Protein AF-A0A8R2JQ03-F1 (afdb_monomer)

pLDDT: mean 80.96, std 21.11, range [25.02, 98.62]

Sequence (459 aa):
MFPRCHYIRSEADSEAFVEDYITTALVSTLKIIVQAIENNKMIFTTNGNIPYTIIDFVKLCIFKFLNKQKTGSTEKDIWKFKNQKKLWNEFMIYYSKLIIDRNAKFDHEYIYELELDVYAKCKYLLGEVKTYCPQHYIDGITNTWIIKPTSNCSGHGIMLSRDLHTIKRKITVADVFRKSCILQKYIERPLLIYTCKIDLRQWFLVTNMSPVVVWMYKEGYVRFCANSFSMKKMDESIHLSNVRLQTKYRKIRNPQVPEECMWNYSELQDHLRKIGQEYVWDELIFPGMCESVYVVLQAATDSTVHCDKTFQLFGADFLITENFIPYLIEINSTPGLNPSTSVIANLAPILLSDIVKVTVDYEKNSKADTGLFVMVVPEKCKPAAATVPVDSGKPIDSVVYAVGPPALTTGYNQRMASMQKNLAEMRVQMVAKKTERDARRYVGVNRDLLLGNRNRNLI

InterPro domains:
  IPR004344 Tubulin-tyrosine ligase/Tubulin polyglutamylase [PF03133] (94-365)
  IPR004344 Tubulin-tyrosine ligase/Tubulin polyglutamylase [PS51221] (15-370)
  IPR051437 Tubulin tyrosine ligase-like monoglycylase [PTHR45870] (1-414)

Radius of gyration: 26.22 Å; Cα contacts (8 Å, |Δi|>4): 595; chains: 1; bounding box: 57×94×74 Å

Mean predicted aligned error: 11.51 Å

Nearest PDB structures (foldseek):
  5vlq-assembly2_B  TM=9.228E-01  e=4.803E-23  Xenopus tropicalis
  5vlq-assembly1_A  TM=9.309E-01  e=3.080E-20  Xenopus tropicalis
  5nfz-assembly1_F  TM=8.007E-01  e=1.067E-12  Gallus gallus
  7dbd-assembly1_F  TM=8.164E-01  e=3.105E-12  Gallus gallus
  7xr0-assembly1_F  TM=7.642E-01  e=1.061E-11  Gallus gallus

Organism: Acyrthosiphon pisum (NCBI:txid7029)

Solvent-accessible surface area (backbone atoms only — not comparable to full-atom values): 26069 Å² total; per-residue (Å²): 72,67,64,62,68,44,68,67,84,48,71,66,43,49,50,53,45,49,54,52,53,49,52,46,46,45,54,16,51,39,48,52,53,41,53,28,58,77,66,76,40,88,46,65,34,68,86,30,80,32,68,47,67,55,56,56,50,39,54,52,52,51,51,52,52,51,48,35,71,72,69,66,55,78,74,74,66,90,69,48,52,89,82,44,47,67,61,54,52,51,50,51,52,49,52,52,37,62,66,70,41,89,81,52,20,28,28,56,69,85,70,96,69,50,73,67,54,55,40,52,52,38,48,50,54,53,56,62,44,44,79,81,37,82,62,60,74,35,40,55,58,62,53,41,32,33,37,37,48,75,90,52,70,82,67,55,77,55,43,79,45,61,46,70,66,64,52,51,53,50,51,56,52,28,55,77,68,72,44,60,48,37,41,29,54,38,68,65,43,49,32,60,60,88,54,11,33,46,34,35,43,38,39,34,36,37,62,39,68,85,69,75,38,44,28,42,38,78,59,45,34,35,26,32,16,33,29,62,52,51,99,86,55,91,49,59,49,27,75,43,43,39,67,81,60,31,62,78,37,46,90,75,30,45,88,83,54,50,77,80,33,54,40,42,50,68,59,51,49,52,50,30,44,74,73,73,44,54,61,45,47,77,71,34,30,53,52,35,46,52,52,37,53,51,55,53,52,62,72,44,43,90,77,55,85,88,61,86,99,46,70,48,58,31,24,36,33,29,39,36,26,67,81,51,49,33,28,50,74,52,76,36,77,73,53,84,63,68,62,85,40,72,64,41,50,63,46,40,64,55,52,58,56,28,47,48,24,48,73,51,46,26,72,76,33,88,82,46,68,32,71,58,47,41,74,69,67,65,81,89,68,60,76,81,80,78,83,75,79,89,81,81,88,83,87,84,78,93,76,85,84,76,88,66,84,68,74,67,58,62,56,49,52,52,48,49,50,49,51,52,47,51,51,50,52,50,47,52,53,48,51,51,55,48,53,49,51,51,50,53,50,54,52,48,55,51,50,51,58,59,56,64,64,69,75,75,83,84,129

Structure (mmCIF, N/CA/C/O backbone):
data_AF-A0A8R2JQ03-F1
#
_entry.id   AF-A0A8R2JQ03-F1
#
loop_
_atom_site.group_PDB
_atom_site.id
_atom_site.type_symbol
_atom_site.label_atom_id
_atom_site.label_alt_id
_atom_site.label_comp_id
_atom_site.label_asym_id
_atom_site.label_entity_id
_atom_site.label_seq_id
_atom_site.pdbx_PDB_ins_code
_atom_site.Cartn_x
_atom_site.Cartn_y
_atom_site.Cartn_z
_atom_site.occupancy
_atom_site.B_iso_or_equiv
_atom_site.auth_seq_id
_atom_site.auth_comp_id
_atom_site.auth_asym_id
_atom_site.auth_atom_id
_atom_site.pdbx_PDB_model_num
ATOM 1 N N . MET A 1 1 ? 4.312 1.765 9.872 1.00 79.12 1 MET A N 1
ATOM 2 C CA . MET A 1 1 ? 4.906 2.145 8.564 1.00 79.12 1 MET A CA 1
ATOM 3 C C . MET A 1 1 ? 3.951 3.029 7.775 1.00 79.12 1 MET A C 1
ATOM 5 O O . MET A 1 1 ? 2.756 2.780 7.829 1.00 79.12 1 MET A O 1
ATOM 9 N N . PHE A 1 2 ? 4.457 4.025 7.037 1.00 87.12 2 PHE A N 1
ATOM 10 C CA . PHE A 1 2 ? 3.649 4.949 6.222 1.00 87.12 2 PHE A CA 1
ATOM 11 C C . PHE A 1 2 ? 4.323 5.188 4.856 1.00 87.12 2 PHE A C 1
ATOM 13 O O . PHE A 1 2 ? 5.538 5.423 4.837 1.00 87.12 2 PHE A O 1
ATOM 20 N N . PRO A 1 3 ? 3.609 5.104 3.713 1.00 93.62 3 PRO A N 1
ATOM 21 C CA . PRO A 1 3 ? 4.209 5.365 2.408 1.00 93.62 3 PRO A CA 1
ATOM 22 C C . PRO A 1 3 ? 4.651 6.824 2.311 1.00 93.62 3 PRO A C 1
ATOM 24 O O . PRO A 1 3 ? 3.899 7.722 2.693 1.00 93.62 3 PRO A O 1
ATOM 27 N N . ARG A 1 4 ? 5.854 7.061 1.779 1.00 93.69 4 ARG A N 1
ATOM 28 C CA . ARG A 1 4 ? 6.398 8.415 1.625 1.00 93.69 4 ARG A CA 1
ATOM 29 C C . ARG A 1 4 ? 5.437 9.327 0.866 1.00 93.69 4 ARG A C 1
ATOM 31 O O . ARG A 1 4 ? 4.715 8.899 -0.040 1.00 93.69 4 ARG A O 1
ATOM 38 N N . CYS A 1 5 ? 5.415 10.577 1.295 1.00 92.56 5 CYS A N 1
ATOM 39 C CA . CYS A 1 5 ? 4.325 11.492 1.040 1.00 92.56 5 CYS A CA 1
ATOM 40 C C . CYS A 1 5 ? 4.864 12.918 0.931 1.00 92.56 5 CYS A C 1
ATOM 42 O O . CYS A 1 5 ? 5.685 13.321 1.748 1.00 92.56 5 CYS A O 1
ATOM 44 N N . HIS A 1 6 ? 4.368 13.673 -0.043 1.00 91.94 6 HIS A N 1
ATOM 45 C CA . HIS A 1 6 ? 4.704 15.071 -0.278 1.00 91.94 6 HIS A CA 1
ATOM 46 C C . HIS A 1 6 ? 3.434 15.905 -0.198 1.00 91.94 6 HIS A C 1
ATOM 48 O O . HIS A 1 6 ? 2.446 15.634 -0.889 1.00 91.94 6 HIS A O 1
ATOM 54 N N . TYR A 1 7 ? 3.462 16.918 0.661 1.00 87.69 7 TYR A N 1
ATOM 55 C CA . TYR A 1 7 ? 2.396 17.899 0.768 1.00 87.69 7 TYR A CA 1
ATOM 56 C C . TYR A 1 7 ? 2.896 19.208 0.174 1.00 87.69 7 TYR A C 1
ATOM 58 O O . TYR A 1 7 ? 3.714 19.894 0.779 1.00 87.69 7 TYR A O 1
ATOM 66 N N . ILE A 1 8 ? 2.455 19.509 -1.045 1.00 84.12 8 ILE A N 1
ATOM 67 C CA . ILE A 1 8 ? 3.025 20.603 -1.829 1.00 84.12 8 ILE A CA 1
ATOM 68 C C . ILE A 1 8 ? 2.430 21.931 -1.356 1.00 84.12 8 ILE A C 1
ATOM 70 O O . ILE A 1 8 ? 1.275 22.223 -1.660 1.00 84.12 8 ILE A O 1
ATOM 74 N N . ARG A 1 9 ? 3.206 22.712 -0.595 1.00 80.69 9 ARG A N 1
ATOM 75 C CA . ARG A 1 9 ? 2.845 24.067 -0.133 1.00 80.69 9 ARG A CA 1
ATOM 76 C C . ARG A 1 9 ? 3.728 25.153 -0.744 1.00 80.69 9 ARG A C 1
ATOM 78 O O . ARG A 1 9 ? 3.389 26.328 -0.669 1.00 80.69 9 ARG A O 1
ATOM 85 N N . SER A 1 10 ? 4.879 24.766 -1.282 1.00 82.94 10 SER A N 1
ATOM 86 C CA . SER A 1 10 ? 5.921 25.664 -1.768 1.00 82.94 10 SER A CA 1
ATOM 87 C C . SER A 1 10 ? 6.637 25.091 -2.994 1.00 82.94 10 SER A C 1
ATOM 89 O O . SER A 1 10 ? 6.526 23.901 -3.306 1.00 82.94 10 SER A O 1
ATOM 91 N N . GLU A 1 11 ? 7.419 25.930 -3.680 1.00 82.06 11 GLU A N 1
ATOM 92 C CA . GLU A 1 11 ? 8.301 25.478 -4.765 1.00 82.06 11 GLU A CA 1
ATOM 93 C C . GLU A 1 11 ? 9.321 24.445 -4.260 1.00 82.06 11 GLU A C 1
ATOM 95 O O . GLU A 1 11 ? 9.543 23.440 -4.930 1.00 82.06 11 GLU A O 1
ATOM 100 N N . ALA A 1 12 ? 9.850 24.621 -3.044 1.00 85.00 12 ALA A N 1
ATOM 101 C CA . ALA A 1 12 ? 10.781 23.679 -2.426 1.00 85.00 12 ALA A CA 1
ATOM 102 C C . ALA A 1 12 ? 10.157 22.285 -2.224 1.00 85.00 12 ALA A C 1
ATOM 104 O O . ALA A 1 12 ? 10.799 21.278 -2.522 1.00 85.00 12 ALA A O 1
ATOM 105 N N . ASP A 1 13 ? 8.889 22.210 -1.801 1.00 86.50 13 ASP A N 1
ATOM 106 C CA . ASP A 1 13 ? 8.173 20.928 -1.689 1.00 86.50 13 ASP A CA 1
ATOM 107 C C . ASP A 1 13 ? 7.993 20.275 -3.065 1.00 86.50 13 ASP A C 1
ATOM 109 O O . ASP A 1 13 ? 8.123 19.058 -3.221 1.00 86.50 13 ASP A O 1
ATOM 113 N N . SER A 1 14 ? 7.713 21.086 -4.092 1.00 85.81 14 SER A N 1
ATOM 114 C CA . SER A 1 14 ? 7.617 20.594 -5.465 1.00 85.81 14 SER A CA 1
ATOM 115 C C . SER A 1 14 ? 8.962 20.092 -5.992 1.00 85.81 14 SER A C 1
ATOM 117 O O . SER A 1 14 ? 8.978 19.110 -6.735 1.00 85.81 14 SER A O 1
ATOM 119 N N . GLU A 1 15 ? 10.074 20.750 -5.668 1.00 85.25 15 GLU A N 1
ATOM 120 C CA . GLU A 1 15 ? 11.418 20.303 -6.045 1.00 85.25 15 GLU A CA 1
ATOM 121 C C . GLU A 1 15 ? 11.782 18.992 -5.334 1.00 85.25 15 GLU A C 1
ATOM 123 O O . GLU A 1 15 ? 12.229 18.053 -5.996 1.00 85.25 15 GLU A O 1
ATOM 128 N N . ALA A 1 16 ? 11.485 18.874 -4.036 1.00 87.62 16 ALA A N 1
ATOM 129 C CA . ALA A 1 16 ? 11.698 17.652 -3.259 1.00 87.62 16 ALA A CA 1
ATOM 130 C C . ALA A 1 16 ? 10.898 16.459 -3.813 1.00 87.62 16 ALA A C 1
ATOM 132 O O . ALA A 1 16 ? 11.431 15.354 -3.949 1.00 87.62 16 ALA A O 1
ATOM 133 N N . PHE A 1 17 ? 9.639 16.678 -4.206 1.00 91.44 17 PHE A N 1
ATOM 134 C CA . PHE A 1 17 ? 8.839 15.656 -4.882 1.00 91.44 17 PHE A CA 1
ATOM 135 C C . PHE A 1 17 ? 9.467 15.218 -6.211 1.00 91.44 17 PHE A C 1
ATOM 137 O O . PHE A 1 17 ? 9.498 14.028 -6.524 1.00 91.44 17 PHE A O 1
ATOM 144 N N . VAL A 1 18 ? 9.967 16.165 -7.008 1.00 90.50 18 VAL A N 1
ATOM 145 C CA . VAL A 1 18 ? 10.600 15.862 -8.298 1.00 90.50 18 VAL A CA 1
ATOM 146 C C . VAL A 1 18 ? 11.875 15.042 -8.100 1.00 90.50 18 VAL A C 1
ATOM 148 O O . VAL A 1 18 ? 12.061 14.055 -8.810 1.00 90.50 18 VAL A O 1
ATOM 151 N N . GLU A 1 19 ? 12.710 15.392 -7.121 1.00 87.94 19 GLU A N 1
ATOM 152 C CA . GLU A 1 19 ? 13.904 14.623 -6.746 1.00 87.94 19 GLU A CA 1
ATOM 153 C C . GLU A 1 19 ? 13.552 13.175 -6.355 1.00 87.94 19 GLU A C 1
ATOM 155 O O . GLU A 1 19 ? 14.145 12.229 -6.884 1.00 87.94 19 GLU A O 1
ATOM 160 N N . ASP A 1 20 ? 12.540 12.973 -5.506 1.00 92.00 20 ASP A N 1
ATOM 161 C CA . ASP A 1 20 ? 12.062 11.636 -5.118 1.00 92.00 20 ASP A CA 1
ATOM 162 C C . ASP A 1 20 ? 11.523 10.854 -6.327 1.00 92.00 20 ASP A C 1
ATOM 164 O O . ASP A 1 20 ? 11.899 9.701 -6.574 1.00 92.00 20 ASP A O 1
ATOM 168 N N . TYR A 1 21 ? 10.696 11.505 -7.145 1.00 94.00 21 TYR A N 1
ATOM 169 C CA . TYR A 1 21 ? 10.134 10.911 -8.350 1.00 94.00 21 TYR A CA 1
ATOM 170 C C . TYR A 1 21 ? 11.237 10.384 -9.274 1.00 94.00 21 TYR A C 1
ATOM 172 O O . TYR A 1 21 ? 11.155 9.257 -9.767 1.00 94.00 21 TYR A O 1
ATOM 180 N N . ILE A 1 22 ? 12.285 11.166 -9.516 1.00 91.56 22 ILE A N 1
ATOM 181 C CA . ILE A 1 22 ? 13.325 10.778 -10.470 1.00 91.56 22 ILE A CA 1
ATOM 182 C C . ILE A 1 22 ? 14.274 9.755 -9.869 1.00 91.56 22 ILE A C 1
ATOM 184 O O . ILE A 1 22 ? 14.637 8.800 -10.554 1.00 91.56 22 ILE A O 1
ATOM 188 N N . THR A 1 23 ? 14.609 9.886 -8.585 1.00 91.88 23 THR A N 1
ATOM 189 C CA . THR A 1 23 ? 15.339 8.842 -7.855 1.00 91.88 23 THR A CA 1
ATOM 190 C C . THR A 1 23 ? 14.611 7.506 -7.998 1.00 91.88 23 THR A C 1
ATOM 192 O O . THR A 1 23 ? 15.212 6.495 -8.361 1.00 91.88 23 THR A O 1
ATOM 195 N N . THR A 1 24 ? 13.286 7.511 -7.834 1.00 95.31 24 THR A N 1
ATOM 196 C CA . THR A 1 24 ? 12.449 6.321 -8.002 1.00 95.31 24 THR A CA 1
ATOM 197 C C . THR A 1 24 ? 12.499 5.774 -9.436 1.00 95.31 24 THR A C 1
ATOM 199 O O . THR A 1 24 ? 12.564 4.556 -9.614 1.00 95.31 24 THR A O 1
ATOM 202 N N . ALA A 1 25 ? 12.521 6.628 -10.466 1.00 96.06 25 ALA A N 1
ATOM 203 C CA . ALA A 1 25 ? 12.639 6.214 -11.870 1.00 96.06 25 ALA A CA 1
ATOM 204 C C . ALA A 1 25 ? 14.015 5.599 -12.201 1.00 96.06 25 ALA A C 1
ATOM 206 O O . ALA A 1 25 ? 14.090 4.556 -12.856 1.00 96.06 25 ALA A O 1
ATOM 207 N N . LEU A 1 26 ? 15.104 6.197 -11.706 1.00 95.50 26 LEU A N 1
ATOM 208 C CA . LEU A 1 26 ? 16.468 5.677 -11.860 1.00 95.50 26 LEU A CA 1
ATOM 209 C C . LEU A 1 26 ? 16.590 4.283 -11.229 1.00 95.50 26 LEU A C 1
ATOM 211 O O . LEU A 1 26 ? 17.004 3.324 -11.880 1.00 95.50 26 LEU A O 1
ATOM 215 N N . VAL A 1 27 ? 16.134 4.145 -9.980 1.00 95.75 27 VAL A N 1
ATOM 216 C CA . VAL A 1 27 ? 16.122 2.863 -9.261 1.00 95.75 27 VAL A CA 1
ATOM 217 C C . VAL A 1 27 ? 15.219 1.846 -9.963 1.00 95.75 27 VAL A C 1
ATOM 219 O O . VAL A 1 27 ? 15.570 0.671 -10.064 1.00 95.75 27 VAL A O 1
ATOM 222 N N . SER A 1 28 ? 14.069 2.275 -10.486 1.00 96.62 28 SER A N 1
ATOM 223 C CA . SER A 1 28 ? 13.169 1.407 -11.254 1.00 96.62 28 SER A CA 1
ATOM 224 C C . SER A 1 28 ? 13.814 0.897 -12.539 1.00 96.62 28 SER A C 1
ATOM 226 O O . SER A 1 28 ? 13.622 -0.264 -12.880 1.00 96.62 28 SER A O 1
ATOM 228 N N . THR A 1 29 ? 14.631 1.708 -13.209 1.00 97.25 29 THR A N 1
ATOM 229 C CA . THR A 1 29 ? 15.368 1.280 -14.408 1.00 97.25 29 THR A CA 1
ATOM 230 C C . THR A 1 29 ? 16.357 0.162 -14.079 1.00 97.25 29 THR A C 1
ATOM 232 O O . THR A 1 29 ? 16.356 -0.869 -14.750 1.00 97.25 29 THR A O 1
ATOM 235 N N . LEU A 1 30 ? 17.116 0.293 -12.982 1.00 97.00 30 LEU A N 1
ATOM 236 C CA . LEU A 1 30 ? 17.984 -0.789 -12.503 1.00 97.00 30 LEU A CA 1
ATOM 237 C C . LEU A 1 30 ? 17.187 -2.066 -12.188 1.00 97.00 30 LEU A C 1
ATOM 239 O O . LEU A 1 30 ? 17.610 -3.162 -12.552 1.00 97.00 30 LEU A O 1
ATOM 243 N N . LYS A 1 31 ? 16.018 -1.938 -11.540 1.00 96.31 31 LYS A N 1
ATOM 244 C CA . LYS A 1 31 ? 15.137 -3.084 -11.250 1.00 96.31 31 LYS A CA 1
ATOM 245 C C . LYS A 1 31 ? 14.646 -3.763 -12.524 1.00 96.31 31 LYS A C 1
ATOM 247 O O . LYS A 1 31 ? 14.631 -4.985 -12.559 1.00 96.31 31 LYS A O 1
ATOM 252 N N . ILE A 1 32 ? 14.250 -2.998 -13.542 1.00 96.50 32 ILE A N 1
ATOM 253 C CA . ILE A 1 32 ? 13.764 -3.534 -14.821 1.00 96.50 32 ILE A CA 1
ATOM 254 C C . ILE A 1 32 ? 14.845 -4.393 -15.483 1.00 96.50 32 ILE A C 1
ATOM 256 O O . ILE A 1 32 ? 14.541 -5.503 -15.912 1.00 96.50 32 ILE A O 1
ATOM 260 N N . ILE A 1 33 ? 16.094 -3.918 -15.506 1.00 95.62 33 ILE A N 1
ATOM 261 C CA . ILE A 1 33 ? 17.235 -4.660 -16.064 1.00 95.62 33 ILE A CA 1
ATOM 262 C C . ILE A 1 33 ? 17.471 -5.949 -15.272 1.00 95.62 33 ILE A C 1
ATOM 264 O O . ILE A 1 33 ? 17.418 -7.038 -15.836 1.00 95.62 33 ILE A O 1
ATOM 268 N N . VAL A 1 34 ? 17.656 -5.842 -13.952 1.00 96.31 34 VAL A N 1
ATOM 269 C CA . VAL A 1 34 ? 17.950 -6.998 -13.087 1.00 96.31 34 VAL A CA 1
ATOM 270 C C . VAL A 1 34 ? 16.837 -8.044 -13.149 1.00 96.31 34 VAL A C 1
ATOM 272 O O . VAL A 1 34 ? 17.122 -9.224 -13.322 1.00 96.31 34 VAL A O 1
ATOM 275 N N . GLN A 1 35 ? 15.572 -7.622 -13.075 1.00 94.94 35 GLN A N 1
ATOM 276 C CA . GLN A 1 35 ? 14.427 -8.532 -13.146 1.00 94.94 35 GLN A CA 1
ATOM 277 C C . GLN A 1 35 ? 14.276 -9.174 -14.522 1.00 94.94 35 GLN A C 1
ATOM 279 O O . GLN A 1 35 ? 13.848 -10.321 -14.596 1.00 94.94 35 GLN A O 1
ATOM 284 N N . ALA A 1 36 ? 14.570 -8.467 -15.615 1.00 93.25 36 ALA A N 1
ATOM 285 C CA . ALA A 1 36 ? 14.496 -9.068 -16.941 1.00 93.25 36 ALA A CA 1
ATOM 286 C C . ALA A 1 36 ? 15.521 -10.199 -17.083 1.00 93.25 36 ALA A C 1
ATOM 288 O O . ALA A 1 36 ? 15.141 -11.304 -17.462 1.00 93.25 36 ALA A O 1
ATOM 289 N N . ILE A 1 37 ? 16.768 -9.947 -16.681 1.00 92.69 37 ILE A N 1
ATOM 290 C CA . ILE A 1 37 ? 17.861 -10.922 -16.761 1.00 92.69 37 ILE A CA 1
ATOM 291 C C . ILE A 1 37 ? 17.587 -12.122 -15.839 1.00 92.69 37 ILE A C 1
ATOM 293 O O . ILE A 1 37 ? 17.653 -13.262 -16.285 1.00 92.69 37 ILE A O 1
ATOM 297 N N . GLU A 1 38 ? 17.163 -11.894 -14.588 1.00 94.69 38 GLU A N 1
ATOM 298 C CA . GLU A 1 38 ? 16.816 -12.977 -13.642 1.00 94.69 38 GLU A CA 1
ATOM 299 C C . GLU A 1 38 ? 15.648 -13.854 -14.119 1.00 94.69 38 GLU A C 1
ATOM 301 O O . GLU A 1 38 ? 15.556 -15.018 -13.736 1.00 94.69 38 GLU A O 1
ATOM 306 N N . ASN A 1 39 ? 14.764 -13.313 -14.961 1.00 94.75 39 ASN A N 1
ATOM 307 C CA . ASN A 1 39 ? 13.630 -14.040 -15.531 1.00 94.75 39 ASN A CA 1
ATOM 308 C C . ASN A 1 39 ? 13.881 -14.516 -16.974 1.00 94.75 39 ASN A C 1
ATOM 310 O O . ASN A 1 39 ? 12.920 -14.841 -17.672 1.00 94.75 39 ASN A O 1
ATOM 314 N N . ASN A 1 40 ? 15.137 -14.543 -17.439 1.00 91.62 40 ASN A N 1
ATOM 315 C CA . ASN A 1 40 ? 15.518 -14.945 -18.801 1.00 91.62 40 ASN A CA 1
ATOM 316 C C . ASN A 1 40 ? 14.757 -14.183 -19.905 1.00 91.62 40 ASN A C 1
ATOM 318 O O . ASN A 1 40 ? 14.454 -14.720 -20.973 1.00 91.62 40 ASN A O 1
ATOM 322 N N . LYS A 1 41 ? 14.401 -12.921 -19.647 1.00 91.06 41 LYS A N 1
ATOM 323 C CA . LYS A 1 41 ? 13.738 -12.048 -20.613 1.00 91.06 41 LYS A CA 1
ATOM 324 C C . LYS A 1 41 ? 14.794 -11.253 -21.373 1.00 91.06 41 LYS A C 1
ATOM 326 O O . LYS A 1 41 ? 15.440 -10.380 -20.804 1.00 91.06 41 LYS A O 1
ATOM 331 N N . MET A 1 42 ? 14.868 -11.480 -22.683 1.00 89.31 42 MET A N 1
ATOM 332 C CA . MET A 1 42 ? 15.742 -10.723 -23.583 1.00 89.31 42 MET A CA 1
ATOM 333 C C . MET A 1 42 ? 15.423 -9.219 -23.532 1.00 89.31 42 MET A C 1
ATOM 335 O O . MET A 1 42 ? 14.365 -8.784 -24.004 1.00 89.31 42 MET A O 1
ATOM 339 N N . ILE A 1 43 ? 16.340 -8.441 -22.951 1.00 91.88 43 ILE A N 1
ATOM 340 C CA . ILE A 1 43 ? 16.227 -6.983 -22.786 1.00 91.88 43 ILE A CA 1
ATOM 341 C C . ILE A 1 43 ? 17.237 -6.202 -23.645 1.00 91.88 43 ILE A C 1
ATOM 343 O O . ILE A 1 43 ? 17.080 -4.996 -23.807 1.00 91.88 43 ILE A O 1
ATOM 347 N N . PHE A 1 44 ? 18.200 -6.892 -24.258 1.00 92.00 44 PHE A N 1
ATOM 348 C CA . PHE A 1 44 ? 19.210 -6.339 -25.161 1.00 92.00 44 PHE A CA 1
ATOM 349 C C . PHE A 1 44 ? 19.054 -6.915 -26.570 1.00 92.00 44 PHE A C 1
ATOM 351 O O . PHE A 1 44 ? 18.846 -8.119 -26.723 1.00 92.00 44 PHE A O 1
ATOM 358 N N . THR A 1 45 ? 19.141 -6.073 -27.601 1.00 90.00 45 THR A N 1
ATOM 359 C CA . THR A 1 45 ? 19.120 -6.488 -29.018 1.00 90.00 45 THR A CA 1
ATOM 360 C C . THR A 1 45 ? 19.913 -5.518 -29.884 1.00 90.00 45 THR A C 1
ATOM 362 O O . THR A 1 45 ? 19.946 -4.335 -29.572 1.00 90.00 45 THR A O 1
ATOM 365 N N . THR A 1 46 ? 20.459 -5.968 -31.017 1.00 86.25 46 THR A N 1
ATOM 366 C CA . THR A 1 46 ? 21.161 -5.092 -31.980 1.00 86.25 46 THR A CA 1
ATOM 367 C C . THR A 1 46 ? 20.297 -3.915 -32.438 1.00 86.25 46 THR A C 1
ATOM 369 O O . THR A 1 46 ? 20.730 -2.778 -32.358 1.00 86.25 46 THR A O 1
ATOM 372 N N . ASN A 1 47 ? 19.028 -4.166 -32.772 1.00 86.75 47 ASN A N 1
ATOM 373 C CA . ASN A 1 47 ? 18.061 -3.134 -33.174 1.00 86.75 47 ASN A CA 1
ATOM 374 C C . ASN A 1 47 ? 17.158 -2.697 -32.007 1.00 86.75 47 ASN A C 1
ATOM 376 O O . ASN A 1 47 ? 15.942 -2.541 -32.168 1.00 86.75 47 ASN A O 1
ATOM 380 N N . GLY A 1 48 ? 17.725 -2.600 -30.801 1.00 91.25 48 GLY A N 1
ATOM 381 C CA . GLY A 1 48 ? 16.997 -2.110 -29.635 1.00 91.25 48 GLY A CA 1
ATOM 382 C C . GLY A 1 48 ? 16.497 -0.684 -29.854 1.00 91.25 48 GLY A C 1
ATOM 383 O O . GLY A 1 48 ? 17.051 0.089 -30.626 1.00 91.25 48 GLY A O 1
ATOM 384 N N . ASN A 1 49 ? 15.395 -0.337 -29.202 1.00 93.81 49 ASN A N 1
ATOM 385 C CA . ASN A 1 49 ? 14.713 0.939 -29.410 1.00 93.81 49 ASN A CA 1
ATOM 386 C C . ASN A 1 49 ? 14.868 1.894 -28.213 1.00 93.81 49 ASN A C 1
ATOM 388 O O . ASN A 1 49 ? 14.089 2.850 -28.080 1.00 93.81 49 ASN A O 1
ATOM 392 N N . ILE A 1 50 ? 15.833 1.594 -27.340 1.00 94.69 50 ILE A N 1
ATOM 393 C CA . ILE A 1 50 ? 16.282 2.394 -26.204 1.00 94.69 50 ILE A CA 1
ATOM 394 C C . ILE A 1 50 ? 17.815 2.423 -26.232 1.00 94.69 50 ILE A C 1
ATOM 396 O O . ILE A 1 50 ? 18.412 1.357 -26.164 1.00 94.69 50 ILE A O 1
ATOM 400 N N . PRO A 1 51 ? 18.453 3.598 -26.249 1.00 93.19 51 PRO A N 1
ATOM 401 C CA . PRO A 1 51 ? 19.907 3.695 -26.230 1.00 93.19 51 PRO A CA 1
ATOM 402 C C . PRO A 1 51 ? 20.543 3.092 -24.976 1.00 93.19 51 PRO A C 1
ATOM 404 O O . PRO A 1 51 ? 20.104 3.368 -23.855 1.00 93.19 51 PRO A O 1
ATOM 407 N N . TYR A 1 52 ? 21.631 2.344 -25.138 1.00 91.06 52 TYR A N 1
ATOM 408 C CA . TYR A 1 52 ? 22.422 1.794 -24.041 1.00 91.06 52 TYR A CA 1
ATOM 409 C C . TYR A 1 52 ? 22.995 2.889 -23.142 1.00 91.06 52 TYR A C 1
ATOM 411 O O . TYR A 1 52 ? 23.112 2.707 -21.931 1.00 91.06 52 TYR A O 1
ATOM 419 N N . THR A 1 53 ? 23.271 4.069 -23.701 1.00 90.38 53 THR A N 1
ATOM 420 C CA . THR A 1 53 ? 23.738 5.251 -22.957 1.00 90.38 53 THR A CA 1
ATOM 421 C C . THR A 1 53 ? 22.818 5.625 -21.789 1.00 90.38 53 THR A C 1
ATOM 423 O O . THR A 1 53 ? 23.272 6.224 -20.813 1.00 90.38 53 THR A O 1
ATOM 426 N N . ILE A 1 54 ? 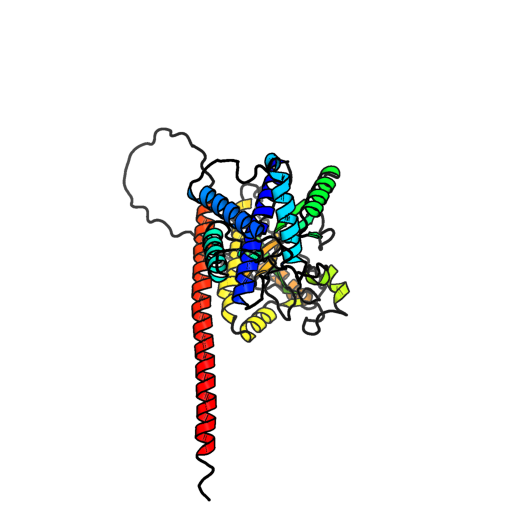21.543 5.216 -21.823 1.00 92.81 54 ILE A N 1
ATOM 427 C CA . ILE A 1 54 ? 20.608 5.355 -20.701 1.00 92.81 54 ILE A CA 1
ATOM 428 C C . ILE A 1 54 ? 21.038 4.524 -19.488 1.00 92.81 54 ILE A C 1
ATOM 430 O O . ILE A 1 54 ? 20.899 4.984 -18.356 1.00 92.81 54 ILE A O 1
ATOM 434 N N . ILE A 1 55 ? 21.596 3.331 -19.690 1.00 92.56 55 ILE A N 1
ATOM 435 C CA . ILE A 1 55 ? 22.121 2.493 -18.607 1.00 92.56 55 ILE A CA 1
ATOM 436 C C . ILE A 1 55 ? 23.318 3.183 -17.954 1.00 92.56 55 ILE A C 1
ATOM 438 O O . ILE A 1 55 ? 23.375 3.271 -1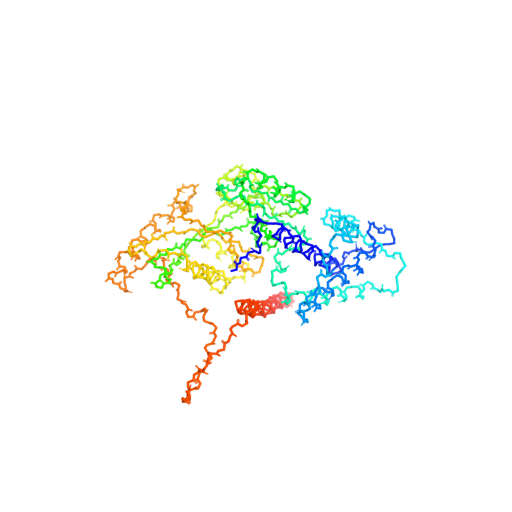6.727 1.00 92.56 55 ILE A O 1
ATOM 442 N N . ASP A 1 56 ? 24.248 3.717 -18.745 1.00 90.25 56 ASP A N 1
ATOM 443 C CA . ASP A 1 56 ? 25.407 4.451 -18.224 1.00 90.25 56 ASP A CA 1
ATOM 444 C C . ASP A 1 56 ? 24.994 5.709 -17.462 1.00 90.25 56 ASP A C 1
ATOM 446 O O . ASP A 1 56 ? 25.472 5.944 -16.348 1.00 90.25 56 ASP A O 1
ATOM 450 N N . PHE A 1 57 ? 24.033 6.460 -18.002 1.00 91.69 57 PHE A N 1
ATOM 451 C CA . PHE A 1 57 ? 23.435 7.605 -17.324 1.00 91.69 57 PHE A CA 1
ATOM 452 C C . PHE A 1 57 ? 22.833 7.209 -15.967 1.00 91.69 57 PHE A C 1
ATOM 454 O O . PHE A 1 57 ? 23.143 7.824 -14.946 1.00 91.69 57 PHE A O 1
ATOM 461 N N . VAL A 1 58 ? 22.031 6.140 -15.922 1.00 94.62 58 VAL A N 1
ATOM 462 C CA . VAL A 1 58 ? 21.407 5.653 -14.683 1.00 94.62 58 VAL A CA 1
ATOM 463 C C . VAL A 1 58 ? 22.459 5.208 -13.667 1.00 94.62 58 VAL A C 1
ATOM 465 O O . VAL A 1 58 ? 22.382 5.612 -12.503 1.00 94.62 58 VAL A O 1
ATOM 468 N N . LYS A 1 59 ? 23.455 4.413 -14.087 1.00 92.75 59 LYS A N 1
ATOM 469 C CA . LYS A 1 59 ? 24.558 3.954 -13.224 1.00 92.75 59 LYS A CA 1
ATOM 470 C C . LYS A 1 59 ? 25.295 5.151 -12.614 1.00 92.75 59 LYS A C 1
ATOM 472 O O . LYS A 1 59 ? 25.495 5.184 -11.400 1.00 92.75 59 LYS A O 1
ATOM 477 N N . LEU A 1 60 ? 25.626 6.158 -13.425 1.00 90.75 60 LEU A N 1
ATOM 478 C CA . LEU A 1 60 ? 26.303 7.376 -12.977 1.00 90.75 60 LEU A CA 1
ATOM 479 C C . LEU A 1 60 ? 25.460 8.172 -11.971 1.00 90.75 60 LEU A C 1
ATOM 481 O O . LEU A 1 60 ? 25.971 8.580 -10.926 1.00 90.75 60 LEU A O 1
ATOM 485 N N . CYS A 1 61 ? 24.175 8.390 -12.255 1.00 91.38 61 CYS A N 1
ATOM 486 C CA . CYS A 1 61 ? 23.278 9.125 -11.362 1.00 91.38 61 CYS A CA 1
ATOM 487 C C . CYS A 1 61 ? 23.100 8.417 -10.014 1.00 91.38 61 CYS A C 1
ATOM 489 O O . CYS A 1 61 ? 23.175 9.064 -8.969 1.00 91.38 61 CYS A O 1
ATOM 491 N N . ILE A 1 62 ? 22.914 7.094 -10.017 1.00 92.75 62 ILE A N 1
ATOM 492 C CA . ILE A 1 62 ? 22.784 6.312 -8.781 1.00 92.75 62 ILE A CA 1
ATOM 493 C C . ILE A 1 62 ? 24.095 6.305 -7.993 1.00 92.75 62 ILE A C 1
ATOM 495 O O . ILE A 1 62 ? 24.068 6.479 -6.778 1.00 92.75 62 ILE A O 1
ATOM 499 N N . PHE A 1 63 ? 25.245 6.180 -8.657 1.00 90.19 63 PHE A N 1
ATOM 500 C CA . PHE A 1 63 ? 26.544 6.280 -7.991 1.00 90.19 63 PHE A CA 1
ATOM 501 C C . PHE A 1 63 ? 26.727 7.637 -7.294 1.00 90.19 63 PHE A C 1
ATOM 503 O O . PHE A 1 63 ? 27.102 7.688 -6.124 1.00 90.19 63 PHE A O 1
ATOM 510 N N . LYS A 1 64 ? 26.378 8.741 -7.969 1.00 86.94 64 LYS A N 1
ATOM 511 C CA . LYS A 1 64 ? 26.390 10.085 -7.368 1.00 86.94 64 LYS A CA 1
ATOM 512 C C . LYS A 1 64 ? 25.440 10.196 -6.174 1.00 86.94 64 LYS A C 1
ATOM 514 O O . LYS A 1 64 ? 25.831 10.735 -5.141 1.00 86.94 64 LYS A O 1
ATOM 519 N N . PHE A 1 65 ? 24.221 9.663 -6.295 1.00 88.38 65 PHE A N 1
ATOM 520 C CA . PHE A 1 65 ? 23.258 9.606 -5.193 1.00 88.38 65 PHE A CA 1
ATOM 521 C C . PHE A 1 65 ? 23.843 8.874 -3.977 1.00 88.38 65 PHE A C 1
ATOM 523 O O . PHE A 1 65 ? 23.839 9.420 -2.877 1.00 88.38 65 PHE A O 1
ATOM 530 N N . LEU A 1 66 ? 24.406 7.681 -4.177 1.00 89.50 66 LEU A N 1
ATOM 531 C CA . LEU A 1 66 ? 25.011 6.886 -3.107 1.00 89.50 66 LEU A CA 1
ATOM 532 C C . LEU A 1 66 ? 26.195 7.605 -2.456 1.00 89.50 66 LEU A C 1
ATOM 534 O O . LEU A 1 66 ? 26.296 7.624 -1.232 1.00 89.50 66 LEU A O 1
ATOM 538 N N . ASN A 1 67 ? 27.063 8.238 -3.249 1.00 86.62 67 ASN A N 1
ATOM 539 C CA . ASN A 1 67 ? 28.192 8.996 -2.715 1.00 86.62 67 ASN A CA 1
ATOM 540 C C . ASN A 1 67 ? 27.732 10.157 -1.839 1.00 86.62 67 ASN A C 1
ATOM 542 O O . ASN A 1 67 ? 28.255 10.311 -0.741 1.00 86.62 67 ASN A O 1
ATOM 546 N N . LYS A 1 68 ? 26.719 10.921 -2.267 1.00 83.69 68 LYS A N 1
ATOM 547 C CA . LYS A 1 68 ? 26.134 11.994 -1.449 1.00 83.69 68 LYS A CA 1
ATOM 548 C C . LYS A 1 68 ? 25.617 11.468 -0.110 1.00 83.69 68 LYS A C 1
ATOM 550 O O . LYS A 1 68 ? 25.880 12.079 0.920 1.00 83.69 68 LYS A O 1
ATOM 555 N N . GLN A 1 69 ? 24.926 10.327 -0.113 1.00 85.75 69 GLN A N 1
ATOM 556 C CA . GLN A 1 69 ? 24.422 9.717 1.122 1.00 85.75 69 GLN A CA 1
ATOM 557 C C . GLN A 1 69 ? 25.549 9.213 2.042 1.00 85.75 69 GLN A C 1
ATOM 559 O O . GLN A 1 69 ? 25.418 9.283 3.260 1.00 85.75 69 GLN A O 1
ATOM 564 N N . LYS A 1 70 ? 26.661 8.722 1.478 1.00 86.00 70 LYS A N 1
ATOM 565 C CA . LYS A 1 70 ? 27.821 8.219 2.236 1.00 86.00 70 LYS A CA 1
ATOM 566 C C . LYS A 1 70 ? 28.688 9.330 2.826 1.00 86.00 70 LYS A C 1
ATOM 568 O O . LYS A 1 70 ? 29.156 9.194 3.949 1.00 86.00 70 LYS A O 1
ATOM 573 N N . THR A 1 71 ? 28.935 10.397 2.070 1.00 84.00 71 THR A N 1
ATOM 574 C CA . THR A 1 71 ? 29.884 11.454 2.456 1.00 84.00 71 THR A CA 1
ATOM 575 C C . THR A 1 71 ? 29.220 12.656 3.117 1.00 84.00 71 THR A C 1
ATOM 577 O O . THR A 1 71 ? 29.917 13.513 3.651 1.00 84.00 71 THR A O 1
ATOM 580 N N . GLY A 1 72 ? 27.888 12.760 3.056 1.00 72.69 72 GLY A N 1
ATOM 581 C CA . GLY A 1 72 ? 27.160 13.944 3.512 1.00 72.69 72 GLY A CA 1
ATOM 582 C C . GLY A 1 72 ? 27.427 15.189 2.659 1.00 72.69 72 GLY A C 1
ATOM 583 O O . GLY A 1 72 ? 27.091 16.293 3.086 1.00 72.69 72 GLY A O 1
ATOM 584 N N . SER A 1 73 ? 2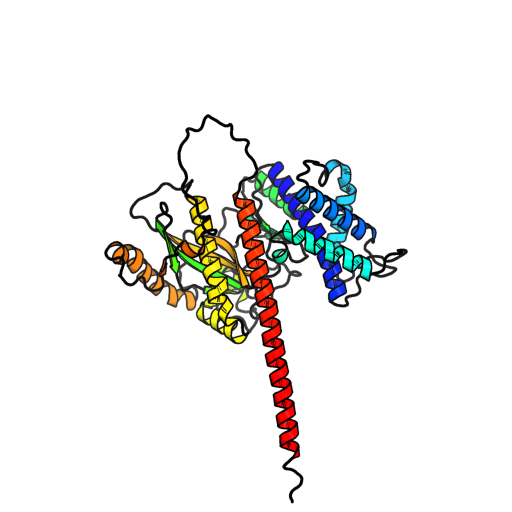8.034 15.032 1.473 1.00 68.25 73 SER A N 1
ATOM 585 C CA . SER A 1 73 ? 28.366 16.149 0.585 1.00 68.25 73 SER A CA 1
ATOM 586 C C . SER A 1 73 ? 27.133 17.004 0.285 1.00 68.25 73 SER A C 1
ATOM 588 O O . SER A 1 73 ? 26.076 16.512 -0.118 1.00 68.25 73 SER A O 1
ATOM 590 N N . THR A 1 74 ? 27.287 18.314 0.458 1.00 56.38 74 THR A N 1
ATOM 591 C CA . THR A 1 74 ? 26.270 19.325 0.156 1.00 56.38 74 THR A CA 1
ATOM 592 C C . THR A 1 74 ? 26.311 19.784 -1.297 1.00 56.38 74 THR A C 1
ATOM 594 O O . THR A 1 74 ? 25.605 20.737 -1.637 1.00 56.38 74 THR A O 1
ATOM 597 N N . GLU A 1 75 ? 27.085 19.125 -2.172 1.00 55.25 75 GLU A N 1
ATOM 598 C CA . GLU A 1 75 ? 27.055 19.409 -3.608 1.00 55.25 75 GLU A CA 1
ATOM 599 C C . GLU A 1 75 ? 25.610 19.313 -4.121 1.00 55.25 75 GLU A C 1
ATOM 601 O O . GLU A 1 75 ? 25.025 18.240 -4.298 1.00 55.25 75 GLU A O 1
ATOM 606 N N . LYS A 1 76 ? 25.021 20.487 -4.373 1.00 51.69 76 LYS A N 1
ATOM 607 C CA . LYS A 1 76 ? 23.662 20.690 -4.899 1.00 51.69 76 LYS A CA 1
ATOM 608 C C . LYS A 1 76 ? 23.498 20.189 -6.346 1.00 51.69 76 LYS A C 1
ATOM 610 O O . LYS A 1 76 ? 22.477 20.455 -6.974 1.00 51.69 76 LYS A O 1
ATOM 615 N N . ASP A 1 77 ? 24.487 19.490 -6.898 1.00 53.47 77 ASP A N 1
ATOM 616 C CA . ASP A 1 77 ? 24.637 19.282 -8.339 1.00 53.47 77 ASP A CA 1
ATOM 617 C C . ASP A 1 77 ? 23.993 18.010 -8.897 1.00 53.47 77 ASP A C 1
ATOM 619 O O . ASP A 1 77 ? 23.841 17.913 -10.113 1.00 53.47 77 ASP A O 1
ATOM 623 N N . ILE A 1 78 ? 23.528 17.068 -8.064 1.00 53.31 78 ILE A N 1
ATOM 624 C CA . ILE A 1 78 ? 22.851 15.852 -8.573 1.00 53.31 78 ILE A CA 1
ATOM 625 C C . ILE A 1 78 ? 21.575 16.213 -9.355 1.00 53.31 78 ILE A C 1
ATOM 627 O O . ILE A 1 78 ? 21.225 15.545 -10.327 1.00 53.31 78 ILE A O 1
ATOM 631 N N . TRP A 1 79 ? 20.920 17.312 -8.966 1.00 55.09 79 TRP A N 1
ATOM 632 C CA . TRP A 1 79 ? 19.574 17.670 -9.409 1.00 55.09 79 TRP A CA 1
ATOM 633 C C . TRP A 1 79 ? 19.458 19.081 -9.969 1.00 55.09 79 TRP A C 1
ATOM 635 O O . TRP A 1 79 ? 18.355 19.627 -9.970 1.00 55.09 79 TRP A O 1
ATOM 645 N N . LYS A 1 80 ? 20.537 19.694 -10.486 1.00 54.12 80 LYS A N 1
ATOM 646 C CA . LYS A 1 80 ? 20.420 20.952 -11.251 1.00 54.12 80 LYS A CA 1
ATOM 647 C C . LYS A 1 80 ? 19.710 20.703 -12.590 1.00 54.12 80 LYS A C 1
ATOM 649 O O . LYS A 1 80 ? 20.274 20.826 -13.676 1.00 54.12 80 LYS A O 1
ATOM 654 N N . PHE A 1 81 ? 18.417 20.399 -12.499 1.00 51.47 81 PHE A N 1
ATOM 655 C CA . PHE A 1 81 ? 17.454 20.200 -13.573 1.00 51.47 81 PHE A CA 1
ATOM 656 C C . PHE A 1 81 ? 17.486 21.342 -14.576 1.00 51.47 81 PHE A C 1
ATOM 658 O O . PHE A 1 81 ? 17.315 21.125 -15.772 1.00 51.47 81 PHE A O 1
ATOM 665 N N . LYS A 1 82 ? 17.742 22.558 -14.085 1.00 49.56 82 LYS A N 1
ATOM 666 C CA . LYS A 1 82 ? 17.793 23.775 -14.894 1.00 49.56 82 LYS A CA 1
ATOM 667 C C . LYS A 1 82 ? 18.938 23.749 -15.923 1.00 49.56 82 LYS A C 1
ATOM 669 O O . LYS A 1 82 ? 18.723 24.230 -17.029 1.00 49.56 82 LYS A O 1
ATOM 674 N N . ASN A 1 83 ? 20.067 23.086 -15.638 1.00 57.41 83 ASN A N 1
ATOM 675 C CA . ASN A 1 83 ? 21.237 23.060 -16.534 1.00 57.41 83 ASN A CA 1
ATOM 676 C C . ASN A 1 83 ? 21.330 21.790 -17.405 1.00 57.41 83 ASN A C 1
ATOM 678 O O . ASN A 1 83 ? 22.045 21.789 -18.400 1.00 57.41 83 ASN A O 1
ATOM 682 N N . GLN A 1 84 ? 20.602 20.716 -17.066 1.00 70.31 84 GLN A N 1
ATOM 683 C CA . GLN A 1 84 ? 20.617 19.432 -17.800 1.00 70.31 84 GLN A CA 1
ATOM 684 C C . GLN A 1 84 ? 19.216 18.936 -18.194 1.00 70.31 84 GLN A C 1
ATOM 686 O O . GLN A 1 84 ? 18.982 17.740 -18.366 1.00 70.31 84 GLN A O 1
ATOM 691 N N . LYS A 1 85 ? 18.261 19.857 -18.364 1.00 74.50 85 LYS A N 1
ATOM 692 C CA . LYS A 1 85 ? 16.851 19.548 -18.658 1.00 74.50 85 LYS A CA 1
ATOM 693 C C . LYS A 1 85 ? 16.671 18.598 -19.845 1.00 74.50 85 LYS A C 1
ATOM 695 O O . LYS A 1 85 ? 15.792 17.743 -19.813 1.00 74.50 85 LYS A O 1
ATOM 700 N N . LYS A 1 86 ? 17.506 18.736 -20.882 1.00 80.81 86 LYS A N 1
ATOM 701 C CA . LYS A 1 86 ? 17.449 17.897 -22.087 1.00 80.81 86 LYS A CA 1
ATOM 702 C C . LYS A 1 86 ? 17.719 16.422 -21.768 1.00 80.81 86 LYS A C 1
ATOM 704 O O . LYS A 1 86 ? 16.902 15.591 -22.147 1.00 80.81 86 LYS A O 1
ATOM 709 N N . LEU A 1 87 ? 18.786 16.122 -21.020 1.00 83.56 87 LEU A N 1
ATOM 710 C CA . LEU A 1 87 ? 19.147 14.747 -20.649 1.00 83.56 87 LEU A CA 1
ATOM 711 C C . LEU A 1 87 ? 18.067 14.107 -19.773 1.00 83.56 87 LEU A C 1
ATOM 713 O O . LEU A 1 87 ? 17.683 12.964 -19.988 1.00 83.56 87 LEU A O 1
ATOM 717 N N . TRP A 1 88 ? 17.533 14.856 -18.807 1.00 85.25 88 TRP A N 1
ATOM 718 C CA . TRP A 1 88 ? 16.467 14.348 -17.947 1.00 85.25 88 TRP A CA 1
ATOM 719 C C . TRP A 1 88 ? 15.174 14.076 -18.710 1.00 85.25 88 TRP A C 1
ATOM 721 O O . TRP A 1 88 ? 14.533 13.056 -18.475 1.00 85.25 88 TRP A O 1
ATOM 731 N N . ASN A 1 89 ? 14.795 14.958 -19.637 1.00 87.44 89 ASN A N 1
ATOM 732 C CA . ASN A 1 89 ? 13.635 14.732 -20.494 1.00 87.44 89 ASN A CA 1
ATOM 733 C C . ASN A 1 89 ? 13.827 13.488 -21.368 1.00 87.44 89 ASN A C 1
ATOM 735 O O . ASN A 1 89 ? 12.911 12.678 -21.479 1.00 87.44 89 ASN A O 1
ATOM 739 N N . GLU A 1 90 ? 15.015 13.318 -21.944 1.00 91.44 90 GLU A N 1
ATOM 740 C CA . GLU A 1 90 ? 15.369 12.143 -22.737 1.00 91.44 90 GLU A CA 1
ATOM 741 C C . GLU A 1 90 ? 15.296 10.853 -21.908 1.00 91.44 90 GLU A C 1
ATOM 743 O O . GLU A 1 90 ? 14.581 9.921 -22.280 1.00 91.44 90 GLU A O 1
ATOM 748 N N . PHE A 1 91 ? 15.929 10.829 -20.731 1.00 94.06 91 PHE A N 1
ATOM 749 C CA . PHE A 1 91 ? 15.820 9.716 -19.788 1.00 94.06 91 PHE A CA 1
ATOM 750 C C . PHE A 1 91 ? 14.358 9.394 -19.455 1.00 94.06 91 PHE A C 1
ATOM 752 O O . PHE A 1 91 ? 13.950 8.237 -19.505 1.00 94.06 91 PHE A O 1
ATOM 759 N N . MET A 1 92 ? 13.548 10.411 -19.156 1.00 93.12 92 MET A N 1
ATOM 760 C CA . MET A 1 92 ? 12.141 10.234 -18.798 1.00 93.12 92 MET A CA 1
ATOM 761 C C . MET A 1 92 ? 11.296 9.658 -19.941 1.00 93.12 92 MET A C 1
ATOM 763 O O . MET A 1 92 ? 10.380 8.874 -19.675 1.00 93.12 92 MET A O 1
ATOM 767 N N . ILE A 1 93 ? 11.606 9.996 -21.197 1.00 93.94 93 ILE A N 1
ATOM 768 C CA . ILE A 1 93 ? 10.963 9.408 -22.383 1.00 93.94 93 ILE A CA 1
ATOM 769 C C . ILE A 1 93 ? 11.277 7.911 -22.458 1.00 93.94 93 ILE A C 1
ATOM 771 O O . ILE A 1 93 ? 10.357 7.094 -22.544 1.00 93.94 93 ILE A O 1
ATOM 775 N N . TYR A 1 94 ? 12.553 7.530 -22.362 1.00 96.38 94 TYR A N 1
ATOM 776 C CA . TYR A 1 94 ? 12.953 6.123 -22.434 1.00 96.38 94 TYR A CA 1
ATOM 777 C C . TYR A 1 94 ? 12.500 5.311 -21.220 1.00 96.38 94 TYR A C 1
ATOM 779 O O . TYR A 1 94 ? 12.043 4.181 -21.383 1.00 96.38 94 TYR A O 1
ATOM 787 N N . TYR A 1 95 ? 12.524 5.890 -20.019 1.00 96.69 95 TYR A N 1
ATOM 788 C CA . TYR A 1 95 ? 11.949 5.268 -18.829 1.00 96.69 95 TYR A CA 1
ATOM 789 C C . TYR A 1 95 ? 10.451 5.003 -19.013 1.00 96.69 95 TYR A C 1
ATOM 791 O O . TYR A 1 95 ? 9.992 3.888 -18.775 1.00 96.69 95 TYR A O 1
ATOM 799 N N . SER A 1 96 ? 9.695 5.987 -19.516 1.00 94.69 96 SER A N 1
ATOM 800 C CA . SER A 1 96 ? 8.267 5.820 -19.821 1.00 94.69 96 SER A CA 1
ATOM 801 C C . SER A 1 96 ? 8.032 4.714 -20.854 1.00 94.69 96 SER A C 1
ATOM 803 O O . SER A 1 96 ? 7.093 3.926 -20.727 1.00 94.69 96 SER A O 1
ATOM 805 N N . LYS A 1 97 ? 8.916 4.604 -21.851 1.00 95.12 97 LYS A N 1
ATOM 806 C CA . LYS A 1 97 ? 8.888 3.522 -22.837 1.00 95.12 97 LYS A CA 1
ATOM 807 C C . LYS A 1 97 ? 9.135 2.158 -22.187 1.00 95.12 97 LYS A C 1
ATOM 809 O O . LYS A 1 97 ? 8.331 1.259 -22.404 1.00 95.12 97 LYS A O 1
ATOM 814 N N . LEU A 1 98 ? 10.145 2.024 -21.321 1.00 95.38 98 LEU A N 1
ATOM 815 C CA . LEU A 1 98 ? 10.450 0.785 -20.583 1.00 95.38 98 LEU A CA 1
ATOM 816 C C . LEU A 1 98 ? 9.261 0.250 -19.770 1.00 95.38 98 LEU A C 1
ATOM 818 O O . LEU A 1 98 ? 9.096 -0.964 -19.646 1.00 95.38 98 LEU A O 1
ATOM 822 N N . ILE A 1 99 ? 8.441 1.136 -19.199 1.00 93.94 99 ILE A N 1
ATOM 823 C CA . ILE A 1 99 ? 7.322 0.738 -18.330 1.00 93.94 99 ILE A CA 1
ATOM 824 C C . ILE A 1 99 ? 6.008 0.468 -19.083 1.00 93.94 99 ILE A C 1
ATOM 826 O O . ILE A 1 99 ? 5.143 -0.235 -18.554 1.00 93.94 99 ILE A O 1
ATOM 830 N N . ILE A 1 100 ? 5.822 1.033 -20.283 1.00 90.50 100 ILE A N 1
ATOM 831 C CA . ILE A 1 100 ? 4.566 0.948 -21.054 1.00 90.50 100 ILE A CA 1
ATOM 832 C C . ILE A 1 100 ? 4.701 0.011 -22.258 1.00 90.50 100 ILE A C 1
ATOM 834 O O . ILE A 1 100 ? 3.813 -0.813 -22.493 1.00 90.50 100 ILE A O 1
ATOM 838 N N . ASP A 1 101 ? 5.787 0.134 -23.020 1.00 91.88 101 ASP A N 1
ATOM 839 C CA . ASP A 1 101 ? 6.009 -0.614 -24.253 1.00 91.88 101 ASP A CA 1
ATOM 840 C C . ASP A 1 101 ? 6.621 -1.985 -23.944 1.00 91.88 101 ASP A C 1
ATOM 842 O O . ASP A 1 101 ? 7.706 -2.108 -23.380 1.00 91.88 101 ASP A O 1
ATOM 846 N N . ARG A 1 102 ? 5.930 -3.058 -24.341 1.00 88.06 102 ARG A N 1
ATOM 847 C CA . ARG A 1 102 ? 6.424 -4.429 -24.137 1.00 88.06 102 ARG A CA 1
ATOM 848 C C . ARG A 1 102 ? 7.616 -4.767 -25.031 1.00 88.06 102 ARG A C 1
ATOM 850 O O . ARG A 1 102 ? 8.348 -5.698 -24.699 1.00 88.06 102 ARG A O 1
ATOM 857 N N . ASN A 1 103 ? 7.789 -4.029 -26.125 1.00 90.81 103 ASN A N 1
ATOM 858 C CA . ASN A 1 103 ? 8.869 -4.189 -27.093 1.00 90.81 103 ASN A CA 1
ATOM 859 C C . ASN A 1 103 ? 10.078 -3.303 -26.773 1.00 90.81 103 ASN A C 1
ATOM 861 O O . ASN A 1 103 ? 11.054 -3.326 -27.518 1.00 90.81 103 ASN A O 1
ATOM 865 N N . ALA A 1 104 ? 10.021 -2.536 -25.680 1.00 94.62 104 ALA A N 1
ATOM 866 C CA . ALA A 1 104 ? 11.140 -1.767 -25.167 1.00 94.62 104 ALA A CA 1
ATOM 867 C C . ALA A 1 104 ? 12.346 -2.678 -24.888 1.00 94.62 104 ALA A C 1
ATOM 869 O O . ALA A 1 104 ? 12.279 -3.555 -24.020 1.00 94.62 104 ALA A O 1
ATOM 870 N N . LYS A 1 105 ? 13.435 -2.468 -25.631 1.00 94.56 105 LYS A N 1
ATOM 871 C CA . LYS A 1 105 ? 14.706 -3.190 -25.485 1.00 94.56 105 LYS A CA 1
ATOM 872 C C . LYS A 1 105 ? 15.856 -2.215 -25.654 1.00 94.56 105 LYS A C 1
ATOM 874 O O . LYS A 1 105 ? 15.773 -1.329 -26.506 1.00 94.56 105 LYS A O 1
ATOM 879 N N . PHE A 1 106 ? 16.900 -2.393 -24.858 1.00 93.62 106 PHE A N 1
ATOM 880 C CA . PHE A 1 106 ? 18.135 -1.646 -25.020 1.00 93.62 106 PHE A CA 1
ATOM 881 C C . PHE A 1 106 ? 18.815 -2.067 -26.318 1.00 93.62 106 PHE A C 1
ATOM 883 O O . PHE A 1 106 ? 18.843 -3.258 -26.652 1.00 93.62 106 PHE A O 1
ATOM 890 N N . ASP A 1 107 ? 19.313 -1.088 -27.064 1.00 89.81 107 ASP A N 1
ATOM 891 C CA . ASP A 1 107 ? 20.259 -1.377 -28.121 1.00 89.81 107 ASP A CA 1
ATOM 892 C C . ASP A 1 107 ? 21.531 -1.965 -27.505 1.00 89.81 107 ASP A C 1
ATOM 894 O O . ASP A 1 107 ? 21.888 -1.744 -26.345 1.00 89.81 107 ASP A O 1
ATOM 898 N N . HIS A 1 108 ? 22.128 -2.865 -28.265 1.00 75.19 108 HIS A N 1
ATOM 899 C CA . HIS A 1 108 ? 23.357 -3.554 -27.903 1.00 75.19 108 HIS A CA 1
ATOM 900 C C . HIS A 1 108 ? 24.321 -3.513 -29.093 1.00 75.19 108 HIS A C 1
ATOM 902 O O . HIS A 1 108 ? 25.133 -4.414 -29.316 1.00 75.19 108 HIS A O 1
ATOM 908 N N . GLU A 1 109 ? 24.186 -2.475 -29.915 1.00 57.66 109 GLU A N 1
ATOM 909 C CA . GLU A 1 109 ? 25.133 -2.182 -30.972 1.00 57.66 109 GLU A CA 1
ATOM 910 C C . GLU A 1 109 ? 26.384 -1.574 -30.311 1.00 57.66 109 GLU A C 1
ATOM 912 O O . GLU A 1 109 ? 26.361 -0.442 -29.840 1.00 57.66 109 GLU A O 1
ATOM 917 N N . TYR A 1 110 ? 27.473 -2.354 -30.272 1.00 55.34 110 TYR A N 1
ATOM 918 C CA . TYR A 1 110 ? 28.853 -1.916 -29.983 1.00 55.34 110 TYR A CA 1
ATOM 919 C C . TYR A 1 110 ? 29.266 -1.672 -28.520 1.00 55.34 110 TYR A C 1
ATOM 921 O O . TYR A 1 110 ? 29.623 -0.557 -28.143 1.00 55.34 110 TYR A O 1
ATOM 929 N N . ILE A 1 111 ? 29.348 -2.729 -27.699 1.00 57.28 111 ILE A N 1
ATOM 930 C CA . ILE A 1 111 ? 29.859 -2.615 -26.320 1.00 57.28 111 ILE A CA 1
ATOM 931 C C . ILE A 1 111 ? 30.783 -3.788 -25.983 1.00 57.28 111 ILE A C 1
ATOM 933 O O . ILE A 1 111 ? 30.480 -4.936 -26.292 1.00 57.28 111 ILE A O 1
ATOM 937 N N . TYR A 1 112 ? 31.905 -3.487 -25.325 1.00 56.47 112 TYR A N 1
ATOM 938 C CA . TYR A 1 112 ? 32.854 -4.459 -24.759 1.00 56.47 112 TYR A CA 1
ATOM 939 C C . TYR A 1 112 ? 32.333 -5.163 -23.490 1.00 56.47 112 TYR A C 1
ATOM 941 O O . TYR A 1 112 ? 32.995 -6.053 -22.966 1.00 56.47 112 TYR A O 1
ATOM 949 N N . GLU A 1 113 ? 31.192 -4.723 -22.956 1.00 69.50 113 GLU A N 1
ATOM 950 C CA . GLU A 1 113 ? 30.630 -5.160 -21.680 1.00 69.50 113 GLU A CA 1
ATOM 951 C C . GLU A 1 113 ? 29.636 -6.300 -21.922 1.00 69.50 113 GLU A C 1
ATOM 953 O O . GLU A 1 113 ? 28.719 -6.168 -22.733 1.00 69.50 113 GLU A O 1
ATOM 958 N N . LEU A 1 114 ? 29.819 -7.427 -21.232 1.00 79.75 114 LEU A N 1
ATOM 959 C CA . LEU A 1 114 ? 28.904 -8.559 -21.340 1.00 79.75 114 LEU A CA 1
ATOM 960 C C . LEU A 1 114 ? 27.598 -8.237 -20.600 1.00 79.75 114 LEU A C 1
ATOM 962 O O . LEU A 1 114 ? 27.602 -7.548 -19.581 1.00 79.75 114 LEU A O 1
ATOM 966 N N . GLU A 1 115 ? 26.471 -8.806 -21.039 1.00 85.25 115 GLU A N 1
ATOM 967 C CA . GLU A 1 115 ? 25.175 -8.681 -20.342 1.00 85.25 115 GLU A CA 1
ATOM 968 C C . GLU A 1 115 ? 25.285 -9.018 -18.839 1.00 85.25 115 GLU A C 1
ATOM 970 O O . GLU A 1 115 ? 24.667 -8.370 -17.989 1.00 85.25 115 GLU A O 1
ATOM 975 N N . LEU A 1 116 ? 26.140 -9.988 -18.500 1.00 86.44 116 LEU A N 1
ATOM 976 C CA . LEU A 1 116 ? 26.441 -10.381 -17.122 1.00 86.44 116 LEU A CA 1
ATOM 977 C C . LEU A 1 116 ? 27.142 -9.282 -16.308 1.00 86.44 116 LEU A C 1
ATOM 979 O O . LEU A 1 116 ? 26.877 -9.158 -15.110 1.00 86.44 116 LEU A O 1
ATOM 983 N N . ASP A 1 117 ? 27.986 -8.461 -16.929 1.00 89.56 117 ASP A N 1
ATOM 984 C CA . ASP A 1 117 ? 28.653 -7.340 -16.261 1.00 89.56 117 ASP A CA 1
ATOM 985 C C . ASP A 1 117 ? 27.647 -6.229 -15.942 1.00 89.56 117 ASP A C 1
ATOM 987 O O . ASP A 1 117 ? 27.623 -5.696 -14.825 1.00 89.56 117 ASP A O 1
ATOM 991 N N . VAL A 1 118 ? 26.752 -5.934 -16.894 1.00 91.25 118 VAL A N 1
ATOM 992 C CA . VAL A 1 118 ? 25.649 -4.982 -16.697 1.00 91.25 118 VAL A CA 1
ATOM 993 C C . VAL A 1 118 ? 24.757 -5.447 -15.554 1.00 91.25 118 VAL A C 1
ATOM 995 O O . VAL A 1 118 ? 24.467 -4.678 -14.633 1.00 91.25 118 VAL A O 1
ATOM 998 N N . TYR A 1 119 ? 24.375 -6.725 -15.570 1.00 93.69 119 TYR A N 1
ATOM 999 C CA . TYR A 1 119 ? 23.617 -7.355 -14.499 1.00 93.69 119 TYR A CA 1
ATOM 1000 C C . TYR A 1 119 ? 24.299 -7.194 -13.137 1.00 93.69 119 TYR A C 1
ATOM 1002 O O . TYR A 1 119 ? 23.672 -6.704 -12.192 1.00 93.69 119 TYR A O 1
ATOM 1010 N N . ALA A 1 120 ? 25.580 -7.563 -13.035 1.00 95.06 120 ALA A N 1
ATOM 1011 C CA . ALA A 1 120 ? 26.337 -7.508 -11.789 1.00 95.06 120 ALA A CA 1
ATOM 1012 C C . ALA A 1 120 ? 26.397 -6.080 -11.227 1.00 95.06 120 ALA A C 1
ATOM 1014 O O . ALA A 1 120 ? 26.099 -5.864 -10.048 1.00 95.06 120 ALA A O 1
ATOM 1015 N N . LYS A 1 121 ? 26.688 -5.083 -12.075 1.00 94.88 121 LYS A N 1
ATOM 1016 C CA . LYS A 1 121 ? 26.734 -3.667 -11.679 1.00 94.88 121 LYS A CA 1
ATOM 1017 C C . LYS A 1 121 ? 25.365 -3.147 -11.247 1.00 94.88 121 LYS A C 1
ATOM 1019 O O . LYS A 1 121 ? 25.255 -2.521 -10.192 1.00 94.88 121 LYS A O 1
ATOM 1024 N N . CYS A 1 122 ? 24.306 -3.422 -12.012 1.00 95.75 122 CYS A N 1
ATOM 1025 C CA . CYS A 1 122 ? 22.951 -3.003 -11.650 1.00 95.75 122 CYS A CA 1
ATOM 1026 C C . CYS A 1 122 ? 22.489 -3.649 -10.336 1.00 95.75 122 CYS A C 1
ATOM 1028 O O . CYS A 1 122 ? 21.907 -2.968 -9.489 1.00 95.75 122 CYS A O 1
ATOM 1030 N N . LYS A 1 123 ? 22.777 -4.939 -10.131 1.00 95.94 123 LYS A N 1
ATOM 1031 C CA . LYS A 1 123 ? 22.428 -5.666 -8.905 1.00 95.94 123 LYS A CA 1
ATOM 1032 C C . LYS A 1 123 ? 23.193 -5.147 -7.689 1.00 95.94 123 LYS A C 1
ATOM 1034 O O . LYS A 1 123 ? 22.582 -4.973 -6.634 1.00 95.94 123 LYS A O 1
ATOM 1039 N N . TYR A 1 124 ? 24.481 -4.840 -7.846 1.00 96.31 124 TYR A N 1
ATOM 1040 C CA . TYR A 1 124 ? 25.292 -4.202 -6.809 1.00 96.31 124 TYR A CA 1
ATOM 1041 C C . TYR A 1 124 ? 24.716 -2.838 -6.404 1.00 96.31 124 TYR A C 1
ATOM 1043 O O . TYR A 1 124 ? 24.393 -2.629 -5.235 1.00 96.31 124 TYR A O 1
ATOM 1051 N N . LEU A 1 125 ? 24.483 -1.945 -7.374 1.00 95.38 125 LEU A N 1
ATOM 1052 C CA . LEU A 1 125 ? 23.910 -0.620 -7.112 1.00 95.38 125 LEU A CA 1
ATOM 1053 C C . LEU A 1 125 ? 22.531 -0.709 -6.452 1.00 95.38 125 LEU A C 1
ATOM 1055 O O . LEU A 1 125 ? 22.244 0.044 -5.523 1.00 95.38 125 LEU A O 1
ATOM 1059 N N . LEU A 1 126 ? 21.680 -1.646 -6.886 1.00 94.06 126 LEU A N 1
ATOM 1060 C CA . LEU A 1 126 ? 20.398 -1.884 -6.228 1.00 94.06 126 LEU A CA 1
ATOM 1061 C C . LEU A 1 126 ? 20.567 -2.303 -4.776 1.00 94.06 126 LEU A C 1
ATOM 1063 O O . LEU A 1 126 ? 19.764 -1.857 -3.966 1.00 94.06 126 LEU A O 1
ATOM 1067 N N . GLY A 1 127 ? 21.549 -3.152 -4.459 1.00 93.06 127 GLY A N 1
ATOM 1068 C CA . GLY A 1 127 ? 21.876 -3.557 -3.091 1.00 93.06 127 GLY A CA 1
ATOM 1069 C C . GLY A 1 127 ? 22.225 -2.360 -2.211 1.00 93.06 127 GLY A C 1
ATOM 1070 O O . GLY A 1 127 ? 21.605 -2.178 -1.166 1.00 93.06 127 GLY A O 1
ATOM 1071 N N . GLU A 1 128 ? 23.118 -1.499 -2.695 1.00 93.19 128 GLU A N 1
ATOM 1072 C CA . GLU A 1 128 ? 23.554 -0.285 -1.995 1.00 93.19 128 GLU A CA 1
ATOM 1073 C C . GLU A 1 128 ? 22.406 0.715 -1.779 1.00 93.19 128 GLU A C 1
ATOM 1075 O O . GLU A 1 128 ? 22.267 1.297 -0.703 1.00 93.19 128 GLU A O 1
ATOM 1080 N N . VAL A 1 129 ? 21.537 0.892 -2.781 1.00 90.88 129 VAL A N 1
ATOM 1081 C CA . VAL A 1 129 ? 20.382 1.804 -2.698 1.00 90.88 129 VAL A CA 1
ATOM 1082 C C . VAL A 1 129 ? 19.409 1.398 -1.591 1.00 90.88 129 VAL A C 1
ATOM 1084 O O . VAL A 1 129 ? 18.797 2.276 -0.981 1.00 90.88 129 VAL A O 1
ATOM 1087 N N . LYS A 1 130 ? 19.255 0.100 -1.284 1.00 87.88 130 LYS A N 1
ATOM 1088 C CA . LYS A 1 130 ? 18.290 -0.361 -0.261 1.00 87.88 130 LYS A CA 1
ATOM 1089 C C . LYS A 1 130 ? 18.553 0.259 1.105 1.00 87.88 130 LYS A C 1
ATOM 1091 O O . LYS A 1 130 ? 17.594 0.554 1.814 1.00 87.88 130 LYS A O 1
ATOM 1096 N N . THR A 1 131 ? 19.824 0.485 1.429 1.00 87.56 131 THR A N 1
ATOM 1097 C CA . THR A 1 131 ? 20.279 1.075 2.692 1.00 87.56 131 THR A CA 1
ATOM 1098 C C . THR A 1 131 ? 19.766 2.502 2.881 1.00 87.56 131 THR A C 1
ATOM 1100 O O . THR A 1 131 ? 19.455 2.901 3.999 1.00 87.56 131 THR A O 1
ATOM 1103 N N . TYR A 1 132 ? 19.627 3.258 1.789 1.00 87.00 132 TYR A N 1
ATOM 1104 C CA . TYR A 1 132 ? 19.229 4.671 1.811 1.00 87.00 132 TYR A CA 1
ATOM 1105 C C . TYR A 1 132 ? 17.784 4.903 1.354 1.00 87.00 132 TYR A C 1
ATOM 1107 O O . TYR A 1 132 ? 17.211 5.964 1.592 1.00 87.00 132 TYR A O 1
ATOM 1115 N N . CYS A 1 133 ? 17.164 3.906 0.722 1.00 86.56 133 CYS A N 1
ATOM 1116 C CA . CYS A 1 133 ? 15.773 3.933 0.286 1.00 86.56 133 CYS A CA 1
ATOM 1117 C C . CYS A 1 133 ? 14.998 2.780 0.949 1.00 86.56 133 CYS A C 1
ATOM 1119 O O . CYS A 1 133 ? 14.684 1.781 0.292 1.00 86.56 133 CYS A O 1
ATOM 1121 N N . PRO A 1 134 ? 14.631 2.888 2.241 1.00 80.25 134 PRO A N 1
ATOM 1122 C CA . PRO A 1 134 ? 14.036 1.779 2.992 1.00 80.25 134 PRO A CA 1
ATOM 1123 C C . PRO A 1 134 ? 12.683 1.326 2.427 1.00 80.25 134 PRO A C 1
ATOM 1125 O O . PRO A 1 134 ? 12.306 0.171 2.599 1.00 80.25 134 PRO A O 1
ATOM 1128 N N . GLN A 1 135 ? 11.975 2.198 1.700 1.00 86.31 135 GLN A N 1
ATOM 1129 C CA . GLN A 1 135 ? 10.693 1.899 1.052 1.00 86.31 135 GLN A CA 1
ATOM 1130 C C . GLN A 1 135 ? 10.825 1.399 -0.402 1.00 86.31 135 GLN A C 1
ATOM 1132 O O . GLN A 1 135 ? 9.812 1.169 -1.055 1.00 86.31 135 GLN A O 1
ATOM 1137 N N . HIS A 1 136 ? 12.038 1.164 -0.922 1.00 84.19 136 HIS A N 1
ATOM 1138 C CA . HIS A 1 136 ? 12.256 0.761 -2.324 1.00 84.19 136 HIS A CA 1
ATOM 1139 C C . HIS A 1 136 ? 11.465 -0.491 -2.751 1.00 84.19 136 HIS A C 1
ATOM 1141 O O . HIS A 1 136 ? 11.240 -0.717 -3.943 1.00 84.19 136 HIS A O 1
ATOM 1147 N N . TYR A 1 137 ? 11.072 -1.344 -1.803 1.00 84.19 137 TYR A N 1
ATOM 1148 C CA . TYR A 1 137 ? 10.334 -2.569 -2.080 1.00 84.19 137 TYR A CA 1
ATOM 1149 C C . TYR A 1 137 ? 8.847 -2.325 -2.385 1.00 84.19 137 TYR A C 1
ATOM 1151 O O . TYR A 1 137 ? 8.268 -3.095 -3.140 1.00 84.19 137 TYR A O 1
ATOM 1159 N N . ILE A 1 138 ? 8.221 -1.252 -1.895 1.00 91.94 138 ILE A N 1
ATOM 1160 C CA . ILE A 1 138 ? 6.826 -0.946 -2.268 1.00 91.94 138 ILE A CA 1
ATOM 1161 C C . ILE A 1 138 ? 6.717 -0.259 -3.634 1.00 91.94 138 ILE A C 1
ATOM 1163 O O . ILE A 1 138 ? 5.641 -0.233 -4.228 1.00 91.94 138 ILE A O 1
ATOM 1167 N N . ASP A 1 139 ? 7.831 0.258 -4.154 1.00 92.06 139 ASP A N 1
ATOM 1168 C CA . ASP A 1 139 ? 7.849 1.119 -5.337 1.00 92.06 139 ASP A CA 1
ATOM 1169 C C . ASP A 1 139 ? 7.562 0.415 -6.653 1.00 92.06 139 ASP A C 1
ATOM 1171 O O . ASP A 1 139 ? 7.328 1.105 -7.634 1.00 92.06 139 ASP A O 1
ATOM 1175 N N . GLY A 1 140 ? 7.638 -0.918 -6.705 1.00 93.44 140 GLY A N 1
ATOM 1176 C CA . GLY A 1 140 ? 7.562 -1.648 -7.969 1.00 93.44 140 GLY A CA 1
ATOM 1177 C C . GLY A 1 140 ? 8.598 -1.143 -8.979 1.00 93.44 140 GLY A C 1
ATOM 1178 O O . GLY A 1 140 ? 9.770 -0.958 -8.619 1.00 93.44 140 GLY A O 1
ATOM 1179 N N . ILE A 1 141 ? 8.144 -0.951 -10.220 1.00 95.06 141 ILE A N 1
ATOM 1180 C CA . ILE A 1 141 ? 8.948 -0.469 -11.358 1.00 95.06 141 ILE A CA 1
ATOM 1181 C C . ILE A 1 141 ? 8.270 0.660 -12.144 1.00 95.06 141 ILE A C 1
ATOM 1183 O O . ILE A 1 141 ? 8.899 1.240 -13.026 1.00 95.06 141 ILE A O 1
ATOM 1187 N N . THR A 1 142 ? 6.993 0.959 -11.877 1.00 95.50 142 THR A N 1
ATOM 1188 C CA . THR A 1 142 ? 6.202 1.870 -12.721 1.00 95.50 142 THR A CA 1
ATOM 1189 C C . THR A 1 142 ? 6.182 3.306 -12.218 1.00 95.50 142 THR A C 1
ATOM 1191 O O . THR A 1 142 ? 5.684 4.169 -12.933 1.00 95.50 142 THR A O 1
ATOM 1194 N N . ASN A 1 143 ? 6.712 3.556 -11.015 1.00 96.50 143 ASN A N 1
ATOM 1195 C CA . ASN A 1 143 ? 6.767 4.870 -10.375 1.00 96.50 143 ASN A CA 1
ATOM 1196 C C . ASN A 1 143 ? 5.391 5.552 -10.313 1.00 96.50 143 ASN A C 1
ATOM 1198 O O . ASN A 1 143 ? 5.218 6.724 -10.641 1.00 96.50 143 ASN A O 1
ATOM 1202 N N . THR A 1 144 ? 4.387 4.781 -9.901 1.00 96.69 144 THR A N 1
ATOM 1203 C CA . THR A 1 144 ? 3.021 5.269 -9.735 1.00 96.69 144 THR A CA 1
ATOM 1204 C C . THR A 1 144 ? 2.886 6.030 -8.415 1.00 96.69 144 THR A C 1
ATOM 1206 O O . THR A 1 144 ? 3.365 5.587 -7.362 1.00 96.69 144 THR A O 1
ATOM 1209 N N . TRP A 1 145 ? 2.186 7.158 -8.478 1.00 96.50 145 TRP A N 1
ATOM 1210 C CA . TRP A 1 145 ? 1.831 8.037 -7.369 1.00 96.50 145 TRP A CA 1
ATOM 1211 C C . TRP A 1 145 ? 0.314 8.159 -7.263 1.00 96.50 145 TRP A C 1
ATOM 1213 O O . TRP A 1 145 ? -0.389 8.193 -8.276 1.00 96.50 145 TRP A O 1
ATOM 1223 N N . ILE A 1 146 ? -0.185 8.227 -6.030 1.00 94.94 146 ILE A N 1
ATOM 1224 C CA . ILE A 1 146 ? -1.590 8.495 -5.732 1.00 94.94 146 ILE A CA 1
ATOM 1225 C C . ILE A 1 146 ? -1.738 9.946 -5.278 1.00 94.94 146 ILE A C 1
ATOM 1227 O O . ILE A 1 146 ? -1.048 10.401 -4.368 1.00 94.94 146 ILE A O 1
ATOM 1231 N N . ILE A 1 147 ? -2.632 10.670 -5.940 1.00 92.38 147 ILE A N 1
ATOM 1232 C CA . ILE A 1 147 ? -2.976 12.058 -5.644 1.00 92.38 147 ILE A CA 1
ATOM 1233 C C . ILE A 1 147 ? -4.299 12.034 -4.895 1.00 92.38 147 ILE A C 1
ATOM 1235 O O . ILE A 1 147 ? -5.309 11.572 -5.432 1.00 92.38 147 ILE A O 1
ATOM 1239 N N . LYS A 1 148 ? -4.281 12.511 -3.652 1.00 88.69 148 LYS A N 1
ATOM 1240 C CA . LYS A 1 148 ? -5.435 12.521 -2.753 1.00 88.69 148 LYS A CA 1
ATOM 1241 C C . LYS A 1 148 ? -5.828 13.966 -2.433 1.00 88.69 148 LYS A C 1
ATOM 1243 O O . LYS A 1 148 ? -5.005 14.686 -1.867 1.00 88.69 148 LYS A O 1
ATOM 1248 N N . PRO A 1 149 ? -7.038 14.428 -2.781 1.00 82.38 149 PRO A N 1
ATOM 1249 C CA . PRO A 1 149 ? -7.540 15.710 -2.289 1.00 82.38 149 PRO A CA 1
ATOM 1250 C C . PRO A 1 149 ? -7.783 15.632 -0.773 1.00 82.38 149 PRO A C 1
ATOM 1252 O O . PRO A 1 149 ? -8.242 14.609 -0.274 1.00 82.38 149 PRO A O 1
ATOM 1255 N N . THR A 1 150 ? -7.479 16.699 -0.038 1.00 70.00 150 THR A N 1
ATOM 1256 C CA . THR A 1 150 ? -7.547 16.729 1.439 1.00 70.00 150 THR A CA 1
ATOM 1257 C C . THR A 1 150 ? -8.963 16.771 2.015 1.00 70.00 150 THR A C 1
ATOM 1259 O O . THR A 1 150 ? -9.145 16.423 3.176 1.00 70.00 150 THR A O 1
ATOM 1262 N N . SER A 1 151 ? -9.966 17.184 1.236 1.00 62.88 151 SER A N 1
ATOM 1263 C CA . SER A 1 151 ? -11.333 17.436 1.717 1.00 62.88 151 SER A CA 1
ATOM 1264 C C . SER A 1 151 ? -12.380 16.402 1.285 1.00 62.88 151 SER A C 1
ATOM 1266 O O . SER A 1 151 ? -13.565 16.602 1.543 1.00 62.88 151 SER A O 1
ATOM 1268 N N . ASN A 1 152 ? -11.982 15.298 0.640 1.00 60.41 152 ASN A N 1
ATOM 1269 C CA . ASN A 1 152 ? -12.930 14.295 0.146 1.00 60.41 152 ASN A CA 1
ATOM 1270 C C . ASN A 1 152 ? -12.802 12.957 0.878 1.00 60.41 152 ASN A C 1
ATOM 1272 O O . ASN A 1 152 ? -11.717 12.394 0.996 1.00 60.41 152 ASN A O 1
ATOM 1276 N N . CYS A 1 153 ? -13.945 12.386 1.254 1.00 60.66 153 CYS A N 1
ATOM 1277 C CA . CYS A 1 153 ? -14.047 11.012 1.739 1.00 60.66 153 CYS A CA 1
ATOM 1278 C C . CYS A 1 153 ? -14.420 10.039 0.600 1.00 60.66 153 CYS A C 1
ATOM 1280 O O . CYS A 1 153 ? -14.818 10.436 -0.497 1.00 60.66 153 CYS A O 1
ATOM 1282 N N . SER A 1 154 ? -14.379 8.731 0.881 1.00 59.94 154 SER A N 1
ATOM 1283 C CA . SER A 1 154 ? -14.906 7.669 -0.005 1.00 59.94 154 SER A CA 1
ATOM 1284 C C . SER A 1 154 ? -14.241 7.553 -1.387 1.00 59.94 154 SER A C 1
ATOM 1286 O O . SER A 1 154 ? -14.869 7.070 -2.329 1.00 59.94 154 SER A O 1
ATOM 1288 N N . GLY A 1 155 ? -12.990 7.992 -1.526 1.00 60.62 155 GLY A N 1
ATOM 1289 C CA . GLY A 1 155 ? -12.221 7.845 -2.765 1.00 60.62 155 GLY A CA 1
ATOM 1290 C C . GLY A 1 155 ? -12.522 8.875 -3.859 1.00 60.62 155 GLY A C 1
ATOM 1291 O O . GLY A 1 155 ? -11.943 8.800 -4.941 1.00 60.62 155 GLY A O 1
ATOM 1292 N N . HIS A 1 156 ? -13.391 9.860 -3.606 1.00 68.38 156 HIS A N 1
ATOM 1293 C CA . HIS A 1 156 ? -13.731 10.872 -4.608 1.00 68.38 156 HIS A CA 1
ATOM 1294 C C . HIS A 1 156 ? -12.548 11.785 -4.943 1.00 68.38 156 HIS A C 1
ATOM 1296 O O . HIS A 1 156 ? -11.958 12.427 -4.075 1.00 68.38 156 HIS A O 1
ATOM 1302 N N . GLY A 1 157 ? -12.241 11.892 -6.236 1.00 78.25 157 GLY A N 1
ATOM 1303 C CA . GLY A 1 157 ? -11.157 12.736 -6.739 1.00 78.25 157 GLY A CA 1
ATOM 1304 C C . GLY A 1 157 ? -9.755 12.158 -6.531 1.00 78.25 157 GLY A C 1
ATOM 1305 O O . GLY A 1 157 ? -8.784 12.846 -6.843 1.00 78.25 157 GLY A O 1
ATOM 1306 N N . ILE A 1 158 ? -9.638 10.917 -6.040 1.00 87.69 158 ILE A N 1
ATOM 1307 C CA . ILE A 1 158 ? -8.365 10.198 -6.023 1.00 87.69 158 ILE A CA 1
ATOM 1308 C C . ILE A 1 158 ? -7.944 9.898 -7.460 1.00 87.69 158 ILE A C 1
ATOM 1310 O O . ILE A 1 158 ? -8.738 9.420 -8.268 1.00 87.69 158 ILE A O 1
ATOM 1314 N N . MET A 1 159 ? -6.675 10.147 -7.768 1.00 90.19 159 MET A N 1
ATOM 1315 C CA . MET A 1 159 ? -6.104 9.842 -9.075 1.00 90.19 159 MET A CA 1
ATOM 1316 C C . MET A 1 159 ? -4.788 9.089 -8.920 1.00 90.19 159 MET A C 1
ATOM 1318 O O . MET A 1 159 ? -3.962 9.436 -8.080 1.00 90.19 159 MET A O 1
ATOM 1322 N N . LEU A 1 160 ? -4.578 8.085 -9.766 1.00 94.62 160 LEU A N 1
ATOM 1323 C CA . LEU A 1 160 ? -3.291 7.418 -9.926 1.00 94.62 160 LEU A CA 1
ATOM 1324 C C . LEU A 1 160 ? -2.610 7.954 -11.180 1.00 94.62 160 LEU A C 1
ATOM 1326 O O . LEU A 1 160 ? -3.238 8.065 -12.232 1.00 94.62 160 LEU A O 1
ATOM 1330 N N . SER A 1 161 ? -1.328 8.286 -11.078 1.00 94.44 161 SER A N 1
ATOM 1331 C CA . SER A 1 161 ? -0.529 8.677 -12.235 1.00 94.44 161 SER A CA 1
ATOM 1332 C C . SER A 1 161 ? 0.914 8.226 -12.076 1.00 94.44 161 SER A C 1
ATOM 1334 O O . SER A 1 161 ? 1.467 8.221 -10.981 1.00 94.44 161 SER A O 1
ATOM 1336 N N . ARG A 1 162 ? 1.521 7.885 -13.207 1.00 94.25 162 ARG A N 1
ATOM 1337 C CA . ARG A 1 162 ? 2.956 7.622 -13.375 1.00 94.25 162 ARG A CA 1
ATOM 1338 C C . ARG A 1 162 ? 3.599 8.576 -14.383 1.00 94.25 162 ARG A C 1
ATOM 1340 O O . ARG A 1 162 ? 4.681 8.308 -14.883 1.00 94.25 162 ARG A O 1
ATOM 1347 N N . ASP A 1 163 ? 2.882 9.638 -14.751 1.00 92.81 163 ASP A N 1
ATOM 1348 C CA . ASP A 1 163 ? 3.378 10.697 -15.624 1.00 92.81 163 ASP A CA 1
ATOM 1349 C C . ASP A 1 163 ? 3.616 11.963 -14.800 1.00 92.81 163 ASP A C 1
ATOM 1351 O O . ASP A 1 163 ? 2.672 12.579 -14.286 1.00 92.81 163 ASP A O 1
ATOM 1355 N N . LEU A 1 164 ? 4.887 12.356 -14.691 1.00 91.81 164 LEU A N 1
ATOM 1356 C CA . LEU A 1 164 ? 5.316 13.528 -13.933 1.00 91.81 164 LEU A CA 1
ATOM 1357 C C . LEU A 1 164 ? 4.658 14.812 -14.442 1.00 91.81 164 LEU A C 1
ATOM 1359 O O . LEU A 1 164 ? 4.321 15.679 -13.637 1.00 91.81 164 LEU A O 1
ATOM 1363 N N . HIS A 1 165 ? 4.448 14.943 -15.756 1.00 90.19 165 HIS A N 1
ATOM 1364 C CA . HIS A 1 165 ? 3.813 16.131 -16.321 1.00 90.19 165 HIS A CA 1
ATOM 1365 C C . HIS A 1 165 ? 2.353 16.248 -15.861 1.00 90.19 165 HIS A C 1
ATOM 1367 O O . HIS A 1 165 ? 1.933 17.296 -15.367 1.00 90.19 165 HIS A O 1
ATOM 1373 N N . THR A 1 166 ? 1.596 15.154 -15.942 1.00 91.38 166 THR A N 1
ATOM 1374 C CA . THR A 1 166 ? 0.217 15.072 -15.450 1.00 91.38 166 THR A CA 1
ATOM 1375 C C . THR A 1 166 ? 0.132 15.342 -13.951 1.00 91.38 166 THR A C 1
ATOM 1377 O O . THR A 1 166 ? -0.769 16.067 -13.524 1.00 91.38 166 THR A O 1
ATOM 1380 N N . ILE A 1 167 ? 1.071 14.814 -13.156 1.00 92.06 167 ILE A N 1
ATOM 1381 C CA . ILE A 1 167 ? 1.129 15.068 -11.709 1.00 92.06 167 ILE A CA 1
ATOM 1382 C C . ILE A 1 167 ? 1.371 16.561 -11.441 1.00 92.06 167 ILE A C 1
ATOM 1384 O O . ILE A 1 167 ? 0.575 17.185 -10.742 1.00 92.06 167 ILE A O 1
ATOM 1388 N N . LYS A 1 168 ? 2.394 17.166 -12.063 1.00 89.06 168 LYS A N 1
ATOM 1389 C CA . LYS A 1 168 ? 2.700 18.602 -11.924 1.00 89.06 168 LYS A CA 1
ATOM 1390 C C . LYS A 1 168 ? 1.523 19.489 -12.305 1.00 89.06 168 LYS A C 1
ATOM 1392 O O . LYS A 1 168 ? 1.145 20.362 -11.534 1.00 89.06 168 LYS A O 1
ATOM 1397 N N . ARG A 1 169 ? 0.885 19.220 -13.447 1.00 88.12 169 ARG A N 1
ATOM 1398 C CA . ARG A 1 169 ? -0.297 19.969 -13.892 1.00 88.12 169 ARG A CA 1
ATOM 1399 C C . ARG A 1 169 ? -1.425 19.913 -12.861 1.00 88.12 169 ARG A C 1
ATOM 1401 O O . ARG A 1 169 ? -2.080 20.921 -12.623 1.00 88.12 169 ARG A O 1
ATOM 1408 N N . LYS A 1 170 ? -1.663 18.753 -12.240 1.00 83.94 170 LYS A N 1
ATOM 1409 C CA . LYS A 1 170 ? -2.700 18.606 -11.207 1.00 83.94 170 LYS A CA 1
ATOM 1410 C C . LYS A 1 170 ? -2.372 19.371 -9.932 1.00 83.94 170 LYS A C 1
ATOM 1412 O O . LYS A 1 170 ? -3.282 19.974 -9.375 1.00 83.94 170 LYS A O 1
ATOM 1417 N N . ILE A 1 171 ? -1.109 19.378 -9.517 1.00 82.31 171 ILE A N 1
ATOM 1418 C CA . ILE A 1 171 ? -0.641 20.162 -8.369 1.00 82.31 171 ILE A CA 1
ATOM 1419 C C . ILE A 1 171 ? -0.859 21.656 -8.629 1.00 82.31 171 ILE A C 1
ATOM 1421 O O . ILE A 1 171 ? -1.503 22.315 -7.822 1.00 82.31 171 ILE A O 1
ATOM 1425 N N . THR A 1 172 ? -0.419 22.170 -9.784 1.00 79.81 172 THR A N 1
ATOM 1426 C CA . THR A 1 172 ? -0.599 23.586 -10.154 1.00 79.81 172 THR A CA 1
ATOM 1427 C C . THR A 1 172 ? -2.073 23.982 -10.184 1.00 79.81 172 THR A C 1
ATOM 1429 O O . THR A 1 172 ? -2.448 25.024 -9.664 1.00 79.81 172 THR A O 1
ATOM 1432 N N . VAL A 1 173 ? -2.935 23.137 -10.756 1.00 72.38 173 VAL A N 1
ATOM 1433 C CA . VAL A 1 173 ? -4.383 23.382 -10.769 1.00 72.38 173 VAL A CA 1
ATOM 1434 C C . VAL A 1 173 ? -4.956 23.409 -9.348 1.00 72.38 173 VAL A C 1
ATOM 1436 O O . VAL A 1 173 ? -5.757 24.282 -9.031 1.00 72.38 173 VAL A O 1
ATOM 1439 N N . ALA A 1 174 ? -4.564 22.469 -8.487 1.00 65.50 174 ALA A N 1
ATOM 1440 C CA . ALA A 1 174 ? -5.034 22.418 -7.106 1.00 65.50 174 ALA A CA 1
ATOM 1441 C C . ALA A 1 174 ? -4.639 23.685 -6.325 1.00 65.50 174 ALA A C 1
ATOM 1443 O O . ALA A 1 174 ? -5.490 24.265 -5.652 1.00 65.50 174 ALA A O 1
ATOM 1444 N N . ASP A 1 175 ? -3.406 24.158 -6.513 1.00 66.62 175 ASP A N 1
ATOM 1445 C CA . ASP A 1 175 ? -2.876 25.388 -5.918 1.00 66.62 175 ASP A CA 1
ATOM 1446 C C . ASP A 1 175 ? -3.646 26.640 -6.377 1.00 66.62 175 ASP A C 1
ATOM 1448 O O . ASP A 1 175 ? -4.153 27.403 -5.553 1.00 66.62 175 ASP A O 1
ATOM 1452 N N . VAL A 1 176 ? -3.890 26.776 -7.690 1.00 59.91 176 VAL A N 1
ATOM 1453 C CA . VAL A 1 176 ? -4.728 27.852 -8.264 1.00 59.91 176 VAL A CA 1
ATOM 1454 C C . VAL A 1 176 ? -6.127 27.878 -7.638 1.00 59.91 176 VAL A C 1
ATOM 1456 O O . VAL A 1 176 ? -6.679 28.948 -7.381 1.00 59.91 176 VAL A O 1
ATOM 1459 N N . PHE A 1 177 ? -6.703 26.708 -7.353 1.00 59.69 177 PHE A N 1
ATOM 1460 C CA . PHE A 1 177 ? -8.023 26.591 -6.731 1.00 59.69 177 PHE A CA 1
ATOM 1461 C C . PHE A 1 177 ? -7.993 26.554 -5.195 1.00 59.69 177 PHE A C 1
ATOM 1463 O O . PHE A 1 177 ? -9.035 26.290 -4.591 1.00 59.69 177 PHE A O 1
ATOM 1470 N N . ARG A 1 178 ? -6.836 26.793 -4.553 1.00 64.44 178 ARG A N 1
ATOM 1471 C CA . ARG A 1 178 ? -6.619 26.661 -3.097 1.00 64.44 178 ARG A CA 1
ATOM 1472 C C . ARG A 1 178 ? -7.102 25.327 -2.515 1.00 64.44 178 ARG A C 1
ATOM 1474 O O . ARG A 1 178 ? -7.454 25.229 -1.340 1.00 64.44 178 ARG A O 1
ATOM 1481 N N . LYS A 1 179 ? -7.139 24.280 -3.338 1.00 65.31 179 LYS A N 1
ATOM 1482 C CA . LYS A 1 179 ? -7.456 22.920 -2.911 1.00 65.31 179 LYS A CA 1
ATOM 1483 C C . LYS A 1 179 ? -6.153 22.255 -2.528 1.00 65.31 179 LYS A C 1
ATOM 1485 O O . LYS A 1 179 ? -5.266 22.110 -3.362 1.00 65.31 179 LYS A O 1
ATOM 1490 N N . SER A 1 180 ? -6.033 21.814 -1.285 1.00 74.25 180 SER A N 1
ATOM 1491 C CA . SER A 1 180 ? -4.852 21.062 -0.899 1.00 74.25 180 SER A CA 1
ATOM 1492 C C . SER A 1 180 ? -4.940 19.612 -1.383 1.00 74.25 180 SER A C 1
ATOM 1494 O O . SER A 1 180 ? -6.002 18.983 -1.402 1.00 74.25 180 SER A O 1
ATOM 1496 N N . CYS A 1 181 ? -3.810 19.077 -1.837 1.00 81.94 181 CYS A N 1
ATOM 1497 C CA . CYS A 1 181 ? -3.690 17.681 -2.225 1.00 81.94 181 CYS A CA 1
ATOM 1498 C C . CYS A 1 181 ? -2.410 17.086 -1.656 1.00 81.94 181 CYS A C 1
ATOM 1500 O O . CYS A 1 181 ? -1.425 17.779 -1.407 1.00 81.94 181 CYS A O 1
ATOM 1502 N N . ILE A 1 182 ? -2.454 15.783 -1.438 1.00 88.69 182 ILE A N 1
ATOM 1503 C CA . ILE A 1 182 ? -1.344 14.990 -0.953 1.00 88.69 182 ILE A CA 1
ATOM 1504 C C . ILE A 1 182 ? -0.885 14.082 -2.092 1.00 88.69 182 ILE A C 1
ATOM 1506 O O . ILE A 1 182 ? -1.698 13.366 -2.685 1.00 88.69 182 ILE A O 1
ATOM 1510 N N . LEU A 1 183 ? 0.416 14.096 -2.377 1.00 93.56 183 LEU A N 1
ATOM 1511 C CA . LEU A 1 183 ? 1.061 13.120 -3.248 1.00 93.56 183 LEU A CA 1
ATOM 1512 C C . LEU A 1 183 ? 1.638 12.022 -2.373 1.00 93.56 183 LEU A C 1
ATOM 1514 O O . LEU A 1 183 ? 2.507 12.280 -1.549 1.00 93.56 183 LEU A O 1
ATOM 1518 N N . GLN A 1 184 ? 1.199 10.790 -2.557 1.00 95.38 184 GLN A N 1
ATOM 1519 C CA . GLN A 1 184 ? 1.726 9.661 -1.805 1.00 95.38 184 GLN A CA 1
ATOM 1520 C C . GLN A 1 184 ? 2.255 8.610 -2.775 1.00 95.38 184 GLN A C 1
ATOM 1522 O O . GLN A 1 184 ? 1.660 8.369 -3.831 1.00 95.38 184 GLN A O 1
ATOM 1527 N N . LYS A 1 185 ? 3.388 7.981 -2.451 1.00 97.00 185 LYS A N 1
ATOM 1528 C CA . LYS A 1 185 ? 3.901 6.895 -3.284 1.00 97.00 185 LYS A CA 1
ATOM 1529 C C . LYS A 1 185 ? 2.900 5.743 -3.262 1.00 97.00 185 LYS A C 1
ATOM 1531 O O . LYS A 1 185 ? 2.522 5.258 -2.195 1.00 97.00 185 LYS A O 1
ATOM 1536 N N . TYR A 1 186 ? 2.475 5.291 -4.442 1.00 97.69 186 TYR A N 1
ATOM 1537 C CA . TYR A 1 186 ? 1.584 4.141 -4.543 1.00 97.69 186 TYR A CA 1
ATOM 1538 C C . TYR A 1 186 ? 2.346 2.849 -4.230 1.00 97.69 186 TYR A C 1
ATOM 1540 O O . TYR A 1 186 ? 3.451 2.642 -4.742 1.00 97.69 186 TYR A O 1
ATOM 1548 N N . ILE A 1 187 ? 1.741 1.979 -3.418 1.00 97.81 187 ILE A N 1
ATOM 1549 C CA . ILE A 1 187 ? 2.256 0.634 -3.142 1.00 97.81 187 ILE A CA 1
ATOM 1550 C C . ILE A 1 187 ? 1.924 -0.257 -4.344 1.00 97.81 187 ILE A C 1
ATOM 1552 O O . ILE A 1 187 ? 0.782 -0.673 -4.527 1.00 97.81 187 ILE A O 1
ATOM 1556 N N . GLU A 1 188 ? 2.932 -0.549 -5.162 1.00 97.62 188 GLU A N 1
ATOM 1557 C CA . GLU A 1 188 ? 2.788 -1.323 -6.404 1.00 97.62 188 GLU A CA 1
ATOM 1558 C C . GLU A 1 188 ? 2.844 -2.836 -6.174 1.00 97.62 188 GLU A C 1
ATOM 1560 O O . GLU A 1 188 ? 2.479 -3.603 -7.061 1.00 97.62 188 GLU A O 1
ATOM 1565 N N . ARG A 1 189 ? 3.301 -3.265 -4.990 1.00 96.75 189 ARG A N 1
ATOM 1566 C CA . ARG A 1 189 ? 3.412 -4.679 -4.601 1.00 96.75 189 ARG A CA 1
ATOM 1567 C C . ARG A 1 189 ? 2.587 -4.997 -3.342 1.00 96.75 189 ARG A C 1
ATOM 1569 O O . ARG A 1 189 ? 3.156 -5.304 -2.288 1.00 96.75 189 ARG A O 1
ATOM 1576 N N . PRO A 1 190 ? 1.252 -4.829 -3.394 1.00 97.69 190 PRO A N 1
ATOM 1577 C CA . PRO A 1 190 ? 0.379 -5.209 -2.291 1.00 97.69 190 PRO A CA 1
ATOM 1578 C C . PRO A 1 190 ? 0.291 -6.736 -2.160 1.00 97.69 190 PRO A C 1
ATOM 1580 O O . PRO A 1 190 ? 0.558 -7.467 -3.113 1.00 97.69 190 PRO A O 1
ATOM 1583 N N . LEU A 1 191 ? -0.138 -7.214 -0.995 1.00 97.50 191 LEU A N 1
ATOM 1584 C CA . LEU A 1 191 ? -0.655 -8.568 -0.850 1.00 97.50 191 LEU A CA 1
ATOM 1585 C C . LEU A 1 191 ? -1.902 -8.698 -1.729 1.00 97.50 191 LEU A C 1
ATOM 1587 O O . LEU A 1 191 ? -2.783 -7.833 -1.708 1.00 97.50 191 LEU A O 1
ATOM 1591 N N . LEU A 1 192 ? -1.963 -9.781 -2.498 1.00 98.38 192 LEU A N 1
ATOM 1592 C CA . LEU A 1 192 ? -3.092 -10.090 -3.363 1.00 98.38 192 LEU A CA 1
ATOM 1593 C C . LEU A 1 192 ? -3.776 -11.359 -2.877 1.00 98.38 192 LEU A C 1
ATOM 1595 O O . LEU A 1 192 ? -3.128 -12.392 -2.724 1.00 98.38 192 LEU A O 1
ATOM 1599 N N . ILE A 1 193 ? -5.093 -11.293 -2.714 1.00 98.31 193 ILE A N 1
ATOM 1600 C CA . ILE A 1 193 ? -5.935 -12.453 -2.422 1.00 98.31 193 ILE A CA 1
ATOM 1601 C C . ILE A 1 193 ? -6.847 -12.656 -3.621 1.00 98.31 193 ILE A C 1
ATOM 1603 O O . ILE A 1 193 ? -7.484 -11.715 -4.089 1.00 98.31 193 ILE A O 1
ATOM 1607 N N . TYR A 1 194 ? -6.850 -13.868 -4.177 1.00 97.56 194 TYR A N 1
ATOM 1608 C CA . TYR A 1 194 ? -7.525 -14.169 -5.446 1.00 97.56 194 TYR A CA 1
ATOM 1609 C C . TYR A 1 194 ? -7.106 -13.234 -6.587 1.00 97.56 194 TYR A C 1
ATOM 1611 O O . TYR A 1 194 ? -7.920 -12.855 -7.421 1.00 97.56 194 TYR A O 1
ATOM 1619 N N . THR A 1 195 ? -5.831 -12.828 -6.620 1.00 97.81 195 THR A N 1
ATOM 1620 C CA . THR A 1 195 ? -5.271 -11.804 -7.531 1.00 97.81 195 THR A CA 1
ATOM 1621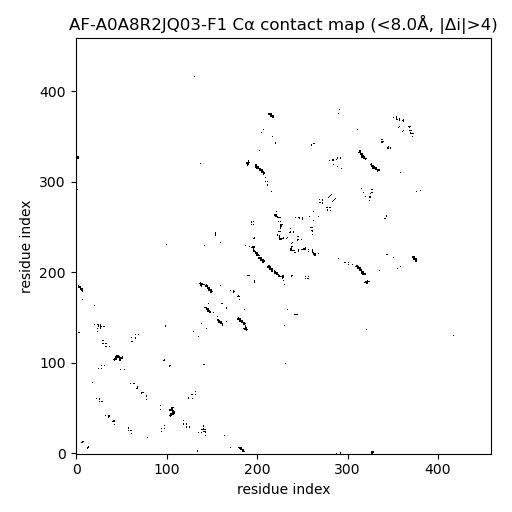 C C . THR A 1 195 ? -5.814 -10.382 -7.335 1.00 97.81 195 THR A C 1
ATOM 1623 O O . THR A 1 195 ? -5.390 -9.476 -8.044 1.00 97.81 195 THR A O 1
ATOM 1626 N N . CYS A 1 196 ? -6.712 -10.151 -6.379 1.00 98.38 196 CYS A N 1
ATOM 1627 C CA . CYS A 1 196 ? -7.317 -8.855 -6.093 1.00 98.38 196 CYS A CA 1
ATOM 1628 C C . CYS A 1 196 ? -6.590 -8.148 -4.945 1.00 98.38 196 CYS A C 1
ATOM 1630 O O . CYS A 1 196 ? -6.135 -8.775 -3.986 1.00 98.38 196 CYS A O 1
ATOM 1632 N N . LYS A 1 197 ? -6.490 -6.819 -5.044 1.00 98.50 197 LYS A N 1
ATOM 1633 C CA . LYS A 1 197 ? -5.948 -5.977 -3.976 1.00 98.50 197 LYS A CA 1
ATOM 1634 C C . LYS A 1 197 ? -6.912 -5.952 -2.790 1.00 98.50 197 LYS A C 1
ATOM 1636 O O . LYS A 1 197 ? -8.118 -5.800 -2.987 1.00 98.50 197 LYS A O 1
ATOM 1641 N N . ILE A 1 198 ? -6.360 -6.021 -1.582 1.00 98.25 198 ILE A N 1
ATOM 1642 C CA . ILE A 1 198 ? -7.107 -5.875 -0.332 1.00 98.25 198 ILE A CA 1
ATOM 1643 C C . ILE A 1 198 ? -6.545 -4.751 0.534 1.00 98.25 198 ILE A C 1
ATOM 1645 O O . ILE A 1 198 ? -5.361 -4.432 0.445 1.00 98.25 198 ILE A O 1
ATOM 1649 N N . ASP A 1 199 ? -7.381 -4.193 1.400 1.00 97.94 199 ASP A N 1
ATOM 1650 C CA . ASP A 1 199 ? -6.960 -3.389 2.547 1.00 97.94 199 ASP A CA 1
ATOM 1651 C C . ASP A 1 199 ? -7.702 -3.844 3.816 1.00 97.94 199 ASP A C 1
ATOM 1653 O O . ASP A 1 199 ? -8.703 -4.555 3.727 1.00 97.94 199 ASP A O 1
ATOM 1657 N N . LEU A 1 200 ? -7.212 -3.433 4.982 1.00 98.44 200 LEU A N 1
ATOM 1658 C CA . LEU A 1 200 ? -7.795 -3.726 6.286 1.00 98.44 200 LEU A CA 1
ATOM 1659 C C . LEU A 1 200 ? -8.353 -2.451 6.915 1.00 98.44 200 LEU A C 1
ATOM 1661 O O . LEU A 1 200 ? -7.629 -1.464 7.061 1.00 98.44 200 LEU A O 1
ATOM 1665 N N . ARG A 1 201 ? -9.606 -2.507 7.369 1.00 97.94 201 ARG A N 1
ATOM 1666 C CA . ARG A 1 201 ? -10.151 -1.572 8.352 1.00 97.94 201 ARG A CA 1
ATOM 1667 C C . ARG A 1 201 ? -9.883 -2.113 9.749 1.00 97.94 201 ARG A C 1
ATOM 1669 O O . ARG A 1 201 ? -10.491 -3.101 10.154 1.00 97.94 201 ARG A O 1
ATOM 1676 N N . GLN A 1 202 ? -9.069 -1.381 10.496 1.00 98.31 202 GLN A N 1
ATOM 1677 C CA . GLN A 1 202 ? -8.753 -1.647 11.891 1.00 98.31 202 GLN A CA 1
ATOM 1678 C C . GLN A 1 202 ? -9.403 -0.602 12.800 1.00 98.31 202 GLN A C 1
ATOM 1680 O O . GLN A 1 202 ? -9.126 0.591 12.664 1.00 98.31 202 GLN A O 1
ATOM 1685 N N . TRP A 1 203 ? -10.235 -1.027 13.751 1.00 98.50 203 TRP A N 1
ATOM 1686 C CA . TRP A 1 203 ? -10.760 -0.126 14.779 1.00 98.50 203 TRP A CA 1
ATOM 1687 C C . TRP A 1 203 ? -9.804 -0.003 15.960 1.00 98.50 203 TRP A C 1
ATOM 1689 O O . TRP A 1 203 ? -9.178 -0.981 16.379 1.00 98.50 203 TRP A O 1
ATOM 1699 N N . PHE A 1 204 ? -9.707 1.202 16.509 1.00 98.12 204 PHE A N 1
ATOM 1700 C CA . PHE A 1 204 ? -8.986 1.453 17.750 1.00 98.12 204 PHE A CA 1
ATOM 1701 C C . PHE A 1 204 ? -9.647 2.586 18.528 1.00 98.12 204 PHE A C 1
ATOM 1703 O O . PHE A 1 204 ? -10.254 3.485 17.947 1.00 98.12 204 PHE A O 1
ATOM 1710 N N . LEU A 1 205 ? -9.541 2.527 19.847 1.00 97.31 205 LEU A N 1
ATOM 1711 C CA . LEU A 1 205 ? -10.102 3.491 20.779 1.00 97.31 205 LEU A CA 1
ATOM 1712 C C . LEU A 1 205 ? -8.952 4.204 21.491 1.00 97.31 205 LEU A C 1
ATOM 1714 O O . LEU A 1 205 ? -8.015 3.567 21.971 1.00 97.31 205 LEU A O 1
ATOM 1718 N N . VAL A 1 206 ? -9.022 5.527 21.554 1.00 94.75 206 VAL A N 1
ATOM 1719 C CA . VAL A 1 206 ? -8.094 6.350 22.333 1.00 94.75 206 VAL A CA 1
ATOM 1720 C C . VAL A 1 206 ? -8.845 6.868 23.547 1.00 94.75 206 VAL A C 1
ATOM 1722 O O . VAL A 1 206 ? -9.891 7.495 23.388 1.00 94.75 206 VAL A O 1
ATOM 1725 N N . THR A 1 207 ? -8.324 6.592 24.741 1.00 92.94 207 THR A N 1
ATOM 1726 C CA . THR A 1 207 ? -8.919 7.041 26.015 1.00 92.94 207 THR A CA 1
ATOM 1727 C C . THR A 1 207 ? -8.070 8.088 26.722 1.00 92.94 207 THR A C 1
ATOM 1729 O O . THR A 1 207 ? -8.533 8.717 27.664 1.00 92.94 207 THR A O 1
ATOM 1732 N N . ASN A 1 208 ? -6.815 8.263 26.303 1.00 88.88 208 ASN A N 1
ATOM 1733 C CA . ASN A 1 208 ? -5.953 9.326 26.799 1.00 88.88 208 ASN A CA 1
ATOM 1734 C C . ASN A 1 208 ? -4.879 9.676 25.751 1.00 88.88 208 ASN A C 1
ATOM 1736 O O . ASN A 1 208 ? -4.421 8.801 25.016 1.00 88.88 208 ASN A O 1
ATOM 1740 N N . MET A 1 209 ? -4.488 10.950 25.687 1.00 87.00 209 MET A N 1
ATOM 1741 C CA . MET A 1 209 ? -3.384 11.464 24.862 1.00 87.00 209 MET A CA 1
ATOM 1742 C C . MET A 1 209 ? -2.172 11.900 25.699 1.00 87.00 209 MET A C 1
ATOM 1744 O O . MET A 1 209 ? -1.094 12.083 25.144 1.00 87.00 209 MET A O 1
ATOM 1748 N N . SER A 1 210 ? -2.310 12.027 27.025 1.00 82.50 210 SER A N 1
ATOM 1749 C CA . SER A 1 210 ? -1.209 12.352 27.937 1.00 82.50 210 SER A CA 1
ATOM 1750 C C . SER A 1 210 ? -1.354 11.592 29.270 1.00 82.50 210 SER A C 1
ATOM 1752 O O . SER A 1 210 ? -2.077 12.040 30.161 1.00 82.50 210 SER A O 1
ATOM 1754 N N . PRO A 1 211 ? -0.705 10.418 29.428 1.00 86.00 211 PRO A N 1
ATOM 1755 C CA . PRO A 1 211 ? 0.020 9.666 28.400 1.00 86.00 211 PRO A CA 1
ATOM 1756 C C . PRO A 1 211 ? -0.915 9.085 27.324 1.00 86.00 211 PRO A C 1
ATOM 1758 O O . PRO A 1 211 ? -2.110 8.908 27.548 1.00 86.00 211 PRO A O 1
ATOM 1761 N N . VAL A 1 212 ? -0.361 8.753 26.153 1.00 87.94 212 VAL A N 1
ATOM 1762 C CA . VAL A 1 212 ? -1.104 8.076 25.076 1.00 87.94 212 VAL A CA 1
ATOM 1763 C C . VAL A 1 212 ? -1.553 6.690 25.540 1.00 87.94 212 VAL A C 1
ATOM 1765 O O . VAL A 1 212 ? -0.721 5.824 25.813 1.00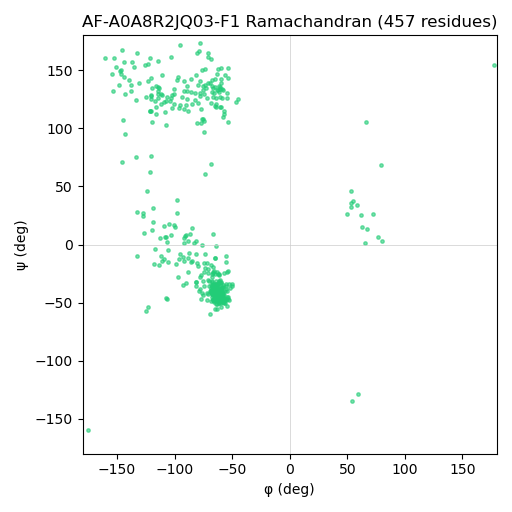 87.94 212 VAL A O 1
ATOM 1768 N N . VAL A 1 213 ? -2.866 6.468 25.580 1.00 91.88 213 VAL A N 1
ATOM 1769 C CA . VAL A 1 213 ? -3.489 5.173 25.877 1.00 91.88 213 VAL A CA 1
ATOM 1770 C C . VAL A 1 213 ? -4.360 4.764 24.695 1.00 91.88 213 VAL A C 1
ATOM 1772 O O . VAL A 1 213 ? -5.360 5.414 24.379 1.00 91.88 213 VAL A O 1
ATOM 1775 N N . VAL A 1 214 ? -3.959 3.670 24.047 1.00 95.12 214 VAL A N 1
ATOM 1776 C CA . VAL A 1 214 ? -4.593 3.130 22.840 1.00 95.12 214 VAL A CA 1
ATOM 1777 C C . VAL A 1 214 ? -5.089 1.725 23.115 1.00 95.12 214 VAL A C 1
ATOM 1779 O O . VAL A 1 214 ? -4.353 0.889 23.636 1.00 95.12 214 VAL A O 1
ATOM 1782 N N . TRP A 1 215 ? -6.308 1.453 22.678 1.00 97.44 215 TRP A N 1
ATOM 1783 C CA . TRP A 1 215 ? -6.935 0.144 22.711 1.00 97.44 215 TRP A CA 1
ATOM 1784 C C . TRP A 1 215 ? -7.196 -0.306 21.280 1.00 97.44 215 TRP A C 1
ATOM 1786 O O . TRP A 1 215 ? -8.011 0.281 20.573 1.00 97.44 215 TRP A O 1
ATOM 1796 N N . MET A 1 216 ? -6.500 -1.342 20.830 1.00 98.12 216 MET A N 1
ATOM 1797 C CA . MET A 1 216 ? -6.727 -1.927 19.510 1.00 98.12 216 MET A CA 1
ATOM 1798 C C . MET A 1 216 ? -7.847 -2.954 19.619 1.00 98.12 216 MET A C 1
ATOM 1800 O O . MET A 1 216 ? -7.828 -3.795 20.516 1.00 98.12 216 MET A O 1
ATOM 1804 N N . TYR A 1 217 ? -8.831 -2.896 18.726 1.00 98.44 217 TYR A N 1
ATOM 1805 C CA . TYR A 1 217 ? -9.868 -3.923 18.674 1.00 98.44 217 TYR A CA 1
ATOM 1806 C C . TYR A 1 217 ? -9.305 -5.166 17.975 1.00 98.44 217 TYR A C 1
ATOM 1808 O O . TYR A 1 217 ? -8.705 -5.044 16.909 1.00 98.44 217 TYR A O 1
ATOM 1816 N N . LYS A 1 218 ? -9.451 -6.362 18.554 1.00 97.44 218 LYS A N 1
ATOM 1817 C CA . LYS A 1 218 ? -8.923 -7.599 17.939 1.00 97.44 218 LYS A CA 1
ATOM 1818 C C . LYS A 1 218 ? -9.562 -7.908 16.584 1.00 97.44 218 LYS A C 1
ATOM 1820 O O . LYS A 1 218 ? -8.936 -8.558 15.752 1.00 97.44 218 LYS A O 1
ATOM 1825 N N . GLU A 1 219 ? -10.777 -7.417 16.368 1.00 97.56 219 GLU A N 1
ATOM 1826 C CA . GLU A 1 219 ? -11.527 -7.594 15.131 1.00 97.56 219 GLU A CA 1
ATOM 1827 C C . GLU A 1 219 ? -11.511 -6.343 14.248 1.00 97.56 219 GLU A C 1
ATOM 1829 O O . GLU A 1 219 ? -11.251 -5.212 14.670 1.00 97.56 219 GLU A O 1
ATOM 1834 N N . GLY A 1 220 ? -11.829 -6.572 12.985 1.00 97.31 220 GLY A N 1
ATOM 1835 C CA . GLY A 1 220 ? -11.920 -5.579 11.933 1.00 97.31 220 GLY A CA 1
ATOM 1836 C C . GLY A 1 220 ? -12.424 -6.260 10.671 1.00 97.31 220 GLY A C 1
ATOM 1837 O O . GLY A 1 220 ? -13.032 -7.332 10.726 1.00 97.31 220 GLY A O 1
ATOM 1838 N N . TYR A 1 221 ? -12.183 -5.654 9.515 1.00 98.06 221 TYR A N 1
ATOM 1839 C CA . TYR A 1 221 ? -12.601 -6.272 8.262 1.00 98.06 221 TYR A CA 1
ATOM 1840 C C . TYR A 1 221 ? -11.656 -5.975 7.104 1.00 98.06 221 TYR A C 1
ATOM 1842 O O . TYR A 1 221 ? -11.017 -4.926 7.030 1.00 98.06 221 TYR A O 1
ATOM 1850 N N . VAL A 1 222 ? -11.593 -6.917 6.171 1.00 98.44 222 VAL A N 1
ATOM 1851 C CA . VAL A 1 222 ? -10.856 -6.820 4.913 1.00 98.44 222 VAL A CA 1
ATOM 1852 C C . VAL A 1 222 ? -11.782 -6.281 3.835 1.00 98.44 222 VAL A C 1
ATOM 1854 O O . VAL A 1 222 ? -12.880 -6.801 3.644 1.00 98.44 222 VAL A O 1
ATOM 1857 N N . ARG A 1 223 ? -11.338 -5.282 3.077 1.00 97.88 223 ARG A N 1
ATOM 1858 C CA . ARG A 1 223 ? -12.047 -4.773 1.898 1.00 97.88 223 ARG A CA 1
ATOM 1859 C C . ARG A 1 223 ? -11.334 -5.218 0.631 1.00 97.88 223 ARG A C 1
ATOM 1861 O O . ARG A 1 223 ? -10.146 -4.952 0.459 1.00 97.88 223 ARG A O 1
ATOM 1868 N N . PHE A 1 224 ? -12.071 -5.844 -0.277 1.00 98.19 224 PHE A N 1
ATOM 1869 C CA . PHE A 1 224 ? -11.559 -6.263 -1.577 1.00 98.19 224 PHE A CA 1
ATOM 1870 C C . PHE A 1 224 ? -11.792 -5.194 -2.644 1.00 98.19 224 PHE A C 1
ATOM 1872 O O . PHE A 1 224 ? -12.862 -4.591 -2.732 1.00 98.19 224 PHE A O 1
ATOM 1879 N N . CYS A 1 225 ? -10.808 -5.021 -3.523 1.00 98.06 225 CYS A N 1
ATOM 1880 C CA . CYS A 1 225 ? -11.060 -4.524 -4.872 1.00 98.06 225 CYS A CA 1
ATOM 1881 C C . CYS A 1 225 ? -11.772 -5.619 -5.683 1.00 98.06 225 CYS A C 1
ATOM 1883 O O . CYS A 1 225 ? -11.412 -6.792 -5.590 1.00 98.06 225 CYS A O 1
ATOM 1885 N N . ALA A 1 226 ? -12.769 -5.250 -6.487 1.00 96.56 226 ALA A N 1
ATOM 1886 C CA . ALA A 1 226 ? -13.581 -6.204 -7.235 1.00 96.56 226 ALA A CA 1
ATOM 1887 C C . ALA A 1 226 ? -12.794 -6.935 -8.329 1.00 96.56 226 ALA A C 1
ATOM 1889 O O . ALA A 1 226 ? -13.097 -8.088 -8.618 1.00 96.56 226 ALA A O 1
ATOM 1890 N N . ASN A 1 227 ? -11.802 -6.297 -8.957 1.00 96.94 227 ASN A N 1
ATOM 1891 C CA . ASN A 1 227 ? -11.092 -6.866 -10.105 1.00 96.94 227 ASN A CA 1
ATOM 1892 C C . ASN A 1 227 ? -9.615 -7.158 -9.808 1.00 96.94 227 ASN A C 1
ATOM 1894 O O . ASN A 1 227 ? -9.021 -6.605 -8.881 1.00 96.94 227 ASN A O 1
ATOM 1898 N N . SER A 1 228 ? -9.029 -8.065 -10.597 1.00 97.69 228 SER A N 1
ATOM 1899 C CA . SER A 1 228 ? -7.634 -8.488 -10.460 1.00 97.69 228 SER A CA 1
ATOM 1900 C C . SER A 1 228 ? -6.670 -7.314 -10.600 1.00 97.69 228 SER A C 1
ATOM 1902 O O . SER A 1 228 ? -6.775 -6.512 -11.530 1.00 97.69 228 SER A O 1
ATOM 1904 N N . PHE A 1 229 ? -5.706 -7.248 -9.687 1.00 97.94 229 PHE A N 1
ATOM 1905 C CA . PHE A 1 229 ? -4.702 -6.201 -9.620 1.00 97.94 229 PHE A CA 1
ATOM 1906 C C . PHE A 1 229 ? -3.848 -6.151 -10.889 1.00 97.94 229 PHE A C 1
ATOM 1908 O O . PHE A 1 229 ? -3.385 -7.174 -11.398 1.00 97.94 229 PHE A O 1
ATOM 1915 N N . SER A 1 230 ? -3.603 -4.945 -11.399 1.00 95.44 230 SER A N 1
ATOM 1916 C CA . SER A 1 230 ? -2.740 -4.741 -12.556 1.00 95.44 230 SER A CA 1
ATOM 1917 C C . SER A 1 230 ? -2.116 -3.358 -12.535 1.00 95.44 230 SER A C 1
ATOM 1919 O O . SER A 1 230 ? -2.826 -2.376 -12.457 1.00 95.44 230 SER A O 1
ATOM 1921 N N . MET A 1 231 ? -0.805 -3.249 -12.742 1.00 94.69 231 MET A N 1
ATOM 1922 C CA . MET A 1 231 ? -0.163 -1.943 -12.971 1.00 94.69 231 MET A CA 1
ATOM 1923 C C . MET A 1 231 ? -0.286 -1.455 -14.431 1.00 94.69 231 MET A C 1
ATOM 1925 O O . MET A 1 231 ? 0.279 -0.426 -14.806 1.00 94.69 231 MET A O 1
ATOM 1929 N N . LYS A 1 232 ? -0.996 -2.203 -15.293 1.00 92.06 232 LYS A N 1
ATOM 1930 C CA . LYS A 1 232 ? -1.262 -1.820 -16.693 1.00 92.06 232 LYS A CA 1
ATOM 1931 C C . LYS A 1 232 ? -2.554 -1.023 -16.845 1.00 92.06 232 LYS A C 1
ATOM 1933 O O . LYS A 1 232 ? -2.621 -0.166 -17.719 1.00 92.06 232 LYS A O 1
ATOM 1938 N N . LYS A 1 233 ? -3.556 -1.322 -16.020 1.00 92.12 233 LYS A N 1
ATOM 1939 C CA . LYS A 1 233 ? -4.871 -0.680 -16.017 1.00 92.12 233 LYS A CA 1
ATOM 1940 C C . LYS A 1 233 ? -5.049 0.018 -14.683 1.00 92.12 233 LYS A C 1
ATOM 1942 O O . LYS A 1 233 ? -4.950 -0.658 -13.678 1.00 92.12 233 LYS A O 1
ATOM 1947 N N . MET A 1 234 ? -5.320 1.319 -14.685 1.00 91.06 234 MET A N 1
ATOM 1948 C CA . MET A 1 234 ? -5.434 2.126 -13.461 1.00 91.06 234 MET A CA 1
ATOM 1949 C C . MET A 1 234 ? -6.895 2.330 -13.025 1.00 91.06 234 MET A C 1
ATOM 1951 O O . MET A 1 234 ? -7.219 3.341 -12.405 1.00 91.06 234 MET A O 1
ATOM 1955 N N . ASP A 1 235 ? -7.780 1.393 -13.374 1.00 92.75 235 ASP A N 1
ATOM 1956 C CA . ASP A 1 235 ? -9.215 1.491 -13.102 1.00 92.75 235 ASP A CA 1
ATOM 1957 C C . ASP A 1 235 ? -9.500 1.484 -11.592 1.00 92.75 235 ASP A C 1
ATOM 1959 O O . ASP A 1 235 ? -8.871 0.759 -10.813 1.00 92.75 235 ASP A O 1
ATOM 1963 N N . GLU A 1 236 ? -10.488 2.268 -11.156 1.00 92.62 236 GLU A N 1
ATOM 1964 C CA . GLU A 1 236 ? -10.831 2.384 -9.734 1.00 92.62 236 GLU A CA 1
ATOM 1965 C C . GLU A 1 236 ? -11.246 1.042 -9.109 1.00 92.62 236 GLU A C 1
ATOM 1967 O O . GLU A 1 236 ? -10.915 0.775 -7.952 1.00 92.62 236 GLU A O 1
ATOM 1972 N N . SER A 1 237 ? -11.875 0.155 -9.890 1.00 93.94 237 SER A N 1
ATOM 1973 C CA . SER A 1 237 ? -12.304 -1.171 -9.435 1.00 93.94 237 SER A CA 1
ATOM 1974 C C . SER A 1 237 ? -11.139 -2.115 -9.100 1.00 93.94 237 SER A C 1
ATOM 1976 O O . SER A 1 237 ? -11.333 -3.079 -8.357 1.00 93.94 237 SER A O 1
ATOM 1978 N N . ILE A 1 238 ? -9.937 -1.821 -9.609 1.00 96.56 238 ILE A N 1
ATOM 1979 C CA . ILE A 1 238 ? -8.695 -2.585 -9.416 1.00 96.56 238 ILE A CA 1
ATOM 1980 C C . ILE A 1 238 ? -7.890 -2.047 -8.225 1.00 96.56 238 ILE A C 1
ATOM 1982 O O . ILE A 1 238 ? -7.215 -2.808 -7.527 1.00 96.56 238 ILE A O 1
ATOM 1986 N N . HIS A 1 239 ? -7.930 -0.730 -7.998 1.00 96.56 239 HIS A N 1
ATOM 1987 C CA . HIS A 1 239 ? -6.968 -0.058 -7.122 1.00 96.56 239 HIS A CA 1
ATOM 1988 C C . HIS A 1 239 ? -7.556 0.626 -5.883 1.00 96.56 239 HIS A C 1
ATOM 1990 O O . HIS A 1 239 ? -6.770 0.924 -4.973 1.00 96.56 239 HIS A O 1
ATOM 1996 N N . LEU A 1 240 ? -8.869 0.883 -5.829 1.00 95.00 240 LEU A N 1
ATOM 1997 C CA . LEU A 1 240 ? -9.539 1.600 -4.737 1.00 95.00 240 LEU A CA 1
ATOM 1998 C C . LEU A 1 240 ? -10.591 0.718 -4.058 1.00 95.00 240 LEU A C 1
ATOM 2000 O O . LEU A 1 240 ? -11.683 0.528 -4.570 1.00 95.00 240 LEU A O 1
ATOM 2004 N N . SER A 1 241 ? -10.316 0.221 -2.864 1.00 93.56 241 SER A N 1
ATOM 2005 C CA . SER A 1 241 ? -11.154 -0.748 -2.136 1.00 93.56 241 SER A CA 1
ATOM 2006 C C . SER A 1 241 ? -12.289 -0.116 -1.308 1.00 93.56 241 SER A C 1
ATOM 2008 O O . SER A 1 241 ? -12.912 -0.773 -0.475 1.00 93.56 241 SER A O 1
ATOM 2010 N N . ASN A 1 242 ? -12.611 1.164 -1.526 1.00 91.00 242 ASN A N 1
ATOM 2011 C CA . ASN A 1 242 ? -13.693 1.842 -0.810 1.00 91.00 242 ASN A CA 1
ATOM 2012 C C . ASN A 1 242 ? -15.045 1.133 -1.038 1.00 91.00 242 ASN A C 1
ATOM 2014 O O . ASN A 1 242 ? -15.493 0.995 -2.174 1.00 91.00 242 ASN A O 1
ATOM 2018 N N . VAL A 1 243 ? -15.746 0.770 0.045 1.00 88.25 243 VAL A N 1
ATOM 2019 C CA . VAL A 1 243 ? -16.999 -0.023 0.006 1.00 88.25 243 VAL A CA 1
ATOM 2020 C C . VAL A 1 243 ? -18.053 0.570 -0.940 1.00 88.25 243 VAL A C 1
ATOM 2022 O O . VAL A 1 243 ? -18.604 -0.134 -1.789 1.00 88.25 243 VAL A O 1
ATOM 2025 N N . ARG A 1 244 ? -18.306 1.885 -0.844 1.00 87.12 244 ARG A N 1
ATOM 2026 C CA . ARG A 1 244 ? -19.284 2.587 -1.699 1.00 87.12 244 ARG A CA 1
ATOM 2027 C C . ARG A 1 244 ? -18.933 2.504 -3.186 1.00 87.12 244 ARG A C 1
ATOM 2029 O O . ARG A 1 244 ? -19.822 2.352 -4.016 1.00 87.12 244 ARG A O 1
ATOM 2036 N N . LEU A 1 245 ? -17.647 2.598 -3.517 1.00 89.50 245 LEU A N 1
ATOM 2037 C CA . LEU A 1 245 ? -17.157 2.518 -4.891 1.00 89.50 245 LEU A CA 1
ATOM 2038 C C . LEU A 1 245 ? -17.271 1.085 -5.415 1.00 89.50 245 LEU A C 1
ATOM 2040 O O . LEU A 1 245 ? -17.844 0.855 -6.477 1.00 89.50 245 LEU A O 1
ATOM 2044 N N . GLN A 1 246 ? -16.819 0.115 -4.620 1.00 92.56 246 GLN A N 1
ATOM 2045 C CA . GLN A 1 246 ? -16.798 -1.301 -4.984 1.00 92.56 246 GLN A CA 1
ATOM 2046 C C . GLN A 1 246 ? -18.190 -1.921 -5.128 1.00 92.56 246 GLN A C 1
ATOM 2048 O O . GLN A 1 246 ? -18.368 -2.858 -5.905 1.00 92.56 246 GLN A O 1
ATOM 2053 N N . THR A 1 247 ? -19.207 -1.344 -4.482 1.00 90.88 247 THR A N 1
ATOM 2054 C CA . THR A 1 247 ? -20.610 -1.756 -4.658 1.00 90.88 247 THR A CA 1
ATOM 2055 C C . THR A 1 247 ? -21.046 -1.718 -6.130 1.00 90.88 247 THR A C 1
ATOM 2057 O O . THR A 1 247 ? -21.781 -2.601 -6.567 1.00 90.88 247 THR A O 1
ATOM 2060 N N . LYS A 1 248 ? -20.529 -0.770 -6.929 1.00 93.12 248 LYS A N 1
ATOM 2061 C CA . LYS A 1 248 ? -20.821 -0.660 -8.372 1.00 93.12 248 LYS A CA 1
ATOM 2062 C C . LYS A 1 248 ? -20.295 -1.848 -9.188 1.00 93.12 248 LYS A C 1
ATOM 2064 O O . LYS A 1 248 ? -20.840 -2.154 -10.243 1.00 93.12 248 LYS A O 1
ATOM 2069 N N . TYR A 1 249 ? -19.254 -2.520 -8.697 1.00 94.44 249 TYR A N 1
ATOM 2070 C CA . TYR A 1 249 ? -18.510 -3.552 -9.423 1.00 94.44 249 TYR A CA 1
ATOM 2071 C C . TYR A 1 249 ? -18.803 -4.978 -8.938 1.00 94.44 249 TYR A C 1
ATOM 2073 O O . TYR A 1 249 ? -18.356 -5.932 -9.570 1.00 94.44 249 TYR A O 1
ATOM 2081 N N . ARG A 1 250 ? -19.599 -5.159 -7.870 1.00 92.75 250 ARG A N 1
ATOM 2082 C CA . ARG A 1 250 ? -19.906 -6.476 -7.268 1.00 92.75 250 ARG A CA 1
ATOM 2083 C C . ARG A 1 250 ? -20.425 -7.518 -8.264 1.00 92.75 250 ARG A C 1
ATOM 2085 O O . ARG A 1 250 ? -20.116 -8.697 -8.115 1.00 92.75 250 ARG A O 1
ATOM 2092 N N . LYS A 1 251 ? -21.183 -7.100 -9.285 1.00 92.81 251 LYS A N 1
ATOM 2093 C CA . LYS A 1 251 ? -21.748 -7.998 -10.313 1.00 92.81 251 LYS A CA 1
ATOM 2094 C C . LYS A 1 251 ? -20.721 -8.500 -11.334 1.00 92.81 251 LYS A C 1
ATOM 2096 O O . LYS A 1 251 ? -20.937 -9.542 -11.935 1.00 92.81 251 LYS A O 1
ATOM 2101 N N . ILE A 1 252 ? -19.624 -7.768 -11.528 1.00 94.56 252 ILE A N 1
ATOM 2102 C CA . ILE A 1 252 ? -18.563 -8.073 -12.506 1.00 94.56 252 ILE A CA 1
ATOM 2103 C C . ILE A 1 252 ? -17.204 -8.303 -11.828 1.00 94.56 252 ILE A C 1
ATOM 2105 O O . ILE A 1 252 ? -16.144 -8.166 -12.446 1.00 94.56 252 ILE A O 1
ATOM 2109 N N . ARG A 1 253 ? -17.232 -8.595 -10.524 1.00 96.06 253 ARG A N 1
ATOM 2110 C CA . ARG A 1 253 ? -16.043 -8.860 -9.715 1.00 96.06 253 ARG A CA 1
ATOM 2111 C C . ARG A 1 253 ? -15.418 -10.206 -10.086 1.00 96.06 253 ARG A C 1
ATOM 2113 O O . ARG A 1 253 ? -16.057 -11.056 -10.702 1.00 96.06 253 ARG A O 1
ATOM 2120 N N . ASN A 1 254 ? -14.181 -10.421 -9.656 1.00 96.75 254 ASN A N 1
ATOM 2121 C CA . ASN A 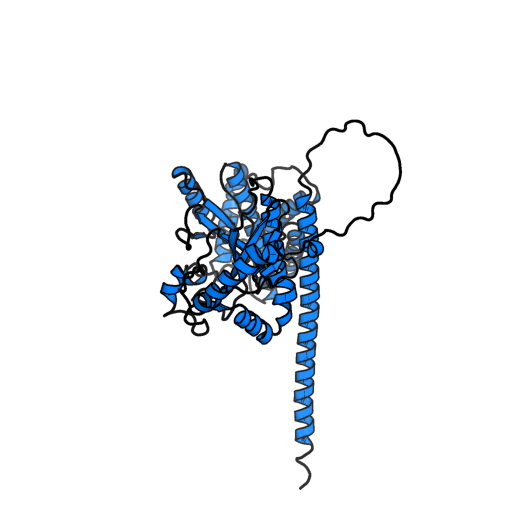1 254 ? -13.552 -11.732 -9.687 1.00 96.75 254 ASN A CA 1
ATOM 2122 C C . ASN A 1 254 ? -14.445 -12.751 -8.938 1.00 96.75 254 ASN A C 1
ATOM 2124 O O . ASN A 1 254 ? -14.761 -12.505 -7.774 1.00 96.75 254 ASN A O 1
ATOM 2128 N N . PRO A 1 255 ? -14.827 -13.887 -9.553 1.00 96.75 255 PRO A N 1
ATOM 2129 C CA . PRO A 1 255 ? -15.756 -14.848 -8.950 1.00 96.75 255 PRO A CA 1
ATOM 2130 C C . PRO A 1 255 ? -15.323 -15.408 -7.589 1.00 96.75 255 PRO A C 1
ATOM 2132 O O . PRO A 1 255 ? -16.170 -15.836 -6.813 1.00 96.75 255 PRO A O 1
ATOM 2135 N N . GLN A 1 256 ? -14.020 -15.410 -7.293 1.00 96.81 256 GLN A N 1
ATOM 2136 C CA . GLN A 1 256 ? -13.487 -15.883 -6.013 1.00 96.81 256 GLN A CA 1
ATOM 2137 C C . GLN A 1 256 ? -13.618 -14.843 -4.888 1.00 96.81 256 GLN A C 1
ATOM 2139 O O . GLN A 1 256 ? -13.522 -15.198 -3.717 1.00 96.81 256 GLN A O 1
ATOM 2144 N N . VAL A 1 257 ? -13.824 -13.564 -5.220 1.00 97.12 257 VAL A N 1
ATOM 2145 C CA . VAL A 1 257 ? -14.043 -12.500 -4.232 1.00 97.12 257 VAL A CA 1
ATOM 2146 C C . VAL A 1 257 ? -15.454 -12.649 -3.635 1.00 97.12 257 VAL A C 1
ATOM 2148 O O . VAL A 1 257 ? -16.409 -12.869 -4.391 1.00 97.12 257 VAL A O 1
ATOM 2151 N N . PRO A 1 258 ? -15.631 -12.492 -2.308 1.00 96.56 258 PRO A N 1
ATOM 2152 C CA . PRO A 1 258 ? -16.947 -12.542 -1.664 1.00 96.56 258 PRO A CA 1
ATOM 2153 C C . PRO A 1 258 ? -17.952 -11.573 -2.290 1.00 96.56 258 PRO A C 1
ATOM 2155 O O . PRO A 1 258 ? -17.567 -10.521 -2.800 1.00 96.56 258 PRO A O 1
ATOM 2158 N N . GLU A 1 259 ? -19.245 -11.895 -2.230 1.00 95.19 259 GLU A N 1
ATOM 2159 C CA . GLU A 1 259 ? -20.307 -11.087 -2.854 1.00 95.19 259 GLU A CA 1
ATOM 2160 C C . GLU A 1 259 ? -20.322 -9.632 -2.391 1.00 95.19 259 GLU A C 1
ATOM 2162 O O . GLU A 1 259 ? -20.448 -8.708 -3.198 1.00 95.19 259 GLU A O 1
ATOM 2167 N N . GLU A 1 260 ? -20.088 -9.419 -1.102 1.00 95.25 260 GLU A N 1
ATOM 2168 C CA . GLU A 1 260 ? -20.056 -8.087 -0.511 1.00 95.25 260 GLU A CA 1
ATOM 2169 C C . GLU A 1 260 ? -18.696 -7.381 -0.672 1.00 95.25 260 GLU A C 1
ATOM 2171 O O . GLU A 1 260 ? -18.557 -6.233 -0.236 1.00 95.25 260 GLU A O 1
ATOM 2176 N N . CYS A 1 261 ? -17.722 -8.023 -1.336 1.00 97.00 261 CYS A N 1
ATOM 2177 C CA . CYS A 1 261 ? -16.313 -7.620 -1.425 1.00 97.00 261 CYS A CA 1
ATOM 2178 C C . CYS A 1 261 ? -15.665 -7.420 -0.044 1.00 97.00 261 CYS A C 1
ATOM 2180 O O . CYS A 1 261 ? -14.871 -6.494 0.148 1.00 97.00 261 CYS A O 1
ATOM 2182 N N . MET A 1 262 ? -16.023 -8.261 0.930 1.00 97.69 262 MET A N 1
ATOM 2183 C CA . MET A 1 262 ? -15.593 -8.109 2.316 1.00 97.69 262 MET A CA 1
ATOM 2184 C C . MET A 1 262 ? -15.346 -9.457 2.988 1.00 97.69 262 MET A C 1
ATOM 2186 O O . MET A 1 262 ? -16.074 -10.411 2.730 1.00 97.69 262 MET A O 1
ATOM 2190 N N . TRP A 1 263 ? -14.341 -9.484 3.859 1.00 98.19 263 TRP A N 1
ATOM 2191 C CA . TRP A 1 263 ? -14.102 -10.550 4.831 1.00 98.19 263 TRP A CA 1
ATOM 2192 C C . TRP A 1 263 ? -14.007 -9.969 6.238 1.00 98.19 263 TRP A C 1
ATOM 2194 O O . TRP A 1 263 ? -13.606 -8.816 6.403 1.00 98.19 263 TRP A O 1
ATOM 2204 N N . ASN A 1 264 ? -14.317 -10.768 7.251 1.00 98.06 264 ASN A N 1
ATOM 2205 C CA . ASN A 1 264 ? -13.837 -10.520 8.610 1.00 98.06 264 ASN A CA 1
ATOM 2206 C C . ASN A 1 264 ? -12.363 -10.963 8.754 1.00 98.06 264 ASN A C 1
ATOM 2208 O O . ASN A 1 264 ? -11.762 -11.524 7.833 1.00 98.06 264 ASN A O 1
ATOM 2212 N N . TYR A 1 265 ? -11.737 -10.686 9.898 1.00 98.25 265 TYR A N 1
ATOM 2213 C CA . TYR A 1 265 ? -10.339 -11.071 10.110 1.00 98.25 265 TYR A CA 1
ATOM 2214 C C . TYR A 1 265 ? -10.130 -12.578 10.272 1.00 98.25 265 TYR A C 1
ATOM 2216 O O . TYR A 1 265 ? -9.094 -13.074 9.830 1.00 98.25 265 TYR A O 1
ATOM 2224 N N . SER A 1 266 ? -11.100 -13.323 10.809 1.00 98.06 266 SER A N 1
ATOM 2225 C CA . SER A 1 266 ? -11.021 -14.789 10.859 1.00 98.06 266 SER A CA 1
ATOM 2226 C C . SER A 1 266 ? -10.872 -15.382 9.455 1.00 98.06 266 SER A C 1
ATOM 2228 O O . SER A 1 266 ? -10.011 -16.224 9.236 1.00 98.06 266 SER A O 1
ATOM 2230 N N . GLU A 1 267 ? -11.631 -14.906 8.467 1.00 98.62 267 GLU A N 1
ATOM 2231 C CA . GLU A 1 267 ? -11.527 -15.380 7.080 1.00 98.62 267 GLU A CA 1
ATOM 2232 C C . GLU A 1 267 ? -10.152 -15.073 6.457 1.00 98.62 267 GLU A C 1
ATOM 2234 O O . GLU A 1 267 ? -9.607 -15.884 5.701 1.00 98.62 267 GLU A O 1
ATOM 2239 N N . LEU A 1 268 ? -9.543 -13.936 6.814 1.00 98.50 268 LEU A N 1
ATOM 2240 C CA . LEU A 1 268 ? -8.167 -13.627 6.426 1.00 98.50 268 LEU A CA 1
ATOM 2241 C C . LEU A 1 268 ? -7.160 -14.568 7.092 1.00 98.50 268 LEU A C 1
ATOM 2243 O O . LEU A 1 268 ? -6.280 -15.090 6.411 1.00 98.50 268 LEU A O 1
ATOM 2247 N N . GLN A 1 269 ? -7.279 -14.800 8.398 1.00 98.44 269 GLN A N 1
ATOM 2248 C CA . GLN A 1 269 ? -6.412 -15.727 9.129 1.00 98.44 269 GLN A CA 1
ATOM 2249 C C . GLN A 1 269 ? -6.533 -17.149 8.566 1.00 98.44 269 GLN A C 1
ATOM 2251 O O . GLN A 1 269 ? -5.527 -17.821 8.352 1.00 98.44 269 GLN A O 1
ATOM 2256 N N . ASP A 1 270 ? -7.740 -17.590 8.216 1.00 98.50 270 ASP A N 1
ATOM 2257 C CA . ASP A 1 270 ? -7.998 -18.859 7.534 1.00 98.50 270 ASP A CA 1
ATOM 2258 C C . ASP A 1 270 ? -7.306 -18.929 6.174 1.00 98.50 270 ASP A C 1
ATOM 2260 O O . ASP A 1 270 ? -6.723 -19.956 5.816 1.00 98.50 270 ASP A O 1
ATOM 2264 N N . HIS A 1 271 ? -7.352 -17.841 5.401 1.00 98.06 271 HIS A N 1
ATOM 2265 C CA . HIS A 1 271 ? -6.628 -17.751 4.140 1.00 98.06 271 HIS A CA 1
ATOM 2266 C C . HIS A 1 271 ? -5.112 -17.851 4.351 1.00 98.06 271 HIS A C 1
ATOM 2268 O O . HIS A 1 271 ? -4.453 -18.626 3.657 1.00 98.06 271 HIS A O 1
ATOM 2274 N N . LEU A 1 272 ? -4.568 -17.131 5.335 1.00 97.81 272 LEU A N 1
ATOM 2275 C CA . LEU A 1 272 ? -3.150 -17.177 5.696 1.00 97.81 272 LEU A CA 1
ATOM 2276 C C . LEU A 1 272 ? -2.725 -18.591 6.119 1.00 97.81 272 LEU A C 1
ATOM 2278 O O . LEU A 1 272 ? -1.716 -19.094 5.623 1.00 97.81 272 LEU A O 1
ATOM 2282 N N . ARG A 1 273 ? -3.536 -19.288 6.927 1.00 97.88 273 ARG A N 1
ATOM 2283 C CA . ARG A 1 273 ? -3.342 -20.708 7.277 1.00 97.88 273 ARG A CA 1
ATOM 2284 C C . ARG A 1 273 ? -3.307 -21.599 6.036 1.00 97.88 273 ARG A C 1
ATOM 2286 O O . ARG A 1 273 ? -2.387 -22.398 5.871 1.00 97.88 273 ARG A O 1
ATOM 2293 N N . LYS A 1 274 ? -4.250 -21.421 5.104 1.00 97.44 274 LYS A N 1
ATOM 2294 C CA . LYS A 1 274 ? -4.315 -22.202 3.852 1.00 97.44 274 LYS A CA 1
ATOM 2295 C C . LYS A 1 274 ? -3.070 -22.041 2.976 1.00 97.44 274 LYS A C 1
ATOM 2297 O O . LYS A 1 274 ? -2.678 -23.002 2.318 1.00 97.44 274 LYS A O 1
ATOM 2302 N N . ILE A 1 275 ? -2.435 -20.868 2.974 1.00 95.94 275 ILE A N 1
ATOM 2303 C CA . ILE A 1 275 ? -1.188 -20.625 2.228 1.00 95.94 275 ILE A CA 1
ATOM 2304 C C . ILE A 1 275 ? 0.086 -20.906 3.051 1.00 95.94 275 ILE A C 1
ATOM 2306 O O . ILE A 1 275 ? 1.190 -20.625 2.583 1.00 95.94 275 ILE A O 1
ATOM 2310 N N . GLY A 1 276 ? -0.045 -21.471 4.259 1.00 96.19 276 GLY A N 1
ATOM 2311 C CA . GLY A 1 276 ? 1.076 -21.818 5.140 1.00 96.19 276 GLY A CA 1
ATOM 2312 C C . GLY A 1 276 ? 1.766 -20.614 5.790 1.00 96.19 276 GLY A C 1
ATOM 2313 O O . GLY A 1 276 ? 2.954 -20.686 6.093 1.00 96.19 276 GLY A O 1
ATOM 2314 N N . GLN A 1 277 ? 1.042 -19.507 5.958 1.00 95.88 277 GLN A N 1
ATOM 2315 C CA . GLN A 1 277 ? 1.515 -18.234 6.512 1.00 95.88 277 GLN A CA 1
ATOM 2316 C C . GLN A 1 277 ? 0.753 -17.858 7.791 1.00 95.88 277 GLN A C 1
ATOM 2318 O O . GLN A 1 277 ? 0.534 -16.688 8.060 1.00 95.88 277 GLN A O 1
ATOM 2323 N N . GLU A 1 278 ? 0.309 -18.834 8.578 1.00 94.00 278 GLU A N 1
ATOM 2324 C CA . GLU A 1 278 ? -0.511 -18.612 9.780 1.00 94.00 278 GLU A CA 1
ATOM 2325 C C . GLU A 1 278 ? 0.098 -17.644 10.803 1.00 94.00 278 GLU A C 1
ATOM 2327 O O . GLU A 1 278 ? -0.597 -16.775 11.318 1.00 94.00 278 GLU A O 1
ATOM 2332 N N . TYR A 1 279 ? 1.410 -17.729 11.016 1.00 92.12 279 TYR A N 1
ATOM 2333 C CA . TYR A 1 279 ? 2.147 -16.913 11.981 1.00 92.12 279 TYR A CA 1
ATOM 2334 C C . TYR A 1 279 ? 2.168 -15.412 11.631 1.00 92.12 279 TYR A C 1
ATOM 2336 O O . TYR A 1 279 ? 2.343 -14.576 12.515 1.00 92.12 279 TYR A O 1
ATOM 2344 N N . VAL A 1 280 ? 1.971 -15.029 10.359 1.00 94.50 280 VAL A N 1
ATOM 2345 C CA . VAL A 1 280 ? 2.151 -13.625 9.938 1.00 94.50 280 VAL A CA 1
ATOM 2346 C C . VAL A 1 280 ? 1.107 -12.692 10.544 1.00 94.50 280 VAL A C 1
ATOM 2348 O O . VAL A 1 280 ? 1.371 -11.498 10.675 1.00 94.50 280 VAL A O 1
ATOM 2351 N N . TRP A 1 281 ? -0.072 -13.202 10.911 1.00 96.44 281 TRP A N 1
ATOM 2352 C CA . TRP A 1 281 ? -1.092 -12.384 11.559 1.00 96.44 281 TRP A CA 1
ATOM 2353 C C . TRP A 1 281 ? -0.617 -11.901 12.934 1.00 96.44 281 TRP A C 1
ATOM 2355 O O . TRP A 1 281 ? -0.542 -10.692 13.170 1.00 96.44 281 TRP A O 1
ATOM 2365 N N . ASP A 1 282 ? -0.236 -12.848 13.792 1.00 92.50 282 ASP A N 1
ATOM 2366 C CA . ASP A 1 282 ? 0.122 -12.602 15.190 1.00 92.50 282 ASP A CA 1
ATOM 2367 C C . ASP A 1 282 ? 1.529 -12.020 15.361 1.00 92.50 282 ASP A C 1
ATOM 2369 O O . ASP A 1 282 ? 1.778 -11.293 16.323 1.00 92.50 282 ASP A O 1
ATOM 2373 N N . GLU A 1 283 ? 2.447 -12.304 14.434 1.00 90.00 283 GLU A N 1
ATOM 2374 C CA . GLU A 1 283 ? 3.843 -11.863 14.533 1.00 90.00 283 GLU A CA 1
ATOM 2375 C C . GLU A 1 283 ? 4.141 -10.575 13.752 1.00 90.00 283 GLU A C 1
ATOM 2377 O O . GLU A 1 283 ? 5.044 -9.829 14.135 1.00 90.00 283 GLU A O 1
ATOM 2382 N N . LEU A 1 284 ? 3.403 -10.283 12.671 1.00 90.12 284 LEU A N 1
ATOM 2383 C CA . LEU A 1 284 ? 3.731 -9.179 11.757 1.00 90.12 284 LEU A CA 1
ATOM 2384 C C . LEU A 1 284 ? 2.582 -8.191 11.554 1.00 90.12 284 LEU A C 1
ATOM 2386 O O . LEU A 1 284 ? 2.756 -6.992 11.781 1.00 90.12 284 LEU A O 1
ATOM 2390 N N . ILE A 1 285 ? 1.419 -8.667 11.106 1.00 96.38 285 ILE A N 1
ATOM 2391 C CA . ILE A 1 285 ? 0.319 -7.799 10.674 1.00 96.38 285 ILE A CA 1
ATOM 2392 C C . ILE A 1 285 ? -0.289 -7.074 11.873 1.00 96.38 285 ILE A C 1
ATOM 2394 O O . ILE A 1 285 ? -0.261 -5.845 11.909 1.00 96.38 285 ILE A O 1
ATOM 2398 N N . PHE A 1 286 ? -0.811 -7.799 12.865 1.00 96.50 286 PHE A N 1
ATOM 2399 C CA . PHE A 1 286 ? -1.482 -7.173 14.002 1.00 96.50 286 PHE A CA 1
ATOM 2400 C C . PHE A 1 286 ? -0.515 -6.332 14.857 1.00 96.50 286 PHE A C 1
ATOM 2402 O O . PHE A 1 286 ? -0.802 -5.148 15.060 1.00 96.50 286 PHE A O 1
ATOM 2409 N N . PRO A 1 287 ? 0.680 -6.827 15.258 1.00 94.00 287 PRO A N 1
ATOM 2410 C CA . PRO A 1 287 ? 1.654 -6.002 15.976 1.00 94.00 287 PRO A CA 1
ATOM 2411 C C . PRO A 1 287 ? 2.107 -4.767 15.188 1.00 94.00 287 PRO A C 1
ATOM 2413 O O . PRO A 1 287 ? 2.201 -3.680 15.757 1.00 94.00 287 PRO A O 1
ATOM 2416 N N . GLY A 1 288 ? 2.339 -4.902 13.877 1.00 93.06 288 GLY A N 1
ATOM 2417 C CA . GLY A 1 288 ? 2.744 -3.784 13.027 1.00 93.06 288 GLY A CA 1
ATOM 2418 C C . GLY A 1 288 ? 1.648 -2.725 12.858 1.00 93.06 288 GLY A C 1
ATOM 2419 O O . GLY A 1 288 ? 1.959 -1.534 12.743 1.00 93.06 288 GLY A O 1
ATOM 2420 N N . MET A 1 289 ? 0.369 -3.122 12.881 1.00 96.81 289 MET A N 1
ATOM 2421 C CA . MET A 1 289 ? -0.755 -2.181 12.949 1.00 96.81 289 MET A CA 1
ATOM 2422 C C . MET A 1 289 ? -0.769 -1.435 14.289 1.00 96.81 289 MET A C 1
ATOM 2424 O O . MET A 1 289 ? -0.835 -0.205 14.283 1.00 96.81 289 MET A O 1
ATOM 2428 N N . CYS A 1 290 ? -0.630 -2.148 15.414 1.00 94.88 290 CYS A N 1
ATOM 2429 C CA . CYS A 1 290 ? -0.566 -1.554 16.756 1.00 94.88 290 CYS A CA 1
ATOM 2430 C C . CYS A 1 290 ? 0.569 -0.525 16.878 1.00 94.88 290 CYS A C 1
ATOM 2432 O O . CYS A 1 290 ? 0.326 0.610 17.286 1.00 94.88 290 CYS A O 1
ATOM 2434 N N . GLU A 1 291 ? 1.793 -0.890 16.475 1.00 91.75 291 GLU A N 1
ATOM 2435 C CA . GLU A 1 291 ? 2.953 0.011 16.507 1.00 91.75 291 GLU A CA 1
ATOM 2436 C C . GLU A 1 291 ? 2.721 1.245 15.624 1.00 91.75 291 GLU A C 1
ATOM 2438 O O . GLU A 1 291 ? 3.002 2.369 16.037 1.00 91.75 291 GLU A O 1
ATOM 2443 N N . SER A 1 292 ? 2.159 1.058 14.424 1.00 92.94 292 SER A N 1
ATOM 2444 C CA . SER A 1 292 ? 1.885 2.171 13.508 1.00 92.94 292 SER A CA 1
ATOM 2445 C C . SER A 1 292 ? 0.902 3.181 14.100 1.00 92.94 292 SER A C 1
ATOM 2447 O O . SER A 1 292 ? 1.141 4.381 13.983 1.00 92.94 292 SER A O 1
ATOM 2449 N N . VAL A 1 293 ? -0.183 2.716 14.731 1.00 94.25 293 VAL A N 1
ATOM 2450 C CA . VAL A 1 293 ? -1.164 3.597 15.386 1.00 94.25 293 VAL A CA 1
ATOM 2451 C C . VAL A 1 293 ? -0.529 4.313 16.575 1.00 94.25 293 VAL A C 1
ATOM 2453 O O . VAL A 1 293 ? -0.633 5.533 16.682 1.00 94.25 293 VAL A O 1
ATOM 2456 N N . TYR A 1 294 ? 0.173 3.574 17.435 1.00 91.31 294 TYR A N 1
ATOM 2457 C CA . TYR A 1 294 ? 0.785 4.128 18.637 1.00 91.31 294 TYR A CA 1
ATOM 2458 C C . TYR A 1 294 ? 1.813 5.222 18.315 1.00 91.31 294 TYR A C 1
ATOM 2460 O O . TYR A 1 294 ? 1.730 6.319 18.861 1.00 91.31 294 TYR A O 1
ATOM 2468 N N . VAL A 1 295 ? 2.730 4.970 17.374 1.00 88.94 295 VAL A N 1
ATOM 2469 C CA . VAL A 1 295 ? 3.758 5.946 16.967 1.00 88.94 295 VAL A CA 1
ATOM 2470 C C . VAL A 1 295 ? 3.138 7.202 16.350 1.00 88.94 295 VAL A C 1
ATOM 2472 O O . VAL A 1 295 ? 3.617 8.304 16.607 1.00 88.94 295 VAL A O 1
ATOM 2475 N N . VAL A 1 296 ? 2.067 7.066 15.560 1.00 90.12 296 VAL A N 1
ATOM 2476 C CA . VAL A 1 296 ? 1.371 8.225 14.975 1.00 90.12 296 VAL A CA 1
ATOM 2477 C C . VAL A 1 296 ? 0.712 9.081 16.053 1.00 90.12 296 VAL A C 1
ATOM 2479 O O . VAL A 1 296 ? 0.822 10.302 16.000 1.00 90.12 296 VAL A O 1
ATOM 2482 N N . LEU A 1 297 ? 0.066 8.461 17.042 1.00 89.00 297 LEU A N 1
ATOM 2483 C CA . LEU A 1 297 ? -0.558 9.193 18.144 1.00 89.00 297 LEU A CA 1
ATOM 2484 C C . LEU A 1 297 ? 0.483 9.855 19.049 1.00 89.00 297 LEU A C 1
ATOM 2486 O O . LEU A 1 297 ? 0.297 11.009 19.416 1.00 89.00 297 LEU A O 1
ATOM 2490 N N . GLN A 1 298 ? 1.603 9.182 19.331 1.00 85.94 298 GLN A N 1
ATOM 2491 C CA . GLN A 1 298 ? 2.734 9.790 20.037 1.00 85.94 298 GLN A CA 1
ATOM 2492 C C . GLN A 1 298 ? 3.298 11.005 19.298 1.00 85.94 298 GLN A C 1
ATOM 2494 O O . GLN A 1 298 ? 3.601 12.009 19.922 1.00 85.94 298 GLN A O 1
ATOM 2499 N N . ALA A 1 299 ? 3.414 10.953 17.971 1.00 85.88 299 ALA A N 1
ATOM 2500 C CA . ALA A 1 299 ? 3.871 12.105 17.194 1.00 85.88 299 ALA A CA 1
ATOM 2501 C C . ALA A 1 299 ? 2.856 13.266 17.178 1.00 85.88 299 ALA A C 1
ATOM 2503 O O . ALA A 1 299 ? 3.216 14.388 16.831 1.00 85.88 299 ALA A O 1
ATOM 2504 N N . ALA A 1 300 ? 1.591 13.007 17.523 1.00 85.25 300 ALA A N 1
ATOM 2505 C CA . ALA A 1 300 ? 0.533 14.010 17.557 1.00 85.25 300 ALA A CA 1
ATOM 2506 C C . ALA A 1 300 ? 0.365 14.684 18.932 1.00 85.25 300 ALA A C 1
ATOM 2508 O O . ALA A 1 300 ? -0.280 15.733 18.996 1.00 85.25 300 ALA A O 1
ATOM 2509 N N . THR A 1 301 ? 0.938 14.139 20.016 1.00 76.50 301 THR A N 1
ATOM 2510 C CA . THR A 1 301 ? 0.714 14.641 21.389 1.00 76.50 301 THR A CA 1
ATOM 2511 C C . THR A 1 301 ? 1.128 16.091 21.586 1.00 76.50 301 THR A C 1
ATOM 2513 O O . THR A 1 301 ? 0.452 16.816 22.310 1.00 76.50 301 THR A O 1
ATOM 2516 N N . ASP A 1 302 ? 2.170 16.544 20.885 1.00 65.88 302 ASP A N 1
ATOM 2517 C CA . ASP A 1 302 ? 2.681 17.921 20.973 1.00 65.88 302 ASP A CA 1
ATOM 2518 C C . ASP A 1 302 ? 1.673 18.970 20.461 1.00 65.88 302 ASP A C 1
ATOM 2520 O O . ASP A 1 302 ? 1.853 20.168 20.663 1.00 65.88 302 ASP A O 1
ATOM 2524 N N . SER A 1 303 ? 0.603 18.528 19.791 1.00 61.66 303 SER A N 1
ATOM 2525 C CA . SER A 1 303 ? -0.394 19.386 19.142 1.00 61.66 303 SER A CA 1
ATOM 2526 C C . SER A 1 303 ? -1.809 19.272 19.717 1.00 61.66 303 SER A C 1
ATOM 2528 O O . SER A 1 303 ? -2.700 20.006 19.286 1.00 61.66 303 SER A O 1
ATOM 2530 N N . THR A 1 304 ? -2.048 18.371 20.675 1.00 62.53 304 THR A N 1
ATOM 2531 C CA . THR A 1 304 ? -3.400 18.093 21.183 1.00 62.53 304 THR A CA 1
ATOM 2532 C C . THR A 1 304 ? -3.672 18.758 22.524 1.00 62.53 304 THR A C 1
ATOM 2534 O O . THR A 1 304 ? -2.936 18.554 23.486 1.00 62.53 304 THR A O 1
ATOM 2537 N N . VAL A 1 305 ? -4.786 19.489 22.611 1.00 61.88 305 VAL A N 1
ATOM 2538 C CA . VAL A 1 305 ? -5.348 19.941 23.890 1.00 61.88 305 VAL A CA 1
ATOM 2539 C C . VAL A 1 305 ? -5.858 18.713 24.639 1.00 61.88 305 VAL A C 1
ATOM 2541 O O . VAL A 1 305 ? -6.687 17.965 24.123 1.00 61.88 305 VAL A O 1
ATOM 2544 N N . HIS A 1 306 ? -5.340 18.485 25.842 1.00 66.81 306 HIS A N 1
ATOM 2545 C CA . HIS A 1 306 ? -5.827 17.418 26.703 1.00 66.81 306 HIS A CA 1
ATOM 2546 C C . HIS A 1 306 ? -7.213 17.789 27.242 1.00 66.81 306 HIS A C 1
ATOM 2548 O O . HIS A 1 306 ? -7.395 18.864 27.815 1.00 66.81 306 HIS A O 1
ATOM 2554 N N . CYS A 1 307 ? -8.190 16.908 27.046 1.00 69.25 307 CYS A N 1
ATOM 2555 C CA . CYS A 1 307 ? -9.508 17.024 27.655 1.00 69.25 307 CYS A CA 1
ATOM 2556 C C . CYS A 1 307 ? -9.761 15.780 28.501 1.00 69.25 307 CYS A C 1
ATOM 2558 O O . CYS A 1 307 ? -9.869 14.674 27.965 1.00 69.25 307 CYS A O 1
ATOM 2560 N N . ASP A 1 308 ? -9.866 15.971 29.814 1.00 72.88 308 ASP A N 1
ATOM 2561 C CA . ASP A 1 308 ? -10.203 14.898 30.745 1.00 72.88 308 ASP A CA 1
ATOM 2562 C C . ASP A 1 308 ? -11.528 14.230 30.358 1.00 72.88 308 ASP A C 1
ATOM 2564 O O . ASP A 1 308 ? -12.460 14.885 29.883 1.00 72.88 308 ASP A O 1
ATOM 2568 N N . LYS A 1 309 ? -11.622 12.915 30.599 1.00 80.94 309 LYS A N 1
ATOM 2569 C CA . LYS A 1 309 ? -12.844 12.109 30.406 1.00 80.94 309 LYS A CA 1
ATOM 2570 C C . LYS A 1 309 ? -13.396 12.136 28.977 1.00 80.94 309 LYS A C 1
ATOM 2572 O O . LYS A 1 309 ? -14.606 12.067 28.762 1.00 80.94 309 LYS A O 1
ATOM 2577 N N . THR A 1 310 ? -12.508 12.218 27.991 1.00 89.19 310 THR A N 1
ATOM 2578 C CA . THR A 1 310 ? -12.863 12.078 26.579 1.00 89.19 310 THR A CA 1
ATOM 2579 C C . THR A 1 310 ? -12.287 10.790 26.014 1.00 89.19 310 THR A C 1
ATOM 2581 O O . THR A 1 310 ? -11.207 10.342 26.391 1.00 89.19 310 THR A O 1
ATOM 2584 N N . PHE A 1 311 ? -13.024 10.181 25.093 1.00 93.56 311 PHE A N 1
ATOM 2585 C CA . PHE A 1 311 ? -12.537 9.065 24.301 1.00 93.56 311 PHE A CA 1
ATOM 2586 C C . PHE A 1 311 ? -12.953 9.257 22.849 1.00 93.56 311 PHE A C 1
ATOM 2588 O O . PHE A 1 311 ? -13.940 9.935 22.555 1.00 93.56 311 PHE A O 1
ATOM 2595 N N . GLN A 1 312 ? -12.225 8.626 21.934 1.00 94.81 312 GLN A N 1
ATOM 2596 C CA . GLN A 1 312 ? -12.606 8.615 20.530 1.00 94.81 312 GLN A CA 1
ATOM 2597 C C . GLN A 1 312 ? -12.301 7.271 19.879 1.00 94.81 312 GLN A C 1
ATOM 2599 O O . GLN A 1 312 ? -11.191 6.744 19.971 1.00 94.81 312 GLN A O 1
ATOM 2604 N N . LEU A 1 313 ? -13.316 6.725 19.207 1.00 97.56 313 LEU A N 1
ATOM 2605 C CA . LEU A 1 313 ? -13.174 5.583 18.317 1.00 97.56 313 LEU A CA 1
ATOM 2606 C C . LEU A 1 313 ? -12.692 6.069 16.949 1.00 97.56 313 LEU A C 1
ATOM 2608 O O . LEU A 1 313 ? -13.293 6.951 16.337 1.00 97.56 313 LEU A O 1
ATOM 2612 N N . PHE A 1 314 ? -11.657 5.421 16.437 1.00 97.56 314 PHE A N 1
ATOM 2613 C CA . PHE A 1 314 ? -11.091 5.670 15.124 1.00 97.56 314 PHE A CA 1
ATOM 2614 C C . PHE A 1 314 ? -11.122 4.406 14.262 1.00 97.56 314 PHE A C 1
ATOM 2616 O O . PHE A 1 314 ? -11.213 3.278 14.753 1.00 97.56 314 PHE A O 1
ATOM 2623 N N . GLY A 1 315 ? -11.018 4.596 12.948 1.00 97.56 315 GLY A N 1
ATOM 2624 C CA . GLY A 1 315 ? -10.750 3.523 11.992 1.00 97.56 315 GLY A CA 1
ATOM 2625 C C . GLY A 1 315 ? -9.483 3.806 11.202 1.00 97.56 315 GLY A C 1
ATOM 2626 O O . GLY A 1 315 ? -9.454 4.757 10.425 1.00 97.56 315 GLY A O 1
ATOM 2627 N N . ALA A 1 316 ? -8.457 2.981 11.365 1.00 97.56 316 ALA A N 1
ATOM 2628 C CA . ALA A 1 316 ? -7.255 3.017 10.543 1.00 97.56 316 ALA A CA 1
ATOM 2629 C C . ALA A 1 316 ? -7.412 2.113 9.316 1.00 97.56 316 ALA A C 1
ATOM 2631 O O . ALA A 1 316 ? -7.876 0.977 9.425 1.00 97.56 316 ALA A O 1
ATOM 2632 N N . ASP A 1 317 ? -6.990 2.616 8.160 1.00 97.56 317 ASP A N 1
ATOM 2633 C CA . ASP A 1 317 ? -6.930 1.849 6.920 1.00 97.56 317 ASP A CA 1
ATOM 2634 C C . ASP A 1 317 ? -5.486 1.401 6.690 1.00 97.56 317 ASP A C 1
ATOM 2636 O O . ASP A 1 317 ? -4.582 2.232 6.566 1.00 97.56 317 ASP A O 1
ATOM 2640 N N . PHE A 1 318 ? -5.269 0.091 6.610 1.00 98.38 318 PHE A N 1
ATOM 2641 C CA . PHE A 1 318 ? -3.962 -0.505 6.358 1.00 98.38 318 PHE A CA 1
ATOM 2642 C C . PHE A 1 318 ? -3.931 -1.230 5.021 1.00 98.38 318 PHE A C 1
ATOM 2644 O O . PHE A 1 318 ? -4.815 -2.019 4.702 1.00 98.38 318 PHE A O 1
ATOM 2651 N N . LEU A 1 319 ? -2.863 -1.027 4.254 1.00 98.06 319 LEU A N 1
ATOM 2652 C CA . LEU A 1 319 ? -2.542 -1.883 3.122 1.00 98.06 319 LEU A CA 1
ATOM 2653 C C . LEU A 1 319 ? -1.455 -2.871 3.526 1.00 98.06 319 LEU A C 1
ATOM 2655 O O . LEU A 1 319 ? -0.406 -2.470 4.030 1.00 98.06 319 LEU A O 1
ATOM 2659 N N . ILE A 1 320 ? -1.676 -4.153 3.260 1.00 97.19 320 ILE A N 1
ATOM 2660 C CA . ILE A 1 320 ? -0.655 -5.179 3.464 1.00 97.19 320 ILE A CA 1
ATOM 2661 C C . ILE A 1 320 ? 0.162 -5.317 2.183 1.00 97.19 320 ILE A C 1
ATOM 2663 O O . ILE A 1 320 ? -0.388 -5.378 1.084 1.00 97.19 320 ILE A O 1
ATOM 2667 N N . THR A 1 321 ? 1.486 -5.325 2.307 1.00 96.00 321 THR A N 1
ATOM 2668 C CA . THR A 1 321 ? 2.396 -5.588 1.177 1.00 96.00 321 THR A CA 1
ATOM 2669 C C . THR A 1 321 ? 2.518 -7.087 0.913 1.00 96.00 321 THR A C 1
ATOM 2671 O O . THR A 1 321 ? 2.208 -7.892 1.783 1.00 96.00 321 THR A O 1
ATOM 2674 N N . GLU A 1 322 ? 3.049 -7.490 -0.243 1.00 94.00 322 GLU A N 1
ATOM 2675 C CA . GLU A 1 322 ? 3.342 -8.909 -0.549 1.00 94.00 322 GLU A CA 1
ATOM 2676 C C . GLU A 1 322 ? 4.255 -9.601 0.489 1.00 94.00 322 GLU A C 1
ATOM 2678 O O . GLU A 1 322 ? 4.355 -10.822 0.522 1.00 94.00 322 GLU A O 1
ATOM 2683 N N . ASN A 1 323 ? 4.916 -8.811 1.342 1.00 91.69 323 ASN A N 1
ATOM 2684 C CA . ASN A 1 323 ? 5.805 -9.262 2.408 1.00 91.69 323 ASN A CA 1
ATOM 2685 C C . ASN A 1 323 ? 5.125 -9.274 3.782 1.00 91.69 323 ASN A C 1
ATOM 2687 O O . ASN A 1 323 ? 5.820 -9.297 4.793 1.00 91.69 323 ASN A O 1
ATOM 2691 N N . PHE A 1 324 ? 3.794 -9.182 3.821 1.00 95.06 324 PHE A N 1
ATOM 2692 C CA . PHE A 1 324 ? 2.969 -9.146 5.033 1.00 95.06 324 PHE A CA 1
ATOM 2693 C C . PHE A 1 324 ? 3.217 -7.943 5.956 1.00 95.06 324 PHE A C 1
ATOM 2695 O O . PHE A 1 324 ? 2.750 -7.917 7.089 1.00 95.06 324 PHE A O 1
ATOM 2702 N N . ILE A 1 325 ? 3.905 -6.905 5.467 1.00 93.00 325 ILE A N 1
ATOM 2703 C CA . ILE A 1 325 ? 4.143 -5.678 6.236 1.00 93.00 325 ILE A CA 1
ATOM 2704 C C . ILE A 1 325 ? 2.914 -4.766 6.121 1.00 93.00 325 ILE A C 1
ATOM 2706 O O . ILE A 1 325 ? 2.562 -4.411 4.984 1.00 93.00 325 ILE A O 1
ATOM 2710 N N . PRO A 1 326 ? 2.299 -4.346 7.244 1.00 95.88 326 PRO A N 1
ATOM 2711 C CA . PRO A 1 326 ? 1.196 -3.395 7.248 1.00 95.88 326 PRO A CA 1
ATOM 2712 C C . PRO A 1 326 ? 1.691 -1.958 7.058 1.00 95.88 326 PRO A C 1
ATOM 2714 O O . PRO A 1 326 ? 2.564 -1.466 7.775 1.00 95.88 326 PRO A O 1
ATOM 2717 N N . TYR A 1 327 ? 1.100 -1.260 6.095 1.00 96.75 327 TYR A N 1
ATOM 2718 C CA . TYR A 1 327 ? 1.310 0.161 5.844 1.00 96.75 327 TYR A CA 1
ATOM 2719 C C . TYR A 1 327 ? 0.042 0.937 6.163 1.00 96.75 327 TYR A C 1
ATOM 2721 O O . TYR A 1 327 ? -0.994 0.705 5.546 1.00 96.75 327 TYR A O 1
ATOM 2729 N N . LEU A 1 328 ? 0.140 1.880 7.096 1.00 96.88 328 LEU A N 1
ATOM 2730 C CA . LEU A 1 328 ? -0.941 2.807 7.398 1.00 96.88 328 LEU A CA 1
ATOM 2731 C C . LEU A 1 328 ? -1.176 3.719 6.188 1.00 96.88 328 LEU A C 1
ATOM 2733 O O . LEU A 1 328 ? -0.229 4.291 5.645 1.00 96.88 328 LEU A O 1
ATOM 2737 N N . ILE A 1 329 ? -2.433 3.850 5.771 1.00 95.00 329 ILE A N 1
ATOM 2738 C CA . ILE A 1 329 ? -2.843 4.656 4.617 1.00 95.00 329 ILE A CA 1
ATOM 2739 C C . ILE A 1 329 ? -3.542 5.936 5.066 1.00 95.00 329 ILE A C 1
ATOM 2741 O O . ILE A 1 329 ? -3.227 7.007 4.545 1.00 95.00 329 ILE A O 1
ATOM 2745 N N . GLU A 1 330 ? -4.475 5.819 6.009 1.00 93.00 330 GLU A N 1
ATOM 2746 C CA . GLU A 1 330 ? -5.225 6.928 6.605 1.00 93.00 330 GLU A CA 1
ATOM 2747 C C . GLU A 1 330 ? -5.832 6.518 7.956 1.00 93.00 330 GLU A C 1
ATOM 2749 O O . GLU A 1 330 ? -5.981 5.329 8.247 1.00 93.00 330 GLU A O 1
ATOM 2754 N N . ILE A 1 331 ? -6.190 7.512 8.773 1.00 94.31 331 ILE A N 1
ATOM 2755 C CA . ILE A 1 331 ? -6.957 7.346 10.012 1.00 94.31 331 ILE A CA 1
ATOM 2756 C C . ILE A 1 331 ? -8.239 8.167 9.878 1.00 94.31 331 ILE A C 1
ATOM 2758 O O . ILE A 1 331 ? -8.196 9.356 9.572 1.00 94.31 331 ILE A O 1
ATOM 2762 N N . ASN A 1 332 ? -9.376 7.525 10.125 1.00 93.19 332 ASN A N 1
ATOM 2763 C CA . ASN A 1 332 ? -10.704 8.115 10.072 1.00 93.19 332 ASN A CA 1
ATOM 2764 C C . ASN A 1 332 ? -11.218 8.367 11.497 1.00 93.19 332 ASN A C 1
ATOM 2766 O O . ASN A 1 332 ? -11.326 7.430 12.288 1.00 93.19 332 ASN A O 1
ATOM 2770 N N . SER A 1 333 ? -11.571 9.618 11.803 1.00 90.94 333 SER A N 1
ATOM 2771 C CA . SER A 1 333 ? -12.117 10.059 13.101 1.00 90.94 333 SER A CA 1
ATOM 2772 C C . SER A 1 333 ? -13.574 9.661 13.342 1.00 90.94 333 SER A C 1
ATOM 2774 O O . SER A 1 333 ? -14.051 9.713 14.471 1.00 90.94 333 SER A O 1
ATOM 2776 N N . THR A 1 334 ? -14.279 9.276 12.277 1.00 89.00 334 THR A N 1
ATOM 2777 C CA . THR A 1 334 ? -15.667 8.799 12.291 1.00 89.00 334 THR A CA 1
ATOM 2778 C C . THR A 1 334 ? -15.764 7.530 11.437 1.00 89.00 334 THR A C 1
ATOM 2780 O O . THR A 1 334 ? -16.199 7.570 10.281 1.00 89.00 334 THR A O 1
ATOM 2783 N N . PRO A 1 335 ? -15.280 6.377 11.941 1.00 91.31 335 PRO A N 1
ATOM 2784 C CA . PRO A 1 335 ? -15.346 5.137 11.181 1.00 91.31 335 PRO A CA 1
ATOM 2785 C C . PRO A 1 335 ? -16.806 4.774 10.888 1.00 91.31 335 PRO A C 1
ATOM 2787 O O . PRO A 1 335 ? -17.651 4.768 11.777 1.00 91.31 335 PRO A O 1
ATOM 2790 N N . GLY A 1 336 ? -17.113 4.458 9.629 1.00 85.69 336 GLY A N 1
ATOM 2791 C CA . GLY A 1 336 ? -18.462 4.044 9.249 1.00 85.69 336 GLY A CA 1
ATOM 2792 C C . GLY A 1 336 ? -18.845 2.714 9.903 1.00 85.69 336 GLY A C 1
ATOM 2793 O O . GLY A 1 336 ? -18.207 1.703 9.622 1.00 85.69 336 GLY A O 1
ATOM 2794 N N . LEU A 1 337 ? -19.899 2.726 10.724 1.00 91.44 337 LEU A N 1
ATOM 2795 C CA . LEU A 1 337 ? -20.482 1.547 11.387 1.00 91.44 337 LEU A CA 1
ATOM 2796 C C . LEU A 1 337 ? -21.840 1.134 10.797 1.00 91.44 337 LEU A C 1
ATOM 2798 O O . LEU A 1 337 ? -22.501 0.238 11.311 1.00 91.44 337 LEU A O 1
ATOM 2802 N N . ASN A 1 338 ? -22.268 1.781 9.708 1.00 89.75 338 ASN A N 1
ATOM 2803 C CA . ASN A 1 338 ? -23.518 1.435 9.038 1.00 89.75 338 ASN A CA 1
ATOM 2804 C C . ASN A 1 338 ? -23.465 -0.020 8.537 1.00 89.75 338 ASN A C 1
ATOM 2806 O O . ASN A 1 338 ? -22.483 -0.370 7.868 1.00 89.75 338 ASN A O 1
ATOM 2810 N N . PRO A 1 339 ? -24.519 -0.829 8.764 1.00 92.12 339 PRO A N 1
ATOM 2811 C CA . PRO A 1 339 ? -24.580 -2.250 8.405 1.00 92.12 339 PRO A CA 1
ATOM 2812 C C . PRO A 1 339 ? -24.758 -2.445 6.887 1.00 92.12 339 PRO A C 1
ATOM 2814 O O . PRO A 1 339 ? -25.753 -2.968 6.404 1.00 92.12 339 PRO A O 1
ATOM 2817 N N . SER A 1 340 ? -23.790 -1.961 6.108 1.00 90.19 340 SER A N 1
ATOM 2818 C CA . SER A 1 340 ? -23.774 -2.004 4.637 1.00 90.19 340 SER A CA 1
ATOM 2819 C C . SER A 1 340 ? -23.306 -3.347 4.063 1.00 90.19 340 SER A C 1
ATOM 2821 O O . SER A 1 340 ? -23.365 -3.556 2.849 1.00 90.19 340 SER A O 1
ATOM 2823 N N . THR A 1 341 ? -22.814 -4.224 4.937 1.00 93.62 341 THR A N 1
ATOM 2824 C CA . THR A 1 341 ? -22.422 -5.610 4.683 1.00 93.62 341 THR A CA 1
ATOM 2825 C C . THR A 1 341 ? -22.775 -6.438 5.911 1.00 93.62 341 THR A C 1
ATOM 2827 O O . THR A 1 341 ? -22.845 -5.903 7.025 1.00 93.62 341 THR A O 1
ATOM 2830 N N . SER A 1 342 ? -22.944 -7.743 5.727 1.00 96.44 342 SER A N 1
ATOM 2831 C CA . SER A 1 342 ? -23.184 -8.685 6.823 1.00 96.44 342 SER A CA 1
ATOM 2832 C C . SER A 1 342 ? -22.047 -8.676 7.854 1.00 96.44 342 SER A C 1
ATOM 2834 O O . SER A 1 342 ? -22.299 -8.688 9.057 1.00 96.44 342 SER A O 1
ATOM 2836 N N . VAL A 1 343 ? -20.794 -8.530 7.405 1.00 97.00 343 VAL A N 1
ATOM 2837 C CA . VAL A 1 343 ? -19.619 -8.408 8.283 1.00 97.00 343 VAL A CA 1
ATOM 2838 C C . VAL A 1 343 ? -19.733 -7.199 9.221 1.00 97.00 343 VAL A C 1
ATOM 2840 O O . VAL A 1 343 ? -19.549 -7.345 10.428 1.00 97.00 343 VAL A O 1
ATOM 2843 N N . ILE A 1 344 ? -20.075 -6.009 8.705 1.00 95.75 344 ILE A N 1
ATOM 2844 C CA . ILE A 1 344 ? -20.216 -4.813 9.555 1.00 95.75 344 ILE A CA 1
ATOM 2845 C C . ILE A 1 344 ? -21.436 -4.952 10.471 1.00 95.75 344 ILE A C 1
ATOM 2847 O O . ILE A 1 344 ? -21.346 -4.604 11.646 1.00 95.75 344 ILE A O 1
ATOM 2851 N N . ALA A 1 345 ? -22.550 -5.483 9.956 1.00 97.25 345 ALA A N 1
ATOM 2852 C CA . ALA A 1 345 ? -23.773 -5.691 10.729 1.00 97.25 345 ALA A CA 1
ATOM 2853 C C . ALA A 1 345 ? -23.551 -6.588 11.958 1.00 97.25 345 ALA A C 1
ATOM 2855 O O . ALA A 1 345 ? -24.119 -6.321 13.013 1.00 97.25 345 ALA A O 1
ATOM 2856 N N . ASN A 1 346 ? -22.686 -7.598 11.836 1.00 97.50 346 ASN A N 1
ATOM 2857 C CA . ASN A 1 346 ? -22.356 -8.509 12.930 1.00 97.50 346 ASN A CA 1
ATOM 2858 C C . ASN A 1 346 ? -21.351 -7.905 13.923 1.00 97.50 346 ASN A C 1
ATOM 2860 O O . ASN A 1 346 ? -21.491 -8.093 15.128 1.00 97.50 346 ASN A O 1
ATOM 2864 N N . LEU A 1 347 ? -20.339 -7.177 13.437 1.00 97.38 347 LEU A N 1
ATOM 2865 C CA . LEU A 1 347 ? -19.265 -6.652 14.287 1.00 97.38 347 LEU A CA 1
ATOM 2866 C C . LEU A 1 347 ? -19.638 -5.358 15.024 1.00 97.38 347 LEU A C 1
ATOM 2868 O O . LEU A 1 347 ? -19.209 -5.156 16.159 1.00 97.38 347 LEU A O 1
ATOM 2872 N N . ALA A 1 348 ? -20.419 -4.468 14.403 1.00 97.00 348 ALA A N 1
ATOM 2873 C CA . ALA A 1 348 ? -20.685 -3.139 14.955 1.00 97.00 348 ALA A CA 1
ATOM 2874 C C . ALA A 1 348 ? -21.401 -3.157 16.323 1.00 97.00 348 ALA A C 1
ATOM 2876 O O . ALA A 1 348 ? -20.959 -2.421 17.206 1.00 97.00 348 ALA A O 1
ATOM 2877 N N . PRO A 1 349 ? -22.440 -3.986 16.568 1.00 97.62 349 PRO A N 1
ATOM 2878 C CA . PRO A 1 349 ? -23.082 -4.047 17.883 1.00 97.62 349 PRO A CA 1
ATOM 2879 C C . PRO A 1 349 ? -22.126 -4.506 18.993 1.00 97.62 349 PRO A C 1
ATOM 2881 O O . PRO A 1 349 ? -22.146 -3.950 20.090 1.00 97.62 349 PRO A O 1
ATOM 2884 N N . ILE A 1 350 ? -21.257 -5.478 18.692 1.00 97.94 350 ILE A N 1
ATOM 2885 C CA . ILE A 1 350 ? -20.269 -6.015 19.639 1.00 97.94 350 ILE A CA 1
ATOM 2886 C C . ILE A 1 350 ? -19.229 -4.941 19.968 1.00 97.94 350 ILE A C 1
ATOM 2888 O O . ILE A 1 350 ? -18.984 -4.662 21.139 1.00 97.94 350 ILE A O 1
ATOM 2892 N N . LEU A 1 351 ? -18.696 -4.264 18.944 1.00 98.19 351 LEU A N 1
ATOM 2893 C CA . LEU A 1 351 ? -17.765 -3.148 19.111 1.00 98.19 351 LEU A CA 1
ATOM 2894 C C . LEU A 1 351 ? -18.354 -2.049 19.999 1.00 98.19 351 LEU A C 1
ATOM 2896 O O . LEU A 1 351 ? -17.689 -1.585 20.920 1.00 98.19 351 LEU A O 1
ATOM 2900 N N . LEU A 1 352 ? -19.597 -1.632 19.737 1.00 97.25 352 LEU A N 1
ATOM 2901 C CA . LEU A 1 352 ? -20.261 -0.583 20.513 1.00 97.25 352 LEU A CA 1
ATOM 2902 C C . LEU A 1 352 ? -20.450 -0.989 21.979 1.00 97.25 352 LEU A C 1
ATOM 2904 O O . LEU A 1 352 ? -20.231 -0.166 22.866 1.00 97.25 352 LEU A O 1
ATOM 2908 N N . SER A 1 353 ? -20.799 -2.252 22.237 1.00 97.88 353 SER A N 1
ATOM 2909 C CA . SER A 1 353 ? -20.881 -2.781 23.600 1.00 97.88 353 SER A CA 1
ATOM 2910 C C . SER A 1 353 ? -19.514 -2.799 24.291 1.00 97.88 353 SER A C 1
ATOM 2912 O O . SER A 1 353 ? -19.414 -2.424 25.456 1.00 97.88 353 SER A O 1
ATOM 2914 N N . ASP A 1 354 ? -18.459 -3.216 23.592 1.00 98.50 354 ASP A N 1
ATOM 2915 C CA . ASP A 1 354 ? -17.109 -3.306 24.155 1.00 98.50 354 ASP A CA 1
ATOM 2916 C C . ASP A 1 354 ? -16.476 -1.927 24.402 1.00 98.50 354 ASP A C 1
ATOM 2918 O O . ASP A 1 354 ? -15.636 -1.788 25.290 1.00 98.50 354 ASP A O 1
ATOM 2922 N N . ILE A 1 355 ? -16.898 -0.880 23.679 1.00 97.88 355 ILE A N 1
ATOM 2923 C CA . ILE A 1 355 ? -16.482 0.498 23.982 1.00 97.88 355 ILE A CA 1
ATOM 2924 C C . ILE A 1 355 ? -16.912 0.870 25.401 1.00 97.88 355 ILE A C 1
ATOM 2926 O O . ILE A 1 355 ? -16.091 1.392 26.146 1.00 97.88 355 ILE A O 1
ATOM 2930 N N . VAL A 1 356 ? -18.154 0.561 25.796 1.00 97.50 356 VAL A N 1
ATOM 2931 C CA . VAL A 1 356 ? -18.667 0.855 27.148 1.00 97.50 356 VAL A CA 1
ATOM 2932 C C . VAL A 1 356 ? -17.847 0.130 28.213 1.00 97.50 356 VAL A C 1
ATOM 2934 O O . VAL A 1 356 ? -17.499 0.721 29.232 1.00 97.50 356 VAL A O 1
ATOM 2937 N N . LYS A 1 357 ? -17.461 -1.122 27.951 1.00 97.75 357 LYS A N 1
ATOM 2938 C CA . LYS A 1 357 ? -16.608 -1.885 28.865 1.00 97.75 357 LYS A CA 1
ATOM 2939 C C . LYS A 1 357 ? -15.274 -1.188 29.135 1.00 97.75 357 LYS A C 1
ATOM 2941 O O . LYS A 1 357 ? -14.835 -1.113 30.276 1.00 97.75 357 LYS A O 1
ATOM 2946 N N . VAL A 1 358 ? -14.638 -0.627 28.107 1.00 96.62 358 VAL A N 1
ATOM 2947 C CA . VAL A 1 358 ? -13.367 0.097 28.272 1.00 96.62 358 VAL A CA 1
ATOM 2948 C C . VAL A 1 358 ? -13.574 1.481 28.892 1.00 96.62 358 VAL A C 1
ATOM 2950 O O . VAL A 1 358 ? -12.813 1.881 29.769 1.00 96.62 358 VAL A O 1
ATOM 2953 N N . THR A 1 359 ? -14.579 2.232 28.443 1.00 95.31 359 THR A N 1
ATOM 2954 C CA . THR A 1 359 ? -14.743 3.643 28.826 1.00 95.31 359 THR A CA 1
ATOM 2955 C C . THR A 1 359 ? -15.499 3.847 30.131 1.00 95.31 359 THR A C 1
ATOM 2957 O O . THR A 1 359 ? -15.443 4.942 30.673 1.00 95.31 359 THR A O 1
ATOM 2960 N N . VAL A 1 360 ? -16.200 2.828 30.637 1.00 95.19 360 VAL A N 1
ATOM 2961 C CA . VAL A 1 360 ? -16.990 2.905 31.875 1.00 95.19 360 VAL A CA 1
ATOM 2962 C C . VAL A 1 360 ? -16.546 1.854 32.887 1.00 95.19 360 VAL A C 1
ATOM 2964 O O . VAL A 1 360 ? -16.257 2.198 34.034 1.00 95.19 360 VAL A O 1
ATOM 2967 N N . ASP A 1 361 ? -16.501 0.577 32.498 1.00 96.00 361 ASP A N 1
ATOM 2968 C CA . ASP A 1 361 ? -16.272 -0.510 33.460 1.00 96.00 361 ASP A CA 1
ATOM 2969 C C . ASP A 1 361 ? -14.796 -0.602 33.861 1.00 96.00 361 ASP A C 1
ATOM 2971 O O . ASP A 1 361 ? -14.480 -0.641 35.052 1.00 96.00 361 ASP A O 1
ATOM 2975 N N . TYR A 1 362 ? -13.887 -0.563 32.883 1.00 94.19 362 TYR A N 1
ATOM 2976 C CA . TYR A 1 362 ? -12.441 -0.600 33.111 1.00 94.19 362 TYR A CA 1
ATOM 2977 C C . TYR A 1 362 ? -11.930 0.648 33.843 1.00 94.19 362 TYR A C 1
ATOM 2979 O O . TYR A 1 362 ? -11.043 0.543 34.689 1.00 94.19 362 TYR A O 1
ATOM 2987 N N . GLU A 1 363 ? -12.520 1.822 33.579 1.00 88.31 363 GLU A N 1
ATOM 2988 C CA . GLU A 1 363 ? -12.204 3.058 34.312 1.00 88.31 363 GLU A CA 1
ATOM 2989 C C . GLU A 1 363 ? -12.491 2.904 35.819 1.00 88.31 363 GLU A C 1
ATOM 2991 O O . GLU A 1 363 ? -11.722 3.379 36.654 1.00 88.31 363 GLU A O 1
ATOM 2996 N N . LYS A 1 364 ? -13.564 2.186 36.180 1.00 92.06 364 LYS A N 1
ATOM 2997 C CA . LYS A 1 364 ? -13.934 1.909 37.580 1.00 92.06 364 LYS A CA 1
ATOM 2998 C C . LYS A 1 364 ? -13.158 0.740 38.186 1.00 92.06 364 LYS A C 1
ATOM 3000 O O . LYS A 1 364 ? -12.930 0.719 39.394 1.00 92.06 364 LYS A O 1
ATOM 3005 N N . ASN A 1 365 ? -12.801 -0.253 37.377 1.00 94.19 365 ASN A N 1
ATOM 3006 C CA . ASN A 1 365 ? -12.108 -1.461 37.804 1.00 94.19 365 ASN A CA 1
ATOM 3007 C C . ASN A 1 365 ? -11.133 -1.929 36.719 1.00 94.19 365 ASN A C 1
ATOM 3009 O O . ASN A 1 365 ? -11.539 -2.546 35.739 1.00 94.19 365 ASN A O 1
ATOM 3013 N N . SER A 1 366 ? -9.831 -1.760 36.952 1.00 90.31 366 SER A N 1
ATOM 3014 C CA . SER A 1 366 ? -8.766 -2.145 36.010 1.00 90.31 366 SER A CA 1
ATOM 3015 C C . SER A 1 366 ? -8.650 -3.652 35.725 1.00 90.31 366 SER A C 1
ATOM 3017 O O . SER A 1 366 ? -7.801 -4.069 34.940 1.00 90.31 366 SER A O 1
ATOM 3019 N N . LYS A 1 367 ? -9.481 -4.489 36.360 1.00 93.19 367 LYS A N 1
ATOM 3020 C CA . LYS A 1 367 ? -9.615 -5.928 36.082 1.00 93.19 367 LYS A CA 1
ATOM 3021 C C . LYS A 1 367 ? -10.916 -6.288 35.354 1.00 93.19 367 LYS A C 1
ATOM 3023 O O . LYS A 1 367 ? -11.179 -7.475 35.170 1.00 93.19 367 LYS A O 1
ATOM 3028 N N . ALA A 1 368 ? -11.753 -5.308 35.013 1.00 95.62 368 ALA A N 1
ATOM 3029 C CA . ALA A 1 368 ? -12.980 -5.542 34.262 1.00 95.62 368 ALA A CA 1
ATOM 3030 C C . ALA A 1 368 ? -12.672 -6.113 32.869 1.00 95.62 368 ALA A C 1
ATOM 3032 O O . ALA A 1 368 ? -11.615 -5.846 32.293 1.00 95.62 368 ALA A O 1
ATOM 3033 N N . ASP A 1 369 ? -13.610 -6.900 32.337 1.00 96.44 369 ASP A N 1
ATOM 3034 C CA . ASP A 1 369 ? -13.555 -7.369 30.953 1.00 96.44 369 ASP A CA 1
ATOM 3035 C C . ASP A 1 369 ? -13.506 -6.168 30.003 1.00 96.44 369 ASP A C 1
ATOM 3037 O O . ASP A 1 369 ? -14.302 -5.247 30.141 1.00 96.44 369 ASP A O 1
ATOM 3041 N N . THR A 1 370 ? -12.602 -6.188 29.027 1.00 97.00 370 THR A N 1
ATOM 3042 C CA . THR A 1 370 ? -12.502 -5.168 27.970 1.00 97.00 370 THR A CA 1
ATOM 3043 C C . THR A 1 370 ? -13.081 -5.662 26.645 1.00 97.00 370 THR A C 1
ATOM 3045 O O . THR A 1 370 ? -12.930 -5.011 25.608 1.00 97.00 370 THR A O 1
ATOM 3048 N N . GLY A 1 371 ? -13.729 -6.832 26.657 1.00 97.50 371 GLY A N 1
ATOM 3049 C CA . GLY A 1 371 ? -14.225 -7.498 25.467 1.00 97.50 371 GLY A CA 1
ATOM 3050 C C . GLY A 1 371 ? -13.090 -7.804 24.499 1.00 97.50 371 GLY A C 1
ATOM 3051 O O . GLY A 1 371 ? -12.066 -8.385 24.866 1.00 97.50 371 GLY A O 1
ATOM 3052 N N . LEU A 1 372 ? -13.253 -7.400 23.241 1.00 97.88 372 LEU A N 1
ATOM 3053 C CA . LEU A 1 372 ? -12.230 -7.614 22.219 1.00 97.88 372 LEU A CA 1
ATOM 3054 C C . LEU A 1 372 ? -11.196 -6.482 22.130 1.00 97.88 372 LEU A C 1
ATOM 3056 O O . LEU A 1 372 ? -10.302 -6.555 21.285 1.00 97.88 372 LEU A O 1
ATOM 3060 N N . PHE A 1 373 ? -11.256 -5.457 22.985 1.00 98.12 373 PHE A N 1
ATOM 3061 C CA . PHE A 1 373 ? -10.185 -4.464 23.063 1.00 98.12 373 PHE A CA 1
ATOM 3062 C C . P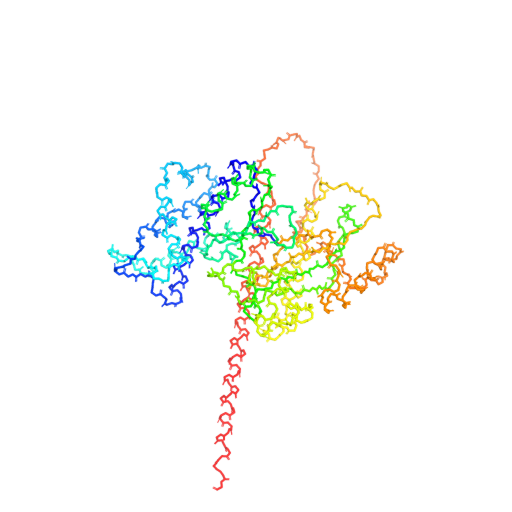HE A 1 373 ? -8.958 -5.010 23.791 1.00 98.12 373 PHE A C 1
ATOM 3064 O O . PHE A 1 373 ? -9.057 -5.614 24.859 1.00 98.12 373 PHE A O 1
ATOM 3071 N N . VAL A 1 374 ? -7.781 -4.723 23.233 1.00 96.19 374 VAL A N 1
ATOM 3072 C CA . VAL A 1 374 ? -6.483 -4.930 23.880 1.00 96.19 374 VAL A CA 1
ATOM 3073 C C . VAL A 1 374 ? -5.742 -3.612 24.001 1.00 96.19 374 VAL A C 1
ATOM 3075 O O . VAL A 1 374 ? -5.580 -2.886 23.020 1.00 96.19 374 VAL A O 1
ATOM 3078 N N . MET A 1 375 ? -5.272 -3.304 25.206 1.00 94.50 375 MET A N 1
ATOM 3079 C CA . MET A 1 375 ? -4.427 -2.137 25.425 1.00 94.50 375 MET A CA 1
ATOM 3080 C C . MET A 1 375 ? -3.079 -2.336 24.729 1.00 94.50 375 MET A C 1
ATOM 3082 O O . MET A 1 375 ? -2.427 -3.372 24.884 1.00 94.50 375 MET A O 1
ATOM 3086 N N . VAL A 1 376 ? -2.641 -1.337 23.968 1.00 91.25 376 VAL A N 1
ATOM 3087 C CA . VAL A 1 376 ? -1.312 -1.332 23.354 1.00 91.25 376 VAL A CA 1
ATOM 3088 C C . VAL A 1 376 ? -0.293 -0.999 24.438 1.00 91.25 376 VAL A C 1
ATOM 3090 O O . VAL A 1 376 ? -0.220 0.136 24.902 1.00 91.25 376 VAL A O 1
ATOM 3093 N N . VAL A 1 377 ? 0.489 -1.995 24.859 1.00 69.56 377 VAL A N 1
ATOM 3094 C CA . VAL A 1 377 ? 1.531 -1.811 25.878 1.00 69.56 377 VAL A CA 1
ATOM 3095 C C . VAL A 1 377 ? 2.854 -1.407 25.205 1.00 69.56 377 VAL A C 1
ATOM 3097 O O . VAL A 1 377 ? 3.339 -2.143 24.340 1.00 69.56 377 VAL A O 1
ATOM 3100 N N . PRO A 1 378 ? 3.488 -0.287 25.603 1.00 55.00 378 PRO A N 1
ATOM 3101 C CA . PRO A 1 378 ? 4.703 0.228 24.959 1.00 55.00 378 PRO A CA 1
ATOM 3102 C C . PRO A 1 378 ? 5.957 -0.653 25.077 1.00 55.00 378 PRO A C 1
ATOM 3104 O O . PRO A 1 378 ? 6.953 -0.369 24.416 1.00 55.00 378 PRO A O 1
ATOM 3107 N N . GLU A 1 379 ? 5.972 -1.696 25.916 1.00 49.78 379 GLU A N 1
ATOM 3108 C CA . GLU A 1 379 ? 7.180 -2.505 26.163 1.00 49.78 379 GLU A CA 1
ATOM 3109 C C . GLU A 1 379 ? 7.725 -3.204 24.910 1.00 49.78 379 GLU A C 1
ATOM 3111 O O . GLU A 1 379 ? 8.937 -3.375 24.797 1.00 49.78 379 GLU A O 1
ATOM 3116 N N . LYS A 1 380 ? 6.882 -3.500 23.910 1.00 43.56 380 LYS A N 1
ATOM 3117 C CA . LYS A 1 380 ? 7.333 -4.005 22.598 1.00 43.56 380 LYS A CA 1
ATOM 3118 C C . LYS A 1 380 ? 7.934 -2.924 21.676 1.00 43.56 380 LYS A C 1
ATOM 3120 O O . LYS A 1 380 ? 8.367 -3.252 20.576 1.00 43.56 380 LYS A O 1
ATOM 3125 N N . CYS A 1 381 ? 7.991 -1.658 22.102 1.00 37.44 381 CYS A N 1
ATOM 3126 C CA . CYS A 1 381 ? 8.411 -0.512 21.281 1.00 37.44 381 CYS A CA 1
ATOM 3127 C C . CYS A 1 381 ? 9.545 0.344 21.884 1.00 37.44 381 CYS A C 1
ATOM 3129 O O . CYS A 1 381 ? 9.862 1.406 21.337 1.00 37.44 381 CYS A O 1
ATOM 3131 N N . LYS A 1 382 ? 10.203 -0.093 22.967 1.00 32.53 382 LYS A N 1
ATOM 3132 C CA . LYS A 1 382 ? 11.440 0.556 23.436 1.00 32.53 382 LYS A CA 1
ATOM 3133 C C . LYS A 1 382 ? 12.621 0.167 22.526 1.00 32.53 382 LYS A 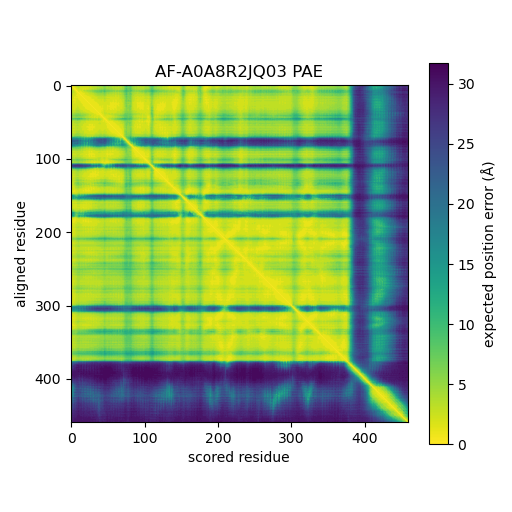C 1
ATOM 3135 O O . LYS A 1 382 ? 12.807 -1.023 22.277 1.00 32.53 382 LYS A O 1
ATOM 3140 N N . PRO A 1 383 ? 13.479 1.099 22.063 1.00 30.97 383 PRO A N 1
ATOM 3141 C CA . PRO A 1 383 ? 14.864 0.726 21.792 1.00 30.97 383 PRO A CA 1
ATOM 3142 C C . PRO A 1 383 ? 15.479 0.220 23.105 1.00 30.97 383 PRO A C 1
ATOM 3144 O O . PRO A 1 383 ? 15.182 0.768 24.169 1.00 30.97 383 PRO A O 1
ATOM 3147 N N . ALA A 1 384 ? 16.272 -0.853 23.032 1.00 29.41 384 ALA A N 1
ATOM 3148 C CA . ALA A 1 384 ? 16.914 -1.471 24.189 1.00 29.41 384 ALA A CA 1
ATOM 3149 C C . ALA A 1 384 ? 17.525 -0.394 25.097 1.00 29.41 384 ALA A C 1
ATOM 3151 O O . ALA A 1 384 ? 18.279 0.461 24.630 1.00 29.41 384 ALA A O 1
ATOM 3152 N N . ALA A 1 385 ? 17.147 -0.407 26.376 1.00 30.91 385 ALA A N 1
ATOM 3153 C CA . ALA A 1 385 ? 17.679 0.531 27.346 1.00 30.91 385 ALA A CA 1
ATOM 3154 C C . ALA A 1 385 ? 19.200 0.351 27.410 1.00 30.91 385 ALA A C 1
ATOM 3156 O O . ALA A 1 385 ? 19.687 -0.728 27.748 1.00 30.91 385 ALA A O 1
ATOM 3157 N N . ALA A 1 386 ? 19.942 1.406 27.076 1.00 33.09 386 ALA A N 1
ATOM 3158 C CA . ALA A 1 386 ? 21.332 1.500 27.471 1.00 33.09 386 ALA A CA 1
ATOM 3159 C C . ALA A 1 386 ? 21.362 1.476 29.004 1.00 33.09 386 ALA A C 1
ATOM 3161 O O . ALA A 1 386 ? 20.767 2.326 29.667 1.00 33.09 386 ALA A O 1
ATOM 3162 N N . THR A 1 387 ? 22.017 0.465 29.558 1.00 29.00 387 THR A N 1
ATOM 3163 C CA . THR A 1 387 ? 22.412 0.419 30.961 1.00 29.00 387 THR A CA 1
ATOM 3164 C C . THR A 1 387 ? 23.270 1.644 31.257 1.00 29.00 387 THR A C 1
ATOM 3166 O O . THR A 1 387 ? 24.371 1.767 30.723 1.00 29.00 387 THR A O 1
ATOM 3169 N N . VAL A 1 388 ? 22.758 2.561 32.075 1.00 29.66 388 VAL A N 1
ATOM 3170 C CA . VAL A 1 388 ? 23.528 3.690 32.603 1.00 29.66 388 VAL A CA 1
ATOM 3171 C C . VAL A 1 388 ? 24.366 3.167 33.772 1.00 29.66 388 VAL A C 1
ATOM 3173 O O . VAL A 1 388 ? 23.778 2.651 34.726 1.00 29.66 388 VAL A O 1
ATOM 3176 N N . PRO A 1 389 ? 25.705 3.278 33.755 1.00 29.61 389 PRO A N 1
ATOM 3177 C CA . PRO A 1 389 ? 26.478 3.187 34.979 1.00 29.61 389 PRO A CA 1
ATOM 3178 C C . PRO A 1 389 ? 26.285 4.488 35.758 1.00 29.61 389 PRO A C 1
ATOM 3180 O O . PRO A 1 389 ? 26.421 5.585 35.217 1.00 29.61 389 PRO A O 1
ATOM 3183 N N . VAL A 1 390 ? 25.946 4.345 37.032 1.00 31.64 390 VAL A N 1
ATOM 3184 C CA . VAL A 1 390 ? 25.966 5.426 38.014 1.00 31.64 390 VAL A CA 1
ATOM 3185 C C . VAL A 1 390 ? 27.414 5.877 38.181 1.00 31.64 390 VAL A C 1
ATOM 3187 O O . VAL A 1 390 ? 28.240 5.069 38.595 1.00 31.64 390 VAL A O 1
ATOM 3190 N N . ASP A 1 391 ? 27.711 7.147 37.908 1.00 28.28 391 ASP A N 1
ATOM 3191 C CA . ASP A 1 391 ? 28.799 7.839 38.595 1.00 28.28 391 ASP A CA 1
ATOM 3192 C C . ASP A 1 391 ? 28.560 9.356 38.658 1.00 28.28 391 ASP A C 1
ATOM 3194 O O . ASP A 1 391 ? 27.720 9.938 37.970 1.00 28.28 391 ASP A O 1
ATOM 3198 N N . SER A 1 392 ? 29.275 9.944 39.596 1.00 31.16 392 SER A N 1
ATOM 3199 C CA . SER A 1 392 ? 28.983 11.085 40.434 1.00 31.16 392 SER A CA 1
ATOM 3200 C C . SER A 1 392 ? 29.582 12.403 39.926 1.00 31.16 392 SER A C 1
ATOM 3202 O O . SER A 1 392 ? 30.717 12.463 39.473 1.00 31.16 392 SER A O 1
ATOM 3204 N N . GLY A 1 393 ? 28.809 13.487 40.080 1.00 32.25 393 GLY A N 1
ATOM 3205 C CA . GLY A 1 393 ? 29.291 14.849 40.355 1.00 32.25 393 GLY A CA 1
ATOM 3206 C C . GLY A 1 393 ? 30.112 15.602 39.292 1.00 32.25 393 GLY A C 1
ATOM 3207 O O . GLY A 1 393 ? 31.322 15.426 39.216 1.00 32.25 393 GLY A O 1
ATOM 3208 N N . LYS A 1 394 ? 29.488 16.591 38.622 1.00 28.83 394 LYS A N 1
ATOM 3209 C CA . LYS A 1 394 ? 29.949 18.003 38.480 1.00 28.83 394 LYS A CA 1
ATOM 3210 C C . LYS A 1 394 ? 29.002 18.830 37.578 1.00 28.83 394 LYS A C 1
ATOM 3212 O O . LYS A 1 394 ? 28.293 18.239 36.766 1.00 28.83 394 LYS A O 1
ATOM 3217 N N . PRO A 1 395 ? 28.940 20.171 37.737 1.00 29.81 395 PRO A N 1
ATOM 3218 C CA . PRO A 1 395 ? 27.936 21.014 37.085 1.00 29.81 395 PRO A CA 1
ATOM 3219 C C . PRO A 1 395 ? 28.312 21.354 35.634 1.00 29.81 395 PRO A C 1
ATOM 3221 O O . PRO A 1 395 ? 29.487 21.502 35.307 1.00 29.81 395 PRO A O 1
ATOM 3224 N N . ILE A 1 396 ? 27.295 21.458 34.775 1.00 31.56 396 ILE A N 1
ATOM 3225 C CA . ILE A 1 396 ? 27.414 21.681 33.329 1.00 31.56 396 ILE A CA 1
ATOM 3226 C C . ILE A 1 396 ? 27.256 23.176 33.035 1.00 31.56 396 ILE A C 1
ATOM 3228 O O . ILE A 1 396 ? 26.181 23.734 33.257 1.00 31.56 396 ILE A O 1
ATOM 3232 N N . ASP A 1 397 ? 28.312 23.788 32.497 1.00 27.56 397 ASP A N 1
ATOM 3233 C CA . ASP A 1 397 ? 28.246 25.076 31.807 1.00 27.56 397 ASP A CA 1
ATOM 3234 C C . ASP A 1 397 ? 27.648 24.927 30.399 1.00 27.56 397 ASP A C 1
ATOM 3236 O O . ASP A 1 397 ? 27.769 23.901 29.727 1.00 27.56 397 ASP A O 1
ATOM 3240 N N . SER A 1 398 ? 26.998 26.005 29.970 1.00 31.98 398 SER A N 1
ATOM 3241 C CA . SER A 1 398 ? 26.288 26.207 28.709 1.00 31.98 398 SER A CA 1
ATOM 3242 C C . SER A 1 398 ? 27.054 25.763 27.456 1.00 31.98 398 SER A C 1
ATOM 3244 O O . SER A 1 398 ? 28.107 26.320 27.142 1.00 31.98 398 SER A O 1
ATOM 3246 N N . VAL A 1 399 ? 26.459 24.859 26.666 1.00 28.09 399 VAL A N 1
ATOM 3247 C CA . VAL A 1 399 ? 26.904 24.552 25.296 1.00 28.09 399 VAL A CA 1
ATOM 3248 C C . VAL A 1 399 ? 25.747 24.717 24.309 1.00 28.09 399 VAL A C 1
ATOM 3250 O O . VAL A 1 399 ? 24.658 24.173 24.469 1.00 28.09 399 VAL A O 1
ATOM 3253 N N . VAL A 1 400 ? 26.032 25.524 23.290 1.00 25.11 400 VAL A N 1
ATOM 3254 C CA . VAL A 1 400 ? 25.198 25.930 22.157 1.00 25.11 400 VAL A CA 1
ATOM 3255 C C . VAL A 1 400 ? 24.775 24.718 21.315 1.00 25.11 400 VAL A C 1
ATOM 3257 O O . VAL A 1 400 ? 25.619 23.953 20.850 1.00 25.11 400 VAL A O 1
ATOM 3260 N N . TYR A 1 401 ? 23.469 24.563 21.071 1.00 26.11 401 TYR A N 1
ATOM 3261 C CA . TYR A 1 401 ? 22.926 23.522 20.194 1.00 26.11 401 TYR A CA 1
ATOM 3262 C C . TYR A 1 401 ? 23.176 23.858 18.719 1.00 26.11 401 TYR A C 1
ATOM 3264 O O . TYR A 1 401 ? 22.496 24.698 18.131 1.00 26.11 401 TYR A O 1
ATOM 3272 N N . ALA A 1 402 ? 24.117 23.150 18.096 1.00 25.02 402 ALA A N 1
ATOM 3273 C CA . ALA A 1 402 ? 24.149 22.997 16.647 1.00 25.02 402 ALA A CA 1
ATOM 3274 C C . ALA A 1 402 ? 23.078 21.969 16.237 1.00 25.02 402 ALA A C 1
ATOM 3276 O O . ALA A 1 402 ? 23.132 20.803 16.630 1.00 25.02 402 ALA A O 1
ATOM 3277 N N . VAL A 1 403 ? 22.080 22.408 15.468 1.00 29.39 403 VAL A N 1
ATOM 3278 C CA . VAL A 1 403 ? 20.979 21.563 14.983 1.00 29.39 403 VAL A CA 1
ATOM 3279 C C . VAL A 1 403 ? 21.493 20.648 13.865 1.00 29.39 403 VAL A C 1
ATOM 3281 O O . VAL A 1 403 ? 21.586 21.049 12.707 1.00 29.39 403 VAL A O 1
ATOM 3284 N N . GLY A 1 404 ? 21.850 19.413 14.221 1.00 30.97 404 GLY A N 1
ATOM 3285 C CA . GLY A 1 404 ? 22.005 18.298 13.281 1.00 30.97 404 GLY A CA 1
ATOM 3286 C C . GLY A 1 404 ? 20.648 17.686 12.889 1.00 30.97 404 GLY A C 1
ATOM 3287 O O . GLY A 1 404 ? 19.637 17.970 13.537 1.00 30.97 404 GLY A O 1
ATOM 3288 N N . PRO A 1 405 ? 20.585 16.849 11.834 1.00 28.28 405 PRO A N 1
ATOM 3289 C CA . PRO A 1 405 ? 19.335 16.234 11.391 1.00 28.28 405 PRO A CA 1
ATOM 3290 C C . PRO A 1 405 ? 18.718 15.376 12.515 1.00 28.28 405 PRO A C 1
ATOM 3292 O O . PRO A 1 405 ? 19.450 14.727 13.265 1.00 28.28 405 PRO A O 1
ATOM 3295 N N . PRO A 1 406 ? 17.381 15.361 12.662 1.00 31.23 406 PRO A N 1
ATOM 3296 C CA . PRO A 1 406 ? 16.728 14.808 13.842 1.00 31.23 406 PRO A CA 1
ATOM 3297 C C . PRO A 1 406 ? 16.988 13.301 13.996 1.00 31.23 406 PRO A C 1
ATOM 3299 O O . PRO A 1 406 ? 16.791 12.511 13.065 1.00 31.23 406 PRO A O 1
ATOM 3302 N N . ALA A 1 407 ? 17.353 12.909 15.222 1.00 34.44 407 ALA A N 1
ATOM 3303 C CA . ALA A 1 407 ? 17.696 11.552 15.670 1.00 34.44 407 ALA A CA 1
ATOM 3304 C C . ALA A 1 407 ? 16.616 10.470 15.414 1.00 34.44 407 ALA A C 1
ATOM 3306 O O . ALA A 1 407 ? 16.882 9.274 15.538 1.00 34.44 407 ALA A O 1
ATOM 3307 N N . LEU A 1 408 ? 15.407 10.864 15.000 1.00 33.84 408 LEU A N 1
ATOM 3308 C CA . LEU A 1 408 ? 14.309 9.971 14.610 1.00 33.84 408 LEU A CA 1
ATOM 3309 C C . LEU A 1 408 ? 14.585 9.181 13.316 1.00 33.84 408 LEU A C 1
ATOM 3311 O O . LEU A 1 408 ? 14.082 8.068 13.155 1.00 33.84 408 LEU A O 1
ATOM 3315 N N . THR A 1 409 ? 15.406 9.711 12.406 1.00 32.72 409 THR A N 1
ATOM 3316 C CA . THR A 1 409 ? 15.706 9.056 11.116 1.00 32.72 409 THR A CA 1
ATOM 3317 C C . THR A 1 409 ? 16.657 7.861 11.259 1.00 32.72 409 THR A C 1
ATOM 3319 O O . THR A 1 409 ? 16.472 6.834 10.602 1.00 32.72 409 THR A O 1
ATOM 3322 N N . THR A 1 410 ? 17.621 7.934 12.178 1.00 33.16 410 THR A N 1
ATOM 3323 C CA . THR A 1 410 ? 18.611 6.870 12.418 1.00 33.16 410 THR A CA 1
ATOM 3324 C C . THR A 1 410 ? 17.987 5.647 13.098 1.00 33.16 410 THR A C 1
ATOM 3326 O O . THR A 1 410 ? 18.235 4.514 12.683 1.00 33.16 410 THR A O 1
ATOM 3329 N N . GLY A 1 411 ? 17.105 5.863 14.083 1.00 34.91 411 GLY A N 1
ATOM 3330 C CA . GLY A 1 411 ? 16.395 4.781 14.777 1.00 34.91 411 GLY A CA 1
ATOM 3331 C C . GLY A 1 411 ? 15.377 4.055 13.890 1.00 34.91 411 GLY A C 1
ATOM 3332 O O . GLY A 1 411 ? 15.228 2.837 13.989 1.00 34.91 411 GLY A O 1
ATOM 3333 N N . TYR A 1 412 ? 14.721 4.779 12.978 1.00 41.47 412 TYR A N 1
ATOM 3334 C CA . TYR A 1 412 ? 13.833 4.197 11.971 1.00 41.47 412 TYR A CA 1
ATOM 3335 C C . TYR A 1 412 ? 14.596 3.304 10.986 1.00 41.47 412 TYR A C 1
ATOM 3337 O O . TYR A 1 412 ? 14.199 2.164 10.760 1.00 41.47 412 TYR A O 1
ATOM 3345 N N . ASN A 1 413 ? 15.721 3.780 10.444 1.00 42.03 413 ASN A N 1
ATOM 3346 C CA . ASN A 1 413 ? 16.518 3.007 9.491 1.00 42.03 413 ASN A CA 1
ATOM 3347 C C . ASN A 1 413 ? 17.120 1.744 10.127 1.00 42.03 413 ASN A C 1
ATOM 3349 O O . ASN A 1 413 ? 17.104 0.689 9.499 1.00 42.03 413 ASN A O 1
ATOM 3353 N N . GLN A 1 414 ? 17.568 1.804 11.387 1.00 41.31 414 GLN A N 1
ATOM 3354 C CA . GLN A 1 414 ? 18.049 0.626 12.120 1.00 41.31 414 GLN A CA 1
ATOM 3355 C C . GLN A 1 414 ? 16.932 -0.382 12.421 1.00 41.31 414 GLN A C 1
ATOM 3357 O O . GLN A 1 414 ? 17.135 -1.583 12.241 1.00 41.31 414 GLN A O 1
ATOM 3362 N N . ARG A 1 415 ? 15.735 0.075 12.817 1.00 46.78 415 ARG A N 1
ATOM 3363 C CA . ARG A 1 415 ? 14.576 -0.815 13.015 1.00 46.78 415 ARG A CA 1
ATOM 3364 C C . ARG A 1 415 ? 14.083 -1.415 11.710 1.00 46.78 415 ARG A C 1
ATOM 3366 O O . ARG A 1 415 ? 13.771 -2.595 11.685 1.00 46.78 415 ARG A O 1
ATOM 3373 N N . MET A 1 416 ? 14.067 -0.651 10.621 1.00 48.31 416 MET A N 1
ATOM 3374 C CA . MET A 1 416 ? 13.702 -1.159 9.300 1.00 48.31 416 MET A CA 1
ATOM 3375 C C . MET A 1 416 ? 14.729 -2.142 8.759 1.00 48.31 416 MET A C 1
ATOM 3377 O O . MET A 1 416 ? 14.332 -3.155 8.196 1.00 48.31 416 MET A O 1
ATOM 3381 N N . ALA A 1 417 ? 16.021 -1.892 8.964 1.00 46.34 417 ALA A N 1
ATOM 3382 C CA . ALA A 1 417 ? 17.072 -2.846 8.639 1.00 46.34 417 ALA A CA 1
ATOM 3383 C C . ALA A 1 417 ? 16.944 -4.118 9.491 1.00 46.34 417 ALA A C 1
ATOM 3385 O O . ALA A 1 417 ? 17.042 -5.211 8.948 1.00 46.34 417 ALA A O 1
ATOM 3386 N N . SER A 1 418 ? 16.644 -3.989 10.788 1.00 45.16 418 SER A N 1
ATOM 3387 C CA . SER A 1 418 ? 16.392 -5.117 11.694 1.00 45.16 418 SER A CA 1
ATOM 3388 C C . SER A 1 418 ? 15.142 -5.911 11.297 1.00 45.16 418 SER A C 1
ATOM 3390 O O . SER A 1 418 ? 15.216 -7.119 11.117 1.00 45.16 418 SER A O 1
ATOM 3392 N N . MET A 1 419 ? 14.013 -5.249 11.027 1.00 49.19 419 MET A N 1
ATOM 3393 C CA . MET A 1 419 ? 12.793 -5.893 10.533 1.00 49.19 419 MET A CA 1
ATOM 3394 C C . MET A 1 419 ? 13.005 -6.537 9.165 1.00 49.19 419 MET A C 1
ATOM 3396 O O . MET A 1 419 ? 12.573 -7.662 8.958 1.00 49.19 419 MET A O 1
ATOM 3400 N N . GLN A 1 420 ? 13.669 -5.867 8.219 1.00 49.59 420 GLN A N 1
ATOM 3401 C CA . GLN A 1 420 ? 13.962 -6.433 6.898 1.00 49.59 420 GLN A CA 1
ATOM 3402 C C . GLN A 1 420 ? 14.945 -7.601 6.980 1.00 49.59 420 GLN A C 1
ATOM 3404 O O . GLN A 1 420 ? 14.792 -8.553 6.218 1.00 49.59 420 GLN A O 1
ATOM 3409 N N . LYS A 1 421 ? 15.910 -7.553 7.904 1.00 48.47 421 LYS A N 1
ATOM 3410 C CA . LYS A 1 421 ? 16.821 -8.658 8.214 1.00 48.47 421 LYS A CA 1
ATOM 3411 C C . LYS A 1 421 ? 16.055 -9.834 8.815 1.00 48.47 421 LYS A C 1
ATOM 3413 O O . LYS A 1 421 ? 16.137 -10.919 8.257 1.00 48.47 421 LYS A O 1
ATOM 3418 N N . ASN A 1 422 ? 15.216 -9.606 9.824 1.00 47.38 422 ASN A N 1
ATOM 3419 C CA . ASN A 1 422 ? 14.358 -10.637 10.414 1.00 47.38 422 ASN A CA 1
ATOM 3420 C C . ASN A 1 422 ? 13.408 -11.233 9.363 1.00 47.38 422 ASN A C 1
ATOM 3422 O O . ASN A 1 422 ? 13.258 -12.444 9.276 1.00 47.38 422 ASN A O 1
ATOM 3426 N N . LEU A 1 423 ? 12.813 -10.409 8.494 1.00 48.47 423 LEU A N 1
ATOM 3427 C CA . LEU A 1 423 ? 11.975 -10.860 7.377 1.00 48.47 423 LEU A CA 1
ATOM 3428 C C . LEU A 1 423 ? 12.770 -11.656 6.334 1.00 48.47 423 LEU A C 1
ATOM 3430 O O . LEU A 1 423 ? 12.256 -12.631 5.791 1.00 48.47 423 LEU A O 1
ATOM 3434 N N . ALA A 1 424 ? 14.008 -11.264 6.028 1.00 48.53 424 ALA A N 1
ATOM 3435 C CA . ALA A 1 424 ? 14.886 -12.011 5.132 1.00 48.53 424 ALA A CA 1
ATOM 3436 C C . ALA A 1 424 ? 15.316 -13.354 5.743 1.00 48.53 424 ALA A C 1
ATOM 3438 O O . ALA A 1 424 ? 15.276 -14.369 5.053 1.00 48.53 424 ALA A O 1
ATOM 3439 N N . GLU A 1 425 ? 15.649 -13.386 7.031 1.00 49.59 425 GLU A N 1
ATOM 3440 C CA . GLU A 1 425 ? 15.971 -14.605 7.778 1.00 49.59 425 GLU A CA 1
ATOM 3441 C C . GLU A 1 425 ? 14.757 -15.542 7.854 1.00 49.59 425 GLU A C 1
ATOM 3443 O O . GLU A 1 425 ? 14.869 -16.730 7.546 1.00 49.59 425 GLU A O 1
ATOM 3448 N N . MET A 1 426 ? 13.564 -15.005 8.125 1.00 51.06 426 MET A N 1
ATOM 3449 C CA . MET A 1 426 ? 12.309 -15.762 8.093 1.00 51.06 426 MET A CA 1
ATOM 3450 C C . MET A 1 426 ? 11.974 -16.283 6.688 1.00 51.06 426 MET A C 1
ATOM 3452 O O . MET A 1 426 ? 11.496 -17.408 6.552 1.00 51.06 426 MET A O 1
ATOM 3456 N N . ARG A 1 427 ? 12.276 -15.531 5.616 1.00 52.84 427 ARG A N 1
ATOM 3457 C CA . ARG A 1 427 ? 12.165 -16.028 4.228 1.00 52.84 427 ARG A CA 1
ATOM 3458 C C . ARG A 1 427 ? 13.091 -17.205 3.963 1.00 52.84 427 ARG A C 1
ATOM 3460 O O . ARG A 1 427 ? 12.655 -18.168 3.339 1.00 52.84 427 ARG A O 1
ATOM 3467 N N . VAL A 1 428 ? 14.337 -17.150 4.432 1.00 47.62 428 VAL A N 1
ATOM 3468 C CA . VAL A 1 428 ? 15.289 -18.262 4.291 1.00 47.62 428 VAL A CA 1
ATOM 3469 C C . VAL A 1 428 ? 14.775 -19.496 5.035 1.00 47.62 428 VAL A C 1
ATOM 3471 O O . VAL A 1 428 ? 14.741 -20.583 4.459 1.00 47.62 428 VAL A O 1
ATOM 3474 N N . GLN A 1 429 ? 14.278 -19.330 6.263 1.00 47.84 429 GLN A N 1
ATOM 3475 C CA . GLN A 1 429 ? 13.689 -20.424 7.043 1.00 47.84 429 GLN A CA 1
ATOM 3476 C C . GLN A 1 429 ? 12.416 -20.998 6.398 1.00 47.84 429 GLN A C 1
ATOM 3478 O O . GLN A 1 429 ? 12.204 -22.210 6.414 1.00 47.84 429 GLN A O 1
ATOM 3483 N N . MET A 1 430 ? 11.576 -20.158 5.791 1.00 51.50 430 MET A N 1
ATOM 3484 C CA . MET A 1 430 ? 10.385 -20.598 5.060 1.00 51.50 430 MET A CA 1
ATOM 3485 C C . MET A 1 430 ? 10.718 -21.371 3.788 1.00 51.50 430 MET A C 1
ATOM 3487 O O . MET A 1 430 ? 10.103 -22.407 3.537 1.00 51.50 430 MET A O 1
ATOM 3491 N N . VAL A 1 431 ? 11.674 -20.888 2.986 1.00 45.03 431 VAL A N 1
ATOM 3492 C CA . VAL A 1 431 ? 12.135 -21.620 1.800 1.00 45.03 431 VAL A CA 1
ATOM 3493 C C . VAL A 1 431 ? 12.724 -22.958 2.232 1.00 45.03 431 VAL A C 1
ATOM 3495 O O . VAL A 1 431 ? 12.349 -23.973 1.660 1.00 45.03 431 VAL A O 1
ATOM 3498 N N . ALA A 1 432 ? 13.527 -22.994 3.300 1.00 45.19 432 ALA A N 1
ATOM 3499 C CA . ALA A 1 432 ? 14.054 -24.239 3.854 1.00 45.19 432 ALA A CA 1
ATOM 3500 C C . ALA A 1 432 ? 12.936 -25.218 4.263 1.00 45.19 432 ALA A C 1
ATOM 3502 O O . ALA A 1 432 ? 12.937 -26.358 3.804 1.00 45.19 432 ALA A O 1
ATOM 3503 N N . LYS A 1 433 ? 11.925 -24.771 5.026 1.00 49.84 433 LYS A N 1
ATOM 3504 C CA . LYS A 1 433 ? 10.770 -25.605 5.423 1.00 49.84 433 LYS A CA 1
ATOM 3505 C C . LYS A 1 433 ? 9.940 -26.089 4.228 1.00 49.84 433 LYS A C 1
ATOM 3507 O O . LYS A 1 433 ? 9.414 -27.203 4.261 1.00 49.84 433 LYS A O 1
ATOM 3512 N N . LYS A 1 434 ? 9.799 -25.272 3.179 1.00 45.59 434 LYS A N 1
ATOM 3513 C CA . LYS A 1 434 ? 9.096 -25.650 1.944 1.00 45.59 434 LYS A CA 1
ATOM 3514 C C . LYS A 1 434 ? 9.874 -26.720 1.175 1.00 45.59 434 LYS A C 1
ATOM 3516 O O . LYS A 1 434 ? 9.296 -27.753 0.859 1.00 45.59 434 LYS A O 1
ATOM 3521 N N . THR A 1 435 ? 11.176 -26.523 0.973 1.00 48.78 435 THR A N 1
ATOM 3522 C CA . THR A 1 435 ? 12.065 -27.507 0.338 1.00 48.78 435 THR A CA 1
ATOM 3523 C C . THR A 1 435 ? 12.090 -28.822 1.118 1.00 48.78 435 THR A C 1
ATOM 3525 O O . THR A 1 435 ? 12.068 -29.894 0.525 1.00 48.78 435 THR A O 1
ATOM 3528 N N . GLU A 1 436 ? 12.060 -28.763 2.451 1.00 51.34 436 GLU A N 1
ATOM 3529 C CA . GLU A 1 436 ? 12.018 -29.947 3.309 1.00 51.34 436 GLU A CA 1
ATOM 3530 C C . GLU A 1 436 ? 10.676 -30.697 3.208 1.00 51.34 436 GLU A C 1
ATOM 3532 O O . GLU A 1 436 ? 10.653 -31.927 3.132 1.00 51.34 436 GLU A O 1
ATOM 3537 N N . ARG A 1 437 ? 9.545 -29.976 3.142 1.00 52.69 437 ARG A N 1
ATOM 3538 C CA . ARG A 1 437 ? 8.224 -30.572 2.867 1.00 52.69 437 ARG A CA 1
ATOM 3539 C C . ARG A 1 437 ? 8.163 -31.202 1.477 1.00 52.69 437 ARG A C 1
ATOM 3541 O O . ARG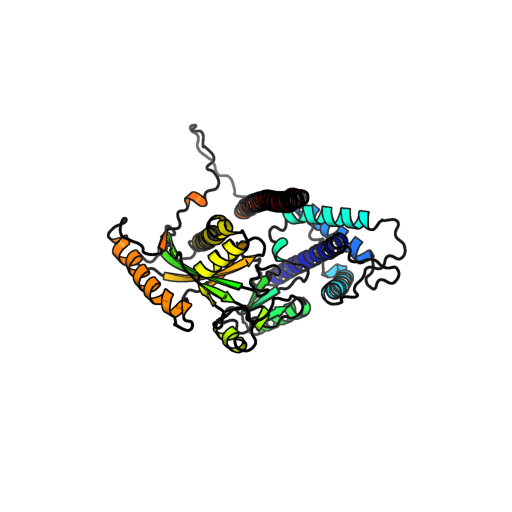 A 1 437 ? 7.659 -32.317 1.358 1.00 52.69 437 ARG A O 1
ATOM 3548 N N . ASP A 1 438 ? 8.689 -30.529 0.457 1.00 53.34 438 ASP A N 1
ATOM 3549 C CA . ASP A 1 438 ? 8.714 -31.029 -0.920 1.00 53.34 438 ASP A CA 1
ATOM 3550 C C . ASP A 1 438 ? 9.616 -32.269 -1.043 1.00 53.34 438 ASP A C 1
ATOM 3552 O O . ASP A 1 438 ? 9.210 -33.265 -1.643 1.00 53.34 438 ASP A O 1
ATOM 3556 N N . ALA A 1 439 ? 10.772 -32.282 -0.370 1.00 50.47 439 ALA A N 1
ATOM 3557 C CA . ALA A 1 439 ? 11.649 -33.449 -0.280 1.00 50.47 439 ALA A CA 1
ATOM 3558 C C . ALA A 1 439 ? 10.966 -34.636 0.422 1.00 50.47 439 ALA A C 1
ATOM 3560 O O . ALA A 1 439 ? 10.998 -35.755 -0.088 1.00 50.47 439 ALA A O 1
ATOM 3561 N N . ARG A 1 440 ? 10.277 -34.411 1.551 1.00 56.97 440 ARG A N 1
ATOM 3562 C CA . ARG A 1 440 ? 9.507 -35.463 2.247 1.00 56.97 440 ARG A CA 1
ATOM 3563 C C . ARG A 1 440 ? 8.369 -36.011 1.386 1.00 56.97 440 ARG A C 1
ATOM 3565 O O . ARG A 1 440 ? 8.108 -37.211 1.419 1.00 56.97 440 ARG A O 1
ATOM 3572 N N . ARG A 1 441 ? 7.719 -35.161 0.585 1.00 55.78 441 ARG A N 1
ATOM 3573 C CA . ARG A 1 441 ? 6.677 -35.571 -0.368 1.00 55.78 441 ARG A CA 1
ATOM 3574 C C . ARG A 1 441 ? 7.257 -36.422 -1.497 1.00 55.78 441 ARG A C 1
ATOM 3576 O O . ARG A 1 441 ? 6.683 -37.451 -1.829 1.00 55.78 441 ARG A O 1
ATOM 3583 N N . TYR A 1 442 ? 8.418 -36.039 -2.027 1.00 47.38 442 TYR A N 1
ATOM 3584 C CA . TYR A 1 442 ? 9.121 -36.782 -3.075 1.00 47.38 442 TYR A CA 1
ATOM 3585 C C . TYR A 1 442 ? 9.603 -38.159 -2.589 1.00 47.38 442 TYR A C 1
ATOM 3587 O O . TYR A 1 442 ? 9.470 -39.159 -3.294 1.00 47.38 442 TYR A O 1
ATOM 3595 N N . VAL A 1 443 ? 10.104 -38.237 -1.351 1.00 57.09 443 VAL A N 1
ATOM 3596 C CA . VAL A 1 443 ? 10.485 -39.506 -0.709 1.00 57.09 443 VAL A CA 1
ATOM 3597 C C . VAL A 1 443 ? 9.254 -40.365 -0.401 1.00 57.09 443 VAL A C 1
ATOM 3599 O O . VAL A 1 443 ? 9.300 -41.572 -0.619 1.00 57.09 443 VAL A O 1
ATOM 3602 N N . GLY A 1 444 ? 8.142 -39.768 0.043 1.00 54.91 444 GLY A N 1
ATOM 3603 C CA . GLY A 1 444 ? 6.878 -40.475 0.284 1.00 54.91 444 GLY A CA 1
ATOM 3604 C C . GLY A 1 444 ? 6.301 -41.113 -0.982 1.00 54.91 444 GLY A C 1
ATOM 3605 O O . GLY A 1 444 ? 6.016 -42.306 -0.988 1.00 54.91 444 GLY A O 1
ATOM 3606 N N . VAL A 1 445 ? 6.243 -40.358 -2.084 1.00 52.91 445 VAL A N 1
ATOM 3607 C CA . VAL A 1 445 ? 5.761 -40.855 -3.387 1.00 52.91 445 VAL A CA 1
ATOM 3608 C C . VAL A 1 445 ? 6.649 -41.985 -3.923 1.00 52.91 445 VAL A C 1
ATOM 3610 O O . VAL A 1 445 ? 6.136 -42.990 -4.413 1.00 52.91 445 VAL A O 1
ATOM 3613 N N . ASN A 1 446 ? 7.975 -41.882 -3.779 1.00 48.84 446 ASN A N 1
ATOM 3614 C CA . ASN A 1 446 ? 8.884 -42.961 -4.181 1.00 48.84 446 ASN A CA 1
ATOM 3615 C C . ASN A 1 446 ? 8.792 -44.197 -3.275 1.00 48.84 446 ASN A C 1
ATOM 3617 O O . ASN A 1 446 ? 8.965 -45.316 -3.755 1.00 48.84 446 ASN A O 1
ATOM 3621 N N . ARG A 1 447 ? 8.495 -44.030 -1.981 1.00 49.72 447 ARG A N 1
ATOM 3622 C CA . ARG A 1 447 ? 8.305 -45.154 -1.055 1.00 49.72 447 ARG A CA 1
ATOM 3623 C C . ARG A 1 447 ? 7.042 -45.951 -1.390 1.00 49.72 447 ARG A C 1
ATOM 3625 O O . ARG A 1 447 ? 7.098 -47.177 -1.376 1.00 49.72 447 ARG A O 1
ATOM 3632 N N . ASP A 1 448 ? 5.959 -45.277 -1.770 1.00 52.62 448 ASP A N 1
ATOM 3633 C CA . ASP A 1 448 ? 4.711 -45.927 -2.195 1.00 52.62 448 ASP A CA 1
ATOM 3634 C C . ASP A 1 448 ? 4.853 -46.622 -3.562 1.00 52.62 448 ASP A C 1
ATOM 3636 O O . ASP A 1 448 ? 4.346 -47.728 -3.748 1.00 52.62 448 ASP A O 1
ATOM 3640 N N . LEU A 1 449 ? 5.634 -46.052 -4.491 1.00 50.44 449 LEU A N 1
ATOM 3641 C CA . LEU A 1 449 ? 6.005 -46.703 -5.760 1.00 50.44 449 LEU A CA 1
ATOM 3642 C C . LEU A 1 449 ? 6.891 -47.948 -5.556 1.00 50.44 449 LEU A C 1
ATOM 3644 O O . LEU A 1 449 ? 6.727 -48.949 -6.255 1.00 50.44 449 LEU A O 1
ATOM 3648 N N . LEU A 1 450 ? 7.803 -47.922 -4.578 1.00 46.62 450 LEU A N 1
ATOM 3649 C CA . LEU A 1 450 ? 8.672 -49.058 -4.244 1.00 46.62 450 LEU A CA 1
ATOM 3650 C C . LEU A 1 450 ? 7.939 -50.168 -3.472 1.00 46.62 450 LEU A C 1
ATOM 3652 O O . LEU A 1 450 ? 8.264 -51.345 -3.639 1.00 46.62 450 LEU A O 1
ATOM 3656 N N . LEU A 1 451 ? 6.939 -49.823 -2.655 1.00 51.53 451 LEU A N 1
ATOM 3657 C CA . LEU A 1 451 ? 6.108 -50.792 -1.931 1.00 51.53 451 LEU A CA 1
ATOM 3658 C C . LEU A 1 451 ? 4.991 -51.379 -2.811 1.00 51.53 451 LEU A C 1
ATOM 3660 O O . LEU A 1 451 ? 4.683 -52.563 -2.683 1.00 51.53 451 LEU A O 1
ATOM 3664 N N . GLY A 1 452 ? 4.454 -50.613 -3.767 1.00 45.66 452 GLY A N 1
ATOM 3665 C CA . GLY A 1 452 ? 3.467 -51.090 -4.745 1.00 45.66 452 GLY A CA 1
ATOM 3666 C C . GLY A 1 452 ? 4.007 -52.137 -5.730 1.00 45.66 452 GLY A C 1
ATOM 3667 O O . GLY A 1 452 ? 3.244 -52.971 -6.215 1.00 45.66 452 GLY A O 1
ATOM 3668 N N . ASN A 1 453 ? 5.323 -52.158 -5.970 1.00 45.53 453 ASN A N 1
ATOM 3669 C CA . ASN A 1 453 ? 5.978 -53.139 -6.845 1.00 45.53 453 ASN A CA 1
ATOM 3670 C C . ASN A 1 453 ? 6.406 -54.441 -6.144 1.00 45.53 453 ASN A C 1
ATOM 3672 O O . ASN A 1 453 ? 6.808 -55.382 -6.825 1.00 45.53 453 ASN A O 1
ATOM 3676 N N . ARG A 1 454 ? 6.302 -54.547 -4.810 1.00 47.22 454 ARG A N 1
ATOM 3677 C CA . ARG A 1 454 ? 6.631 -55.794 -4.087 1.00 47.22 454 ARG A CA 1
ATOM 3678 C C . ARG A 1 454 ? 5.467 -56.782 -3.952 1.00 47.22 454 ARG A C 1
ATOM 3680 O O . ARG A 1 454 ? 5.721 -57.940 -3.651 1.00 47.22 454 ARG A O 1
ATOM 3687 N N . ASN A 1 455 ? 4.232 -56.377 -4.257 1.00 45.22 455 ASN A N 1
ATOM 3688 C CA . ASN A 1 455 ? 3.039 -57.231 -4.128 1.00 45.22 455 ASN A CA 1
ATOM 3689 C C . ASN A 1 455 ? 2.482 -57.773 -5.460 1.00 45.22 455 ASN A C 1
ATOM 3691 O O . ASN A 1 455 ? 1.337 -58.211 -5.503 1.00 45.22 455 ASN A O 1
ATOM 3695 N N . ARG A 1 456 ? 3.259 -57.760 -6.556 1.00 46.59 456 ARG A N 1
ATOM 3696 C CA . ARG A 1 456 ? 2.820 -58.309 -7.860 1.00 46.59 456 ARG A CA 1
ATOM 3697 C C . ARG A 1 456 ? 3.559 -59.559 -8.354 1.00 46.59 456 ARG A C 1
ATOM 3699 O O . ARG A 1 456 ? 3.239 -60.020 -9.438 1.00 46.59 456 ARG A O 1
ATOM 3706 N N . ASN A 1 457 ? 4.460 -60.146 -7.563 1.00 43.97 457 ASN A N 1
ATOM 3707 C CA . ASN A 1 457 ? 5.208 -61.358 -7.943 1.00 43.97 457 ASN A CA 1
ATOM 3708 C C . ASN A 1 457 ? 5.051 -62.509 -6.930 1.00 43.97 457 ASN A C 1
ATOM 3710 O O . ASN A 1 457 ? 6.040 -63.119 -6.537 1.00 43.97 457 ASN A O 1
ATOM 3714 N N . LEU A 1 458 ? 3.822 -62.786 -6.489 1.00 46.34 458 LEU A N 1
ATOM 3715 C CA . LEU A 1 458 ? 3.464 -63.997 -5.737 1.00 46.34 458 LEU A CA 1
ATOM 3716 C C . LEU A 1 458 ? 2.036 -64.429 -6.120 1.00 46.34 458 LEU A C 1
ATOM 3718 O O . LEU A 1 458 ? 1.110 -64.256 -5.332 1.00 46.34 458 LEU A O 1
ATOM 3722 N N . ILE A 1 459 ? 1.874 -64.933 -7.349 1.00 39.28 459 ILE A N 1
ATOM 3723 C CA . ILE A 1 459 ? 0.918 -65.986 -7.744 1.00 39.28 459 ILE A CA 1
ATOM 3724 C C . ILE A 1 459 ? 1.631 -66.850 -8.779 1.00 39.28 459 ILE A C 1
ATOM 3726 O O . ILE A 1 459 ? 2.214 -66.247 -9.711 1.00 39.28 459 ILE A O 1
#

Foldseek 3Di:
DAFDKQWDPDVVSVLVVVVVLVLLLLLLVLVLLLVCVVVVHAQEDQPAPAEPVLLVVSLVLLVVVLVCVVVVDPPPPSRPCVVPVPVSVSNVVLSQCSQAPPSHHYNPNDDPADSVNSNVSSVVSNVSVCLVCVCSQQQHNLSKKWKAWPPDDQCPPIDIDSDPVVVVVVCVVCVVVVTIIMIGGGRLFFDADLQWFKKWKWKKKFFWLVVTKIWTFLKTKMFTQQEHADPNDRDCSRRPRRQVVVLVCLVVGDPVQDSSRMDMVVVVLVVCVVVVNNCLVVPAQVVLVLVVVNVVSNVCSVPDDTDHLDMFMKIWMWTQGNLRHTHTHDIGRDDDLPPSDVNSVVVSVQVVVLVCQVSPVCVVPVPTDSRRIDIRDCPVPDDPDDDDDDDDDDDDDDDDDDDDDDPVVVVVSVVSVVVVVVSVVVVVVVVVVVVVVVVVVVVVVVVCVVVVVVPPPDD

Secondary structure (DSSP, 8-state):
----EEE-SSHHHHHHHHHHHHHHHHHHHHHHHHHHHHTT---EETT-SB-THHHHHHHHHHHHHHHHHHH----GGGG-TTTSHHHHHHHHHHHHHHHH-TT--EE-SS-SS-HHHHHHHHHHHHHHHHHH-TTTTTTTTT--EEEEETT--TTTT-EEE--HHHHHHHHHHHHHTT--EEEEE--SSB-EETTEEEEEEEEEEEEEETTEEEEEEEEEEEEEEEEE--SS---HHHH---HHHHGGGGGGS-TTS-TTSEEEHHHHHHHHHHTT-THHIIIIIHHHHHHHHHHHHHHHGGGPPP-TT--EEEEEEEEEBTTS-EEEEEEESS-----SSHHHHHHHHHHHHHHHIIIIIHHH-TTS--TTEEE--GGGG------PPP----PPPP-----PSPTHHHHHHHHHHHHHHHHHHHHHHHHHHHHHHHHHHHHHHHHHHHHHTSSSS--